Protein AF-A0A3P7MKH6-F1 (afdb_monomer)

Secondary structure (DSSP, 8-state):
-EEEE--TT-SS-SEEEE-SS-EEEEEE-TTSSEEEEEETTS-EEEEETTTTEEEEEE---SS-EEEEEE-TTSSEEEEEETTTEEEEEE-STT--S--EEEEEE-----S------EEE-TTSSEEEEE-TTSEEEEEETTT--EEEEEE---SS---SSTTTSSS-------EEEEEEE----HHHHHHHHHHHHHH--TTTT-EEEEEE--SSEEEE-TT--HHHHS-HHHHHHTT-EEEE-SS-S--EEE-TTPEEEEEE--TTT--HHHHHHHHHHHHHHHSS--EEE-TTS-EEESS-----------EEEE-SS---------SS-PPPPPS----HHHH-TT--HHHHHHHHHHHHHTTSSEEEEEEE-HHHHHHH-HHHHHHHHHHH-HHHHTTTSPPEEEEETTEEEEEETTEEEEEEETTEEEE----B---S-SS---

Organism: Cylicostephanus goldi (NCBI:txid71465)

Structure (mmCIF, N/CA/C/O backbone):
data_AF-A0A3P7MKH6-F1
#
_entry.id   AF-A0A3P7MKH6-F1
#
loop_
_atom_site.group_PDB
_atom_site.id
_atom_site.type_symbol
_atom_site.label_atom_id
_atom_site.label_alt_id
_atom_site.label_comp_id
_atom_site.label_asym_id
_atom_site.label_entity_id
_atom_site.label_seq_id
_atom_site.pdbx_PDB_ins_code
_atom_site.Cartn_x
_atom_site.Cartn_y
_atom_site.Cartn_z
_atom_site.occupancy
_atom_site.B_iso_or_equiv
_atom_site.auth_seq_id
_atom_site.auth_comp_id
_atom_site.auth_asym_id
_atom_site.auth_atom_id
_atom_site.pdbx_PDB_model_num
ATOM 1 N N . MET A 1 1 ? -9.099 -6.899 -41.344 1.00 75.19 1 MET A N 1
ATOM 2 C CA . MET A 1 1 ? -8.412 -7.557 -40.203 1.00 75.19 1 MET A CA 1
ATOM 3 C C . MET A 1 1 ? -9.083 -7.091 -38.921 1.00 75.19 1 MET A C 1
ATOM 5 O O . MET A 1 1 ? -9.544 -5.959 -38.906 1.00 75.19 1 MET A O 1
ATOM 9 N N . ARG A 1 2 ? -9.162 -7.914 -37.866 1.00 82.75 2 ARG A N 1
ATOM 10 C CA . ARG A 1 2 ? -9.854 -7.532 -36.621 1.00 82.75 2 ARG A CA 1
ATOM 11 C C . ARG A 1 2 ? -8.993 -7.721 -35.378 1.00 82.75 2 ARG A C 1
ATOM 13 O O . ARG A 1 2 ? -8.239 -8.690 -35.311 1.00 82.75 2 ARG A O 1
ATOM 20 N N . PHE A 1 3 ? -9.153 -6.839 -34.396 1.00 86.25 3 PHE A N 1
ATOM 21 C CA . PHE A 1 3 ? -8.677 -7.040 -33.026 1.00 86.25 3 PHE A CA 1
ATOM 22 C C . PHE A 1 3 ? -9.861 -6.990 -32.053 1.00 86.25 3 PHE A C 1
ATOM 24 O O . PHE A 1 3 ? -10.946 -6.524 -32.399 1.00 86.25 3 PHE A O 1
ATOM 31 N N . GLN A 1 4 ? -9.682 -7.544 -30.855 1.00 89.00 4 GLN A N 1
ATOM 32 C CA . GLN A 1 4 ? -10.769 -7.747 -29.898 1.00 89.00 4 GLN A CA 1
ATOM 33 C C . GLN A 1 4 ? -10.383 -7.271 -28.505 1.00 89.00 4 GLN A C 1
ATOM 35 O O . GLN A 1 4 ? -9.258 -7.491 -28.058 1.00 89.00 4 GLN A O 1
ATOM 40 N N . VAL A 1 5 ? -11.349 -6.676 -27.813 1.00 86.69 5 VAL A N 1
ATOM 41 C CA . VAL A 1 5 ? -11.261 -6.305 -26.402 1.00 86.69 5 VAL A CA 1
ATOM 42 C C . VAL A 1 5 ? -12.006 -7.352 -25.589 1.00 86.69 5 VAL A C 1
ATOM 44 O O . VAL A 1 5 ? -13.170 -7.639 -25.862 1.00 86.69 5 VAL A O 1
ATOM 47 N N . HIS A 1 6 ? -11.335 -7.912 -24.589 1.00 85.38 6 HIS A N 1
ATOM 48 C CA . HIS A 1 6 ? -11.863 -8.951 -23.706 1.00 85.38 6 HIS A CA 1
ATOM 49 C C . HIS A 1 6 ? -11.854 -8.441 -22.264 1.00 85.38 6 HIS A C 1
ATOM 51 O O . HIS A 1 6 ? -10.863 -7.862 -21.821 1.00 85.38 6 HIS A O 1
ATOM 57 N N . ASP A 1 7 ? -12.941 -8.669 -21.529 1.00 81.50 7 ASP A N 1
ATOM 58 C CA . ASP A 1 7 ? -12.977 -8.499 -20.073 1.00 81.50 7 ASP A CA 1
ATOM 59 C C . ASP A 1 7 ? -12.598 -9.838 -19.441 1.00 81.50 7 ASP A C 1
ATOM 61 O O . ASP A 1 7 ? -13.157 -10.865 -19.804 1.00 81.50 7 ASP A O 1
ATOM 65 N N . VAL A 1 8 ? -11.679 -9.848 -18.475 1.00 79.12 8 VAL A N 1
ATOM 66 C CA . VAL A 1 8 ? -11.183 -11.078 -17.824 1.00 79.12 8 VAL A CA 1
ATOM 67 C C . VAL A 1 8 ? -12.310 -11.902 -17.167 1.00 79.12 8 VAL A C 1
ATOM 69 O O . VAL A 1 8 ? -12.145 -13.094 -16.916 1.00 79.12 8 VAL A O 1
ATOM 72 N N . ARG A 1 9 ? -13.466 -11.284 -16.893 1.00 83.50 9 ARG A N 1
ATOM 73 C CA . ARG A 1 9 ? -14.658 -11.914 -16.303 1.00 83.50 9 ARG A CA 1
ATOM 74 C C . ARG A 1 9 ? -15.595 -12.554 -17.335 1.00 83.50 9 ARG A C 1
ATOM 76 O O . ARG A 1 9 ? -16.495 -13.291 -16.939 1.00 83.50 9 ARG A O 1
ATOM 83 N N . ILE A 1 10 ? -15.433 -12.251 -18.623 1.00 82.88 10 ILE A N 1
ATOM 84 C CA . ILE A 1 10 ? -16.351 -12.633 -19.705 1.00 82.88 10 ILE A CA 1
ATOM 85 C C . ILE A 1 10 ? -15.572 -13.453 -20.739 1.00 82.88 10 ILE A C 1
ATOM 87 O O . ILE A 1 10 ? -14.461 -13.107 -21.120 1.00 82.88 10 ILE A O 1
ATOM 91 N N . LYS A 1 11 ? -16.142 -14.577 -21.184 1.00 81.62 11 LYS A N 1
ATOM 92 C CA . LYS A 1 11 ? -15.459 -15.494 -22.111 1.00 81.62 11 LYS A CA 1
ATOM 93 C C . LYS A 1 11 ? -15.386 -14.959 -23.547 1.00 81.62 11 LYS A C 1
ATOM 95 O O . LYS A 1 11 ? -14.450 -15.286 -24.273 1.00 81.62 11 LYS A O 1
ATOM 100 N N . ASP A 1 12 ? -16.387 -14.181 -23.944 1.00 85.81 12 ASP A N 1
ATOM 101 C CA . ASP A 1 12 ? -16.519 -13.619 -25.284 1.00 85.81 12 ASP A CA 1
ATOM 102 C C . ASP A 1 12 ? -15.990 -12.178 -25.345 1.00 85.81 12 ASP A C 1
ATOM 104 O O . ASP A 1 12 ? -15.976 -11.451 -24.349 1.00 85.81 12 ASP A O 1
ATOM 108 N N . ALA A 1 13 ? -15.570 -11.755 -26.539 1.00 84.12 13 ALA A N 1
ATOM 109 C CA . ALA A 1 13 ? -15.066 -10.405 -26.765 1.00 84.12 13 ALA A CA 1
ATOM 110 C C . ALA A 1 13 ? -16.158 -9.357 -26.496 1.00 84.12 13 ALA A C 1
ATOM 112 O O . ALA A 1 13 ? -17.223 -9.389 -27.111 1.00 84.12 13 ALA A O 1
ATOM 113 N N . VAL A 1 14 ? -15.858 -8.386 -25.633 1.00 86.75 14 VAL A N 1
ATOM 114 C CA . VAL A 1 14 ? -16.749 -7.264 -25.297 1.00 86.75 14 VAL A CA 1
ATOM 115 C C . VAL A 1 14 ? -16.888 -6.309 -26.480 1.00 86.75 14 VAL A C 1
ATOM 117 O O . VAL A 1 14 ? -17.980 -5.813 -26.742 1.00 86.75 14 VAL A O 1
ATOM 120 N N . LYS A 1 15 ? -15.790 -6.067 -27.210 1.00 87.06 15 LYS A N 1
ATOM 121 C CA . LYS A 1 15 ? -15.777 -5.283 -28.455 1.00 87.06 15 LYS A CA 1
ATOM 122 C C . LYS A 1 15 ? -14.869 -5.929 -29.496 1.00 87.06 15 LYS A C 1
ATOM 124 O O . LYS A 1 15 ? -13.863 -6.552 -29.159 1.00 87.06 15 LYS A O 1
ATOM 129 N N . THR A 1 16 ? -15.221 -5.775 -30.769 1.00 88.69 16 THR A N 1
ATOM 130 C CA . THR A 1 16 ? -14.410 -6.203 -31.916 1.00 88.69 16 THR A CA 1
ATOM 131 C C . THR A 1 16 ? -14.271 -5.019 -32.860 1.00 88.69 16 THR A C 1
ATOM 133 O O . THR A 1 16 ? -15.279 -4.486 -33.309 1.00 88.69 16 THR A O 1
ATOM 136 N N . TYR A 1 17 ? -13.035 -4.637 -33.167 1.00 87.88 17 TYR A N 1
ATOM 137 C CA . TYR A 1 17 ? -12.721 -3.538 -34.075 1.00 87.88 17 TYR A CA 1
ATOM 138 C C . TYR A 1 17 ? -12.125 -4.083 -35.362 1.00 87.88 17 TYR A C 1
ATOM 140 O O . TYR A 1 17 ? -11.243 -4.950 -35.329 1.00 87.88 17 TYR A O 1
ATOM 148 N N . GLU A 1 18 ? -12.586 -3.563 -36.494 1.00 86.94 18 GLU A N 1
ATOM 149 C CA . GLU A 1 18 ? -12.095 -3.941 -37.813 1.00 86.94 18 GLU A CA 1
ATOM 150 C C . GLU A 1 18 ? -11.278 -2.808 -38.433 1.00 86.94 18 GLU A C 1
ATOM 152 O O . GLU A 1 18 ? -11.665 -1.644 -38.412 1.00 86.94 18 GLU A O 1
ATOM 157 N N . ASN A 1 19 ? -10.127 -3.159 -38.999 1.00 84.69 19 ASN A N 1
ATOM 158 C CA . ASN A 1 19 ? -9.261 -2.247 -39.731 1.00 84.69 19 ASN A CA 1
ATOM 159 C C . ASN A 1 19 ? -8.858 -2.894 -41.068 1.00 84.69 19 ASN A C 1
ATOM 161 O O . ASN A 1 19 ? -8.747 -4.123 -41.190 1.00 84.69 19 ASN A O 1
ATOM 165 N N . ARG A 1 20 ? -8.635 -2.058 -42.085 1.00 87.56 20 ARG A N 1
ATOM 166 C CA . ARG A 1 20 ? -8.106 -2.440 -43.398 1.00 87.56 20 ARG A CA 1
ATOM 167 C C . ARG A 1 20 ? -6.797 -3.224 -43.274 1.00 87.56 20 ARG A C 1
ATOM 169 O O . ARG A 1 20 ? -6.633 -4.242 -43.946 1.00 87.56 20 ARG A O 1
ATOM 176 N N . PHE A 1 21 ? -5.903 -2.783 -42.393 1.00 88.62 21 PHE A N 1
ATOM 177 C CA . PHE A 1 21 ? -4.570 -3.352 -42.212 1.00 88.62 21 PHE A CA 1
ATOM 178 C C . PHE A 1 21 ? -4.452 -4.173 -40.922 1.00 88.62 21 PHE A C 1
ATOM 180 O O . PHE A 1 21 ? -5.209 -4.000 -39.961 1.00 88.62 21 PHE A O 1
ATOM 187 N N . GLN A 1 22 ? -3.516 -5.125 -40.910 1.00 89.06 22 GLN A N 1
ATOM 188 C CA . GLN A 1 22 ? -3.263 -5.972 -39.747 1.00 89.06 22 GLN A CA 1
ATOM 189 C C . GLN A 1 22 ? -2.609 -5.168 -38.621 1.00 89.06 22 GLN A C 1
ATOM 191 O O . GLN A 1 22 ? -1.620 -4.479 -38.843 1.00 89.06 22 GLN A O 1
ATOM 196 N N . GLN A 1 23 ? -3.138 -5.317 -37.409 1.00 89.50 23 GLN A N 1
ATOM 197 C CA . GLN A 1 23 ? -2.574 -4.729 -36.197 1.00 89.50 23 GLN A CA 1
ATOM 198 C C . GLN A 1 23 ? -1.669 -5.771 -35.522 1.00 89.50 23 GLN A C 1
ATOM 200 O O . GLN A 1 23 ? -2.107 -6.901 -35.295 1.00 89.50 23 GLN A O 1
ATOM 205 N N . LEU A 1 24 ? -0.410 -5.422 -35.234 1.00 88.00 24 LEU A N 1
ATOM 206 C CA . LEU A 1 24 ? 0.586 -6.322 -34.614 1.00 88.00 24 LEU A CA 1
ATOM 207 C C . LEU A 1 24 ? 0.989 -5.900 -33.192 1.00 88.00 24 LEU A C 1
ATOM 209 O O . LEU A 1 24 ? 1.574 -6.683 -32.433 1.00 88.00 24 LEU A O 1
ATOM 213 N N . ALA A 1 25 ? 0.659 -4.669 -32.814 1.00 89.25 25 ALA A N 1
ATOM 214 C CA . ALA A 1 25 ? 0.822 -4.149 -31.469 1.00 89.25 25 ALA A CA 1
ATOM 215 C C . ALA A 1 25 ? -0.467 -3.455 -31.027 1.00 89.25 25 ALA A C 1
ATOM 217 O O . ALA A 1 25 ? -1.118 -2.789 -31.823 1.00 89.25 25 ALA A O 1
ATOM 218 N N . VAL A 1 26 ? -0.822 -3.602 -29.753 1.00 91.88 26 VAL A N 1
ATOM 219 C CA . VAL A 1 26 ? -1.940 -2.891 -29.125 1.00 91.88 26 VAL A CA 1
ATOM 220 C C . VAL A 1 26 ? -1.531 -2.452 -27.724 1.00 91.88 26 VAL A C 1
ATOM 222 O O . VAL A 1 26 ? -0.793 -3.169 -27.043 1.00 91.88 26 VAL A O 1
ATOM 225 N N . THR A 1 27 ? -1.994 -1.285 -27.292 1.00 92.56 27 THR A N 1
ATOM 226 C CA . THR A 1 27 ? -1.891 -0.823 -25.902 1.00 92.56 27 THR A CA 1
ATOM 227 C C . THR A 1 27 ? -3.056 0.118 -25.578 1.00 92.56 27 THR A C 1
ATOM 229 O O . THR A 1 27 ? -3.683 0.651 -26.491 1.00 92.56 27 THR A O 1
ATOM 232 N N . PHE A 1 28 ? -3.372 0.293 -24.298 1.00 89.88 28 PHE A N 1
ATOM 233 C CA . PHE A 1 28 ? -4.420 1.209 -23.830 1.00 89.88 28 PHE A CA 1
ATOM 234 C C . PHE A 1 28 ? -3.802 2.536 -23.373 1.00 89.88 28 PHE A C 1
ATOM 236 O O . PHE A 1 28 ? -2.612 2.581 -23.049 1.00 89.88 28 PHE A O 1
ATOM 243 N N . ASN A 1 29 ? -4.607 3.598 -23.300 1.00 85.62 29 ASN A N 1
ATOM 244 C CA . ASN A 1 29 ? -4.287 4.751 -22.455 1.00 85.62 29 ASN A CA 1
ATOM 245 C C . ASN A 1 29 ? -4.441 4.401 -20.955 1.00 85.62 29 ASN A C 1
ATOM 247 O O . ASN A 1 29 ? -4.860 3.302 -20.584 1.00 85.62 29 ASN A O 1
ATOM 251 N N . ASP A 1 30 ? -4.082 5.330 -20.072 1.00 83.12 30 ASP A N 1
ATOM 252 C CA . ASP A 1 30 ? -4.105 5.126 -18.620 1.00 83.12 30 ASP A CA 1
ATOM 253 C C . ASP A 1 30 ? -5.523 4.998 -18.036 1.00 83.12 30 ASP A C 1
ATOM 255 O O . ASP A 1 30 ? -5.720 4.243 -17.081 1.00 83.12 30 ASP A O 1
ATOM 259 N N . THR A 1 31 ? -6.520 5.663 -18.629 1.00 82.50 31 THR A N 1
ATOM 260 C CA . THR A 1 31 ? -7.938 5.524 -18.242 1.00 82.50 31 THR A CA 1
ATOM 261 C C . THR A 1 31 ? -8.637 4.303 -18.851 1.00 82.50 31 THR A C 1
ATOM 263 O O . THR A 1 31 ? -9.737 3.959 -18.425 1.00 82.50 31 THR A O 1
ATOM 266 N N . SER A 1 32 ? -7.998 3.612 -19.803 1.00 83.25 32 SER A N 1
ATOM 267 C CA . SER A 1 32 ? -8.576 2.543 -20.640 1.00 83.25 32 SER A CA 1
ATOM 268 C C . SER A 1 32 ? -9.760 2.967 -21.534 1.00 83.25 32 SER A C 1
ATOM 270 O O . SER A 1 32 ? -10.485 2.107 -22.038 1.00 83.25 32 SER A O 1
ATOM 272 N N . ASP A 1 33 ? -9.937 4.273 -21.770 1.00 87.81 33 ASP A N 1
ATOM 273 C CA . ASP A 1 33 ? -10.919 4.832 -22.715 1.00 87.81 33 ASP A CA 1
ATOM 274 C C . ASP A 1 33 ? -10.411 4.872 -24.173 1.00 87.81 33 ASP A C 1
ATOM 276 O O . ASP A 1 33 ? -11.224 4.923 -25.093 1.00 87.81 33 ASP A O 1
ATOM 280 N N . GLU A 1 34 ? -9.095 4.841 -24.414 1.00 91.00 34 GLU A N 1
ATOM 281 C CA . GLU A 1 34 ? -8.510 4.816 -25.766 1.00 91.00 34 GLU A CA 1
ATOM 282 C C . GLU A 1 34 ? -7.633 3.574 -25.991 1.00 91.00 34 GLU A C 1
ATOM 284 O O . GLU A 1 34 ? -6.905 3.132 -25.095 1.00 91.00 34 GLU A O 1
ATOM 289 N N . ILE A 1 35 ? -7.666 3.035 -27.216 1.00 93.44 35 ILE A N 1
ATOM 290 C CA . ILE A 1 35 ? -6.780 1.959 -27.683 1.00 93.44 35 ILE A CA 1
ATOM 291 C C . ILE A 1 35 ? -5.882 2.472 -28.801 1.00 93.44 35 ILE A C 1
ATOM 293 O O . ILE A 1 35 ? -6.358 2.931 -29.835 1.00 93.44 35 ILE A O 1
ATOM 297 N N . PHE A 1 36 ? -4.578 2.278 -28.641 1.00 94.56 36 PHE A N 1
ATOM 298 C CA . PHE A 1 36 ? -3.581 2.502 -29.679 1.00 94.56 36 PHE A CA 1
ATOM 299 C C . PHE A 1 36 ? -3.265 1.173 -30.364 1.00 94.56 36 PHE A C 1
ATOM 301 O O . PHE A 1 36 ? -2.731 0.259 -29.730 1.00 94.56 36 PHE A O 1
ATOM 308 N N . ALA A 1 37 ? -3.589 1.060 -31.652 1.00 93.81 37 ALA A N 1
ATOM 309 C CA . ALA A 1 37 ? -3.328 -0.119 -32.472 1.00 93.81 37 ALA A CA 1
ATOM 310 C C . ALA A 1 37 ? -2.255 0.192 -33.527 1.00 93.81 37 ALA A C 1
ATOM 312 O O . ALA A 1 37 ? -2.423 1.087 -34.351 1.00 93.81 37 ALA A O 1
ATOM 313 N N . GLY A 1 38 ? -1.127 -0.515 -33.458 1.00 93.31 38 GLY A N 1
ATOM 314 C CA . GLY A 1 38 ? 0.030 -0.349 -34.335 1.00 93.31 38 GLY A CA 1
ATOM 315 C C . GLY A 1 38 ? -0.028 -1.324 -35.505 1.00 93.31 38 GLY A C 1
ATOM 316 O O . GLY A 1 38 ? -0.133 -2.542 -35.307 1.00 93.31 38 GLY A O 1
ATOM 317 N N . SER A 1 39 ? 0.057 -0.774 -36.712 1.00 92.56 39 SER A N 1
ATOM 318 C CA . SER A 1 39 ? -0.347 -1.435 -37.947 1.00 92.56 39 SER A CA 1
ATOM 319 C C . SER A 1 39 ? 0.828 -1.791 -38.872 1.00 92.56 39 SER A C 1
ATOM 321 O O . SER A 1 39 ? 1.957 -1.316 -38.712 1.00 92.56 39 SER A O 1
ATOM 323 N N . ILE A 1 40 ? 0.571 -2.659 -39.857 1.00 92.06 40 ILE A N 1
ATOM 324 C CA . ILE A 1 40 ? 1.551 -3.067 -40.882 1.00 92.06 40 ILE A CA 1
ATOM 325 C C . ILE A 1 40 ? 1.837 -2.003 -41.955 1.00 92.06 40 ILE A C 1
ATOM 327 O O . ILE A 1 40 ? 2.807 -2.148 -42.691 1.00 92.06 40 ILE A O 1
ATOM 331 N N . ASP A 1 41 ? 1.003 -0.970 -42.066 1.00 93.19 41 ASP A N 1
ATOM 332 C CA . ASP A 1 41 ? 1.166 0.170 -42.986 1.00 93.19 41 ASP A CA 1
ATOM 333 C C . ASP A 1 41 ? 2.062 1.289 -42.420 1.00 93.19 41 ASP A C 1
ATOM 335 O O . ASP A 1 41 ? 2.398 2.216 -43.151 1.00 93.19 41 ASP A O 1
ATOM 339 N N . GLY A 1 42 ? 2.491 1.185 -41.156 1.00 91.50 42 GLY A N 1
ATOM 340 C CA . GLY A 1 42 ? 3.327 2.187 -40.482 1.00 91.50 42 GLY A CA 1
ATOM 341 C C . GLY A 1 42 ? 2.549 3.239 -39.683 1.00 91.50 42 GLY A C 1
ATOM 342 O O . GLY A 1 42 ? 3.168 4.095 -39.054 1.00 91.50 42 GLY A O 1
ATOM 343 N N . ASP A 1 43 ? 1.221 3.154 -39.634 1.00 95.00 43 ASP A N 1
ATOM 344 C CA . ASP A 1 43 ? 0.393 4.081 -38.859 1.00 95.00 43 ASP A CA 1
ATOM 345 C C . ASP A 1 43 ? -0.057 3.468 -37.516 1.00 95.00 43 ASP A C 1
ATOM 347 O O . ASP A 1 43 ? -0.169 2.245 -37.356 1.00 95.00 43 ASP A O 1
ATOM 351 N N . ILE A 1 44 ? -0.313 4.325 -36.521 1.00 95.88 44 ILE A N 1
ATOM 352 C CA . ILE A 1 44 ? -0.977 3.935 -35.266 1.00 95.88 44 ILE A CA 1
ATOM 353 C C . ILE A 1 44 ? -2.395 4.495 -35.283 1.00 95.88 44 ILE A C 1
ATOM 355 O O . ILE A 1 44 ? -2.593 5.708 -35.314 1.00 95.88 44 ILE A O 1
ATOM 359 N N . TYR A 1 45 ? -3.380 3.610 -35.223 1.00 94.44 45 TYR A N 1
ATOM 360 C CA . TYR A 1 45 ? -4.794 3.958 -35.180 1.00 94.44 45 TYR A CA 1
ATOM 361 C C . TYR A 1 45 ? -5.240 4.093 -33.720 1.00 94.44 45 TYR A C 1
ATOM 363 O O . TYR A 1 45 ? -5.145 3.127 -32.957 1.00 94.44 45 TYR A O 1
ATOM 371 N N . CYS A 1 46 ? -5.717 5.276 -33.334 1.00 93.62 46 CYS A N 1
ATOM 372 C CA . CYS A 1 46 ? -6.223 5.559 -31.992 1.00 93.62 46 CYS A CA 1
ATOM 373 C C . CYS A 1 46 ? -7.748 5.412 -31.996 1.00 93.62 46 CYS A C 1
ATOM 375 O O . CYS A 1 46 ? -8.431 6.142 -32.708 1.00 93.62 46 CYS A O 1
ATOM 377 N N . TRP A 1 47 ? -8.280 4.464 -31.231 1.00 93.06 47 TRP A N 1
ATOM 378 C CA . TRP A 1 47 ? -9.713 4.181 -31.128 1.00 93.06 47 TRP A CA 1
ATOM 379 C C . TRP A 1 47 ? -10.266 4.699 -29.805 1.00 93.06 47 TRP A C 1
ATOM 381 O O . TRP A 1 47 ? -9.727 4.363 -28.752 1.00 93.06 47 TRP A O 1
ATOM 391 N N . ASP A 1 48 ? -11.363 5.451 -29.854 1.00 90.69 48 ASP A N 1
ATOM 392 C CA . ASP A 1 48 ? -12.120 5.877 -28.674 1.00 90.69 48 ASP A CA 1
ATOM 393 C C . ASP A 1 48 ? -13.154 4.793 -28.323 1.00 90.69 48 ASP A C 1
ATOM 395 O O . ASP A 1 48 ? -14.136 4.588 -29.040 1.00 90.69 48 ASP A O 1
ATOM 399 N N . MET A 1 49 ? -12.952 4.106 -27.193 1.00 88.06 49 MET A N 1
ATOM 400 C CA . MET A 1 49 ? -13.814 3.019 -26.700 1.00 88.06 49 MET A CA 1
ATOM 401 C C . MET A 1 49 ? -15.241 3.461 -26.359 1.00 88.06 49 MET A C 1
ATOM 403 O O . MET A 1 49 ? -16.107 2.611 -26.131 1.00 88.06 49 MET A O 1
ATOM 407 N N . ARG A 1 50 ? -15.498 4.767 -26.256 1.00 87.88 50 ARG A N 1
ATOM 408 C CA . ARG A 1 50 ? -16.807 5.347 -25.930 1.00 87.88 50 ARG A CA 1
ATOM 409 C C . ARG A 1 50 ? -17.578 5.732 -27.188 1.00 87.88 50 ARG A C 1
ATOM 411 O O . ARG A 1 50 ? -18.805 5.771 -27.141 1.00 87.88 50 ARG A O 1
ATOM 418 N N . ARG A 1 51 ? -16.867 6.020 -28.284 1.00 87.88 51 ARG A N 1
ATOM 419 C CA . ARG A 1 51 ? -17.433 6.338 -29.606 1.00 87.88 51 ARG A CA 1
ATOM 420 C C . ARG A 1 51 ? -17.461 5.154 -30.571 1.00 87.88 51 ARG A C 1
ATOM 422 O O . ARG A 1 51 ? -18.232 5.199 -31.520 1.00 87.88 51 ARG A O 1
ATOM 429 N N . ASP A 1 52 ? -16.653 4.126 -30.315 1.00 87.12 52 ASP A N 1
ATOM 430 C CA . ASP A 1 52 ? -16.435 2.971 -31.198 1.00 87.12 52 ASP A CA 1
ATOM 431 C C . ASP A 1 52 ? -15.910 3.343 -32.596 1.00 87.12 52 ASP A C 1
ATOM 433 O O . ASP A 1 52 ? -16.170 2.656 -33.583 1.00 87.12 52 ASP A O 1
ATOM 437 N N . ASP A 1 53 ? -15.120 4.418 -32.661 1.00 90.50 53 ASP A N 1
ATOM 438 C CA . ASP A 1 53 ? -14.547 4.972 -33.890 1.00 90.50 53 ASP A CA 1
ATOM 439 C C . ASP A 1 53 ? -13.105 5.468 -33.659 1.00 90.50 53 ASP A C 1
ATOM 441 O O . ASP A 1 53 ? -12.641 5.605 -32.519 1.00 90.50 53 ASP A O 1
ATOM 445 N N . ILE A 1 54 ? -12.382 5.731 -34.746 1.00 91.19 54 ILE A N 1
ATOM 446 C CA . ILE A 1 54 ? -11.007 6.236 -34.731 1.00 91.19 54 ILE A CA 1
ATOM 447 C C . ILE A 1 54 ? -11.020 7.724 -34.347 1.00 91.19 54 ILE A C 1
ATOM 449 O O . ILE A 1 54 ? -11.544 8.562 -35.078 1.00 91.19 54 ILE A O 1
ATOM 453 N N . SER A 1 55 ? -10.410 8.074 -33.212 1.00 90.00 55 SER A N 1
ATOM 454 C CA . SER A 1 55 ? -10.309 9.460 -32.740 1.00 90.00 55 SER A C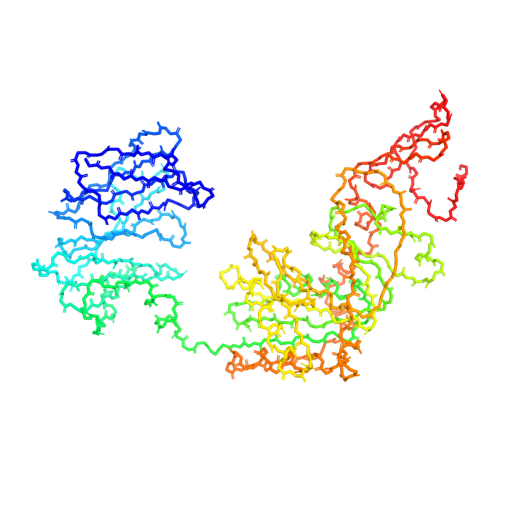A 1
ATOM 455 C C . SER A 1 55 ? -9.254 10.259 -33.513 1.00 90.00 55 SER A C 1
ATOM 457 O O . SER A 1 55 ? -9.473 11.428 -33.834 1.00 90.00 55 SER A O 1
ATOM 459 N N . TYR A 1 56 ? -8.108 9.640 -33.811 1.00 91.81 56 TYR A N 1
ATOM 460 C CA . TYR A 1 56 ? -7.022 10.186 -34.631 1.00 91.81 56 TYR A CA 1
ATOM 461 C C . TYR A 1 56 ? -6.067 9.070 -35.094 1.00 91.81 56 TYR A C 1
ATOM 463 O O . TYR A 1 56 ? -6.129 7.934 -34.624 1.00 91.81 56 TYR A O 1
ATOM 471 N N . VAL A 1 57 ? -5.169 9.392 -36.029 1.00 93.38 57 VAL A N 1
ATOM 472 C CA . VAL A 1 57 ? -4.115 8.485 -36.514 1.00 93.38 57 VAL A CA 1
ATOM 473 C C . VAL A 1 57 ? -2.756 9.147 -36.298 1.00 93.38 57 VAL A C 1
ATOM 475 O O . VAL A 1 57 ? -2.580 10.324 -36.614 1.00 93.38 57 VAL A O 1
ATOM 478 N N . LEU A 1 58 ? -1.794 8.406 -35.748 1.00 94.44 58 LEU A N 1
ATOM 479 C CA . LEU A 1 58 ? -0.406 8.845 -35.603 1.00 94.44 58 LEU A CA 1
ATOM 480 C C . LEU A 1 58 ? 0.389 8.331 -36.804 1.00 94.44 58 LEU A C 1
ATOM 482 O O . LEU A 1 58 ? 0.674 7.136 -36.895 1.00 94.44 58 LEU A O 1
ATOM 486 N N . GLN A 1 59 ? 0.727 9.240 -37.716 1.00 93.38 59 GLN A N 1
ATOM 487 C CA . GLN A 1 59 ? 1.445 8.922 -38.949 1.00 93.38 59 GLN A CA 1
ATOM 488 C C . GLN A 1 59 ? 2.924 9.289 -38.840 1.00 93.38 59 GLN A C 1
ATOM 490 O O . GLN A 1 59 ? 3.270 10.327 -38.270 1.00 93.38 59 GLN A O 1
ATOM 495 N N . GLY A 1 60 ? 3.806 8.466 -39.416 1.00 88.31 60 GLY A N 1
ATOM 496 C CA . GLY A 1 60 ? 5.216 8.838 -39.592 1.00 88.31 60 GLY A CA 1
ATOM 497 C C . GLY A 1 60 ? 6.262 7.734 -39.438 1.00 88.31 60 GLY A C 1
ATOM 498 O O . GLY A 1 60 ? 7.449 8.049 -39.577 1.00 88.31 60 GLY A O 1
ATOM 499 N N . HIS A 1 61 ? 5.882 6.482 -39.159 1.00 94.69 61 HIS A N 1
ATOM 500 C CA . HIS A 1 61 ? 6.761 5.347 -39.471 1.00 94.69 61 HIS A CA 1
ATOM 501 C C . HIS A 1 61 ? 6.670 4.992 -40.960 1.00 94.69 61 HIS A C 1
ATOM 503 O O . HIS A 1 61 ? 5.734 5.387 -41.651 1.00 94.69 61 HIS A O 1
ATOM 509 N N . LYS A 1 62 ? 7.678 4.278 -41.467 1.00 93.88 62 LYS A N 1
ATOM 510 C CA . LYS A 1 62 ? 7.779 3.877 -42.886 1.00 93.88 62 LYS A CA 1
ATOM 511 C C . LYS A 1 62 ? 7.602 2.377 -43.130 1.00 93.88 62 LYS A C 1
ATOM 513 O O . LYS A 1 62 ? 7.635 1.947 -44.278 1.00 93.88 62 LYS A O 1
ATOM 518 N N . ASP A 1 63 ? 7.465 1.592 -42.066 1.00 92.50 63 ASP A N 1
ATOM 519 C CA . ASP A 1 63 ? 7.283 0.139 -42.102 1.00 92.50 63 ASP A CA 1
ATOM 520 C C . ASP A 1 63 ? 6.514 -0.318 -40.846 1.00 92.50 63 ASP A C 1
ATOM 522 O O . ASP A 1 63 ? 6.261 0.457 -39.916 1.00 92.50 63 ASP A O 1
ATOM 526 N N . ILE A 1 64 ? 6.163 -1.599 -40.827 1.00 91.56 64 ILE A N 1
ATOM 527 C CA . ILE A 1 64 ? 5.393 -2.325 -39.819 1.00 91.56 64 ILE A CA 1
ATOM 528 C C . ILE A 1 64 ? 5.762 -1.945 -38.378 1.00 91.56 64 ILE A C 1
ATOM 530 O O . ILE A 1 64 ? 6.917 -2.072 -37.964 1.00 91.56 64 ILE A O 1
ATOM 534 N N . ILE A 1 65 ? 4.749 -1.603 -37.577 1.00 93.81 65 ILE A N 1
ATOM 535 C CA . ILE A 1 65 ? 4.888 -1.365 -36.136 1.00 93.81 65 ILE A CA 1
ATOM 536 C C . ILE A 1 65 ? 4.827 -2.699 -35.379 1.00 93.81 65 ILE A C 1
ATOM 538 O O . ILE A 1 65 ? 3.831 -3.419 -35.426 1.00 93.81 65 ILE A O 1
ATOM 542 N N . THR A 1 66 ? 5.892 -3.040 -34.650 1.00 89.94 66 THR A N 1
ATOM 543 C CA . THR A 1 66 ? 6.046 -4.331 -33.947 1.00 89.94 66 THR A CA 1
ATOM 544 C C . THR A 1 66 ? 5.690 -4.254 -32.458 1.00 89.94 66 THR A C 1
ATOM 546 O O . THR A 1 66 ? 5.304 -5.254 -31.831 1.00 89.94 66 THR A O 1
ATOM 549 N N . GLY A 1 67 ? 5.805 -3.059 -31.873 1.00 90.31 67 GLY A N 1
ATOM 550 C CA . GLY A 1 67 ? 5.619 -2.802 -30.449 1.00 90.31 67 GLY A CA 1
ATOM 551 C C . GLY A 1 67 ? 5.014 -1.430 -30.177 1.00 90.31 67 GLY A C 1
ATOM 552 O O . GLY A 1 67 ? 5.300 -0.470 -30.888 1.00 90.31 67 GLY A O 1
ATOM 553 N N . LEU A 1 68 ? 4.195 -1.367 -29.126 1.00 94.62 68 LEU A N 1
ATOM 554 C CA . LEU A 1 68 ? 3.651 -0.149 -28.533 1.00 94.62 68 LEU A CA 1
ATOM 555 C C . LEU A 1 68 ? 3.769 -0.251 -27.008 1.00 94.62 68 LEU A C 1
ATOM 557 O O . LEU A 1 68 ? 3.568 -1.336 -26.458 1.00 94.62 68 LEU A O 1
ATOM 561 N N . ALA A 1 69 ? 4.070 0.861 -26.340 1.00 94.00 69 ALA A N 1
ATOM 562 C CA . ALA A 1 69 ? 4.105 0.961 -24.884 1.00 94.00 69 ALA A CA 1
ATOM 563 C C . ALA A 1 69 ? 3.691 2.361 -24.404 1.00 94.00 69 ALA A C 1
ATOM 565 O O . ALA A 1 69 ? 4.300 3.363 -24.791 1.00 94.00 69 ALA A O 1
ATOM 566 N N . LEU A 1 70 ? 2.690 2.426 -23.524 1.00 92.31 70 LEU A N 1
ATOM 567 C CA . LEU A 1 70 ? 2.309 3.647 -22.813 1.00 92.31 70 LEU A CA 1
ATOM 568 C C . LEU A 1 70 ? 3.418 4.081 -21.836 1.00 92.31 70 LEU A C 1
ATOM 570 O O . LEU A 1 70 ? 4.067 3.240 -21.209 1.00 92.31 70 LEU A O 1
ATOM 574 N N . SER A 1 71 ? 3.637 5.387 -21.697 1.00 88.12 71 SER A N 1
ATOM 575 C CA . SER A 1 71 ? 4.576 5.952 -20.728 1.00 88.12 71 SER A CA 1
ATOM 576 C C . SER A 1 71 ? 4.069 5.827 -19.281 1.00 88.12 71 SER A C 1
ATOM 578 O O . SER A 1 71 ? 2.859 5.831 -19.045 1.00 88.12 71 SER A O 1
ATOM 580 N N . PRO A 1 72 ? 4.959 5.809 -18.265 1.00 83.88 72 PRO A N 1
ATOM 581 C CA . PRO A 1 72 ? 4.557 5.671 -16.857 1.00 83.88 72 PRO A CA 1
ATOM 582 C C . PRO A 1 72 ? 3.675 6.808 -16.320 1.00 83.88 72 PRO A C 1
ATOM 584 O O . PRO A 1 72 ? 3.121 6.694 -15.231 1.00 83.88 72 PRO A O 1
ATOM 587 N N . ASN A 1 73 ? 3.597 7.923 -17.051 1.00 81.81 73 ASN A N 1
ATOM 588 C CA . ASN A 1 73 ? 2.799 9.100 -16.723 1.00 81.81 73 ASN A CA 1
ATOM 589 C C . ASN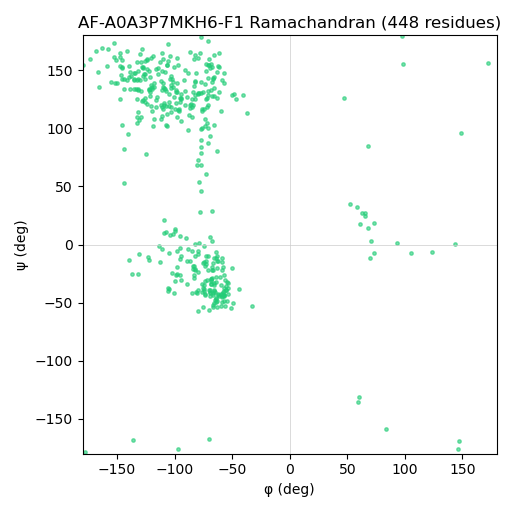 A 1 73 ? 1.554 9.261 -17.618 1.00 81.81 73 ASN A C 1
ATOM 591 O O . ASN A 1 73 ? 0.995 10.352 -17.633 1.00 81.81 73 ASN A O 1
ATOM 595 N N . GLY A 1 74 ? 1.189 8.254 -18.424 1.00 87.31 74 GLY A N 1
ATOM 596 C CA . GLY A 1 74 ? -0.007 8.253 -19.285 1.00 87.31 74 GLY A CA 1
ATOM 597 C C . GLY A 1 74 ? 0.015 9.203 -20.493 1.00 87.31 74 GLY A C 1
ATOM 598 O O . GLY A 1 74 ? -0.825 9.085 -21.373 1.00 87.31 74 GLY A O 1
ATOM 599 N N . ASN A 1 75 ? 0.975 10.129 -20.576 1.00 90.50 75 ASN A N 1
ATOM 600 C CA . ASN A 1 75 ? 0.962 11.220 -21.561 1.00 90.50 75 ASN A CA 1
ATOM 601 C C . ASN A 1 75 ? 1.526 10.860 -22.946 1.00 90.50 75 ASN A C 1
ATOM 603 O O . ASN A 1 75 ? 1.303 11.610 -23.899 1.00 90.50 75 ASN A O 1
ATOM 607 N N . TYR A 1 76 ? 2.297 9.774 -23.063 1.00 94.06 76 TYR A N 1
ATOM 608 C CA . TYR A 1 76 ? 3.033 9.446 -24.282 1.00 94.06 76 TYR A CA 1
ATOM 609 C C . TYR A 1 76 ? 2.902 7.973 -24.666 1.00 94.06 76 TYR A C 1
ATOM 611 O O . TYR A 1 76 ? 2.888 7.090 -23.810 1.00 94.06 76 TYR A O 1
ATOM 619 N N . VAL A 1 77 ? 2.912 7.696 -25.968 1.00 95.62 77 VAL A N 1
ATOM 620 C CA . VAL A 1 77 ? 3.069 6.337 -26.508 1.00 95.62 77 VAL A CA 1
ATOM 621 C C . VAL A 1 77 ? 4.450 6.216 -27.135 1.00 95.62 77 VAL A C 1
ATOM 623 O O . VAL A 1 77 ? 4.880 7.092 -27.880 1.00 95.62 77 VAL A O 1
ATOM 626 N N . LEU A 1 78 ? 5.152 5.129 -26.833 1.00 96.81 78 LEU A N 1
ATOM 627 C CA . LEU A 1 78 ? 6.358 4.705 -27.535 1.00 96.81 78 LEU A CA 1
ATOM 628 C C . LEU A 1 78 ? 5.977 3.624 -28.544 1.00 96.81 78 LEU A C 1
ATOM 630 O O . LEU A 1 78 ? 5.312 2.658 -28.173 1.00 96.81 78 LEU A O 1
ATOM 634 N N . SER A 1 79 ? 6.432 3.758 -29.783 1.00 95.50 79 SER A N 1
ATOM 635 C CA . SER A 1 79 ? 6.324 2.740 -30.827 1.00 95.50 79 SER A CA 1
ATOM 636 C C . SER A 1 79 ? 7.693 2.242 -31.271 1.00 95.50 79 SER A C 1
ATOM 638 O O . SER A 1 79 ? 8.670 2.990 -31.238 1.00 95.50 79 SER A O 1
ATOM 640 N N . ASN A 1 80 ? 7.747 0.990 -31.727 1.00 93.88 80 ASN A N 1
ATOM 641 C CA . ASN A 1 80 ? 8.884 0.423 -32.450 1.00 93.88 80 ASN A CA 1
ATOM 642 C C . ASN A 1 80 ? 8.443 -0.061 -33.830 1.00 93.88 80 ASN A C 1
ATOM 644 O O . ASN A 1 80 ? 7.434 -0.766 -33.922 1.00 93.88 80 ASN A O 1
ATOM 648 N N . SER A 1 81 ? 9.209 0.262 -34.870 1.00 93.12 81 SER A N 1
ATOM 649 C CA . SER A 1 81 ? 8.927 -0.133 -36.251 1.00 93.12 81 SER A CA 1
ATOM 650 C C . SER A 1 81 ? 10.127 -0.813 -36.902 1.00 93.12 81 SER A C 1
ATOM 652 O O . SER A 1 81 ? 11.278 -0.507 -36.600 1.00 93.12 81 SER A O 1
ATOM 654 N N . MET A 1 82 ? 9.846 -1.691 -37.866 1.00 91.44 82 MET A N 1
ATOM 655 C CA . MET A 1 82 ? 10.847 -2.279 -38.760 1.00 91.44 82 MET A CA 1
ATOM 656 C C . MET A 1 82 ? 11.622 -1.230 -39.587 1.00 91.44 82 MET A C 1
ATOM 658 O O . MET A 1 82 ? 12.685 -1.551 -40.115 1.00 91.44 82 MET A O 1
ATOM 662 N N . ASP A 1 83 ? 11.184 0.037 -39.614 1.00 92.19 83 ASP A N 1
ATOM 663 C CA . ASP A 1 83 ? 11.900 1.162 -40.239 1.00 92.19 83 ASP A CA 1
ATOM 664 C C . ASP A 1 83 ? 13.197 1.593 -39.518 1.00 92.19 83 ASP A C 1
ATOM 666 O O . ASP A 1 83 ? 13.827 2.582 -39.901 1.00 92.19 83 ASP A O 1
ATOM 670 N N . CYS A 1 84 ? 13.615 0.832 -38.500 1.00 91.94 84 CYS A N 1
ATOM 671 C CA . CYS A 1 84 ? 14.788 1.075 -37.654 1.00 91.94 84 CYS A CA 1
ATOM 672 C C . CYS A 1 84 ? 14.700 2.378 -36.844 1.00 91.94 84 CYS A C 1
ATOM 674 O O . CYS A 1 84 ? 15.720 2.980 -36.480 1.00 91.94 84 CYS A O 1
ATOM 676 N N . SER A 1 85 ? 13.471 2.814 -36.551 1.00 94.25 85 SER A N 1
ATOM 677 C CA . SER A 1 85 ? 13.189 3.888 -35.614 1.00 94.25 85 SER A CA 1
ATOM 678 C C . SER A 1 85 ? 12.187 3.474 -34.539 1.00 94.25 85 SER A C 1
ATOM 680 O O . SER A 1 85 ? 11.246 2.707 -34.752 1.00 94.25 85 SER A O 1
ATOM 682 N N . ALA A 1 86 ? 12.381 4.048 -33.355 1.00 95.19 86 ALA A N 1
ATOM 683 C CA . ALA A 1 86 ? 11.381 4.078 -32.304 1.00 95.19 86 ALA A CA 1
ATOM 684 C C . ALA A 1 86 ? 10.896 5.522 -32.156 1.00 95.19 86 ALA A C 1
ATOM 686 O O . ALA A 1 86 ? 11.703 6.455 -32.238 1.00 95.19 86 ALA A O 1
ATOM 687 N N . LYS A 1 87 ? 9.592 5.738 -31.971 1.00 96.62 87 LYS A N 1
ATOM 688 C CA . LYS A 1 87 ? 8.996 7.083 -31.921 1.00 96.62 87 LYS A CA 1
ATOM 689 C C . LYS A 1 87 ? 8.183 7.289 -30.656 1.00 96.62 87 LYS A C 1
ATOM 691 O O . LYS A 1 87 ? 7.516 6.380 -30.179 1.00 96.62 87 LYS A O 1
ATOM 696 N N . MET A 1 88 ? 8.268 8.498 -30.115 1.00 96.44 88 MET A N 1
ATOM 697 C CA . MET A 1 88 ? 7.539 8.943 -28.932 1.00 96.44 88 MET A CA 1
ATOM 698 C C . MET A 1 88 ? 6.477 9.952 -29.356 1.00 96.44 88 MET A C 1
ATOM 700 O O . MET A 1 88 ? 6.809 11.007 -29.905 1.00 96.44 88 MET A O 1
ATOM 704 N N . TRP A 1 89 ? 5.223 9.622 -29.078 1.00 96.00 89 TRP A N 1
ATOM 705 C CA . TRP A 1 89 ? 4.040 10.344 -29.527 1.00 96.00 89 TRP A CA 1
ATOM 706 C C . TRP A 1 89 ? 3.323 11.016 -28.362 1.00 96.00 89 TRP A C 1
ATOM 708 O O . TRP A 1 89 ? 3.198 10.420 -27.295 1.00 96.00 89 TRP A O 1
ATOM 718 N N . ASP A 1 90 ? 2.830 12.231 -28.577 1.00 93.44 90 ASP A N 1
ATOM 719 C CA . ASP A 1 90 ? 1.988 12.969 -27.638 1.00 93.44 90 ASP A CA 1
ATOM 720 C C . ASP A 1 90 ? 0.516 12.579 -27.801 1.00 93.44 90 ASP A C 1
ATOM 722 O O . ASP A 1 90 ? -0.131 12.914 -28.797 1.00 93.44 90 ASP A O 1
ATOM 726 N N . ILE A 1 91 ? -0.021 11.868 -26.813 1.00 92.44 91 ILE A N 1
ATOM 727 C CA . ILE A 1 91 ? -1.420 11.417 -26.802 1.00 92.44 91 ILE A CA 1
ATOM 728 C C . ILE A 1 91 ? -2.308 12.289 -25.910 1.00 92.44 91 ILE A C 1
ATOM 730 O O . ILE A 1 91 ? -3.472 11.975 -25.687 1.00 92.44 91 ILE A O 1
ATOM 734 N N . ARG A 1 92 ? -1.799 13.424 -25.411 1.00 89.75 92 ARG A N 1
ATOM 735 C CA . ARG A 1 92 ? -2.608 14.331 -24.589 1.00 89.75 92 ARG A CA 1
ATOM 736 C C . ARG A 1 92 ? -3.792 14.896 -25.398 1.00 89.75 92 ARG A C 1
ATOM 738 O O . ARG A 1 92 ? -3.639 15.144 -26.603 1.00 89.75 92 ARG A O 1
ATOM 745 N N . PRO A 1 93 ? -4.948 15.179 -24.760 1.00 80.31 93 PRO A N 1
ATOM 746 C CA . PRO A 1 93 ? -6.140 15.684 -25.454 1.00 80.31 93 PRO A CA 1
ATOM 747 C C . PRO A 1 93 ? -5.913 16.973 -26.259 1.00 80.31 93 PRO A C 1
ATOM 749 O O . PRO A 1 93 ? -6.543 17.171 -27.292 1.00 80.31 93 PRO A O 1
ATOM 752 N N . PHE A 1 94 ? -4.980 17.821 -25.813 1.00 79.25 94 PHE A N 1
ATOM 753 C CA . PHE A 1 94 ? -4.658 19.121 -26.418 1.00 79.25 94 PHE A CA 1
ATOM 754 C C . PHE A 1 94 ? -3.288 19.156 -27.123 1.00 79.25 94 PHE A C 1
ATOM 756 O O . PHE A 1 94 ? -2.702 20.226 -27.277 1.00 79.25 94 PHE A O 1
ATOM 763 N N . ALA A 1 95 ? -2.736 18.002 -27.512 1.00 84.06 95 ALA A N 1
ATOM 764 C CA . ALA A 1 95 ? -1.495 17.966 -28.287 1.00 84.06 95 ALA A CA 1
ATOM 765 C C . ALA A 1 95 ? -1.696 18.537 -29.715 1.00 84.06 95 ALA A C 1
ATOM 767 O O . ALA A 1 95 ? -2.805 18.455 -30.254 1.00 84.06 95 ALA A O 1
ATOM 768 N N . PRO A 1 96 ? -0.644 19.091 -30.352 1.00 85.56 96 PRO A N 1
ATOM 769 C CA . PRO A 1 96 ? -0.702 19.543 -31.747 1.00 85.56 96 PRO A CA 1
ATOM 770 C C . PRO A 1 96 ? -1.003 18.390 -32.722 1.00 85.56 96 PRO A C 1
ATOM 772 O O . PRO A 1 96 ? -0.850 17.221 -32.378 1.00 85.56 96 PRO A O 1
ATOM 775 N N . GLN A 1 97 ? -1.393 18.714 -33.965 1.00 79.81 97 GLN A N 1
ATOM 776 C CA . GLN A 1 97 ? -1.624 17.705 -35.017 1.00 79.81 97 GLN A CA 1
ATOM 777 C C . GLN A 1 97 ? -0.388 16.828 -35.268 1.00 79.81 97 GLN A C 1
ATOM 779 O O . GLN A 1 97 ? -0.510 15.608 -35.370 1.00 79.81 97 GLN A O 1
ATOM 784 N N . GLU A 1 98 ? 0.807 17.425 -35.322 1.00 86.75 98 GLU A N 1
ATOM 785 C CA . GLU A 1 98 ? 2.058 16.669 -35.370 1.00 86.75 98 GLU A CA 1
ATOM 786 C C . GLU A 1 98 ? 2.396 16.134 -33.971 1.00 86.75 98 GLU A C 1
ATOM 788 O O . GLU A 1 98 ? 3.067 16.775 -33.165 1.00 86.75 98 GLU A O 1
ATOM 793 N N . ARG A 1 99 ? 1.900 14.930 -33.674 1.00 92.06 99 ARG A N 1
ATOM 794 C CA . ARG A 1 99 ? 2.068 14.284 -32.364 1.00 92.06 99 ARG A CA 1
ATOM 795 C C . ARG A 1 99 ? 3.437 13.614 -32.171 1.00 92.06 99 ARG A C 1
ATOM 797 O O . ARG A 1 99 ? 3.729 13.177 -31.064 1.00 92.06 99 ARG A O 1
ATOM 804 N N . CYS A 1 100 ? 4.291 13.510 -33.195 1.00 94.62 100 CYS A N 1
ATOM 805 C CA . CYS A 1 100 ? 5.623 12.893 -33.081 1.00 94.62 100 CYS A CA 1
ATOM 806 C C . CYS A 1 100 ? 6.623 13.832 -32.381 1.00 94.62 100 CYS A C 1
ATOM 808 O O . CYS A 1 100 ? 7.224 14.694 -33.015 1.00 94.62 100 CYS A O 1
ATOM 810 N N . LEU A 1 101 ? 6.882 13.626 -31.088 1.00 92.88 101 LEU A N 1
ATOM 811 C CA . LEU A 1 101 ? 7.801 14.473 -30.317 1.00 92.88 101 LEU A CA 1
ATOM 812 C C . LEU A 1 101 ? 9.277 14.103 -30.502 1.00 92.88 101 LEU A C 1
ATOM 814 O O . LEU A 1 101 ? 10.145 14.977 -30.537 1.00 92.88 101 LEU A O 1
ATOM 818 N N . LYS A 1 102 ? 9.599 12.803 -30.543 1.00 94.19 102 LYS A N 1
ATOM 819 C CA . LYS A 1 102 ? 10.984 12.310 -30.650 1.00 94.19 102 LYS A CA 1
ATOM 820 C C . LYS A 1 102 ? 11.048 11.052 -31.504 1.00 94.19 102 LYS A C 1
ATOM 822 O O . LYS A 1 102 ? 10.178 10.195 -31.418 1.00 94.19 102 LYS A O 1
ATOM 827 N N . SER A 1 103 ? 12.114 10.936 -32.291 1.00 95.19 103 SER A N 1
ATOM 828 C CA . SER A 1 103 ? 12.511 9.705 -32.981 1.00 95.19 103 SER A CA 1
ATOM 829 C C . SER A 1 103 ? 13.884 9.269 -32.467 1.00 95.19 103 SER A C 1
ATOM 831 O O . SER A 1 103 ? 14.762 10.112 -32.264 1.00 95.19 103 SER A O 1
ATOM 833 N N . PHE A 1 104 ? 14.051 7.968 -32.258 1.00 95.06 104 PHE A N 1
ATOM 834 C CA . PHE A 1 104 ? 15.244 7.319 -31.727 1.00 95.06 104 PHE A CA 1
ATOM 835 C C . PHE A 1 104 ? 15.743 6.296 -32.745 1.00 95.06 104 PHE A C 1
ATOM 837 O O . PHE A 1 104 ? 14.960 5.494 -33.251 1.00 95.06 104 PHE A O 1
ATOM 844 N N . TYR A 1 105 ? 17.040 6.333 -33.040 1.00 93.50 105 TYR A N 1
ATOM 845 C CA . TYR A 1 105 ? 17.663 5.573 -34.125 1.00 93.50 105 TYR A CA 1
ATOM 846 C C . TYR A 1 105 ? 18.879 4.784 -33.621 1.00 93.50 105 TYR A C 1
ATOM 848 O O . TYR A 1 105 ? 19.371 5.017 -32.513 1.00 93.50 105 TYR A O 1
ATOM 856 N N . GLY A 1 106 ? 19.386 3.873 -34.456 1.00 84.94 106 GLY A N 1
ATOM 857 C CA . GLY A 1 106 ? 20.652 3.156 -34.246 1.00 84.94 106 GLY A CA 1
ATOM 858 C C . GLY A 1 106 ? 20.509 1.696 -33.805 1.00 84.94 106 GLY A C 1
ATOM 859 O O . GLY A 1 106 ? 21.503 0.966 -33.806 1.00 84.94 106 GLY A O 1
ATOM 860 N N . HIS A 1 107 ? 19.287 1.247 -33.506 1.00 82.88 107 HIS A N 1
ATOM 861 C CA . HIS A 1 107 ? 18.952 -0.171 -33.619 1.00 82.88 107 HIS A CA 1
ATOM 862 C C . HIS A 1 107 ? 18.833 -0.559 -35.098 1.00 82.88 107 HIS A C 1
ATOM 864 O O . HIS A 1 107 ? 18.606 0.303 -35.947 1.00 82.88 107 HIS A O 1
ATOM 870 N N . GLN A 1 108 ? 19.041 -1.836 -35.416 1.00 85.94 108 GLN A N 1
ATOM 871 C CA . GLN A 1 108 ? 19.075 -2.314 -36.798 1.00 85.94 108 GLN A CA 1
ATOM 872 C C . GLN A 1 108 ? 18.218 -3.562 -36.948 1.00 85.94 108 GLN A C 1
ATOM 874 O O . GLN A 1 108 ? 18.565 -4.647 -36.475 1.00 85.94 108 GLN A O 1
ATOM 879 N N . HIS A 1 109 ? 17.101 -3.398 -37.647 1.00 84.25 109 HIS A N 1
ATOM 880 C CA . HIS A 1 109 ? 16.268 -4.510 -38.050 1.00 84.25 109 HIS A CA 1
ATOM 881 C C . HIS A 1 109 ? 16.798 -5.133 -39.344 1.00 84.25 109 HIS A C 1
ATOM 883 O O . HIS A 1 109 ? 17.094 -4.447 -40.321 1.00 84.25 109 HIS A O 1
ATOM 889 N N . ASN A 1 110 ? 16.921 -6.456 -39.339 1.00 80.50 110 ASN A N 1
ATOM 890 C CA . ASN A 1 110 ? 17.144 -7.266 -40.531 1.00 80.50 110 ASN A CA 1
ATOM 891 C C . ASN A 1 110 ? 15.801 -7.833 -41.041 1.00 80.50 110 ASN A C 1
ATOM 893 O O . ASN A 1 110 ? 14.736 -7.540 -40.495 1.00 80.50 110 ASN A O 1
ATOM 897 N N . PHE A 1 111 ? 15.850 -8.674 -42.078 1.00 69.88 111 PHE A N 1
ATOM 898 C CA . PHE A 1 111 ? 14.664 -9.276 -42.700 1.00 69.88 111 PHE A CA 1
ATOM 899 C C . PHE A 1 111 ? 13.845 -10.208 -41.783 1.00 69.88 111 PHE A C 1
ATOM 901 O O . PHE A 1 111 ? 12.731 -10.584 -42.154 1.00 69.88 111 PHE A O 1
ATOM 908 N N . GLU A 1 112 ? 14.338 -10.577 -40.594 1.00 66.69 112 GLU A N 1
ATOM 909 C CA . GLU A 1 112 ? 13.539 -11.311 -39.614 1.00 66.69 112 GLU A CA 1
ATOM 910 C C . GLU A 1 112 ? 12.465 -10.391 -39.011 1.00 66.69 112 GLU A C 1
ATOM 912 O O . GLU A 1 112 ? 12.724 -9.608 -38.091 1.00 66.69 112 GLU A O 1
ATOM 917 N N . LYS A 1 113 ? 11.228 -10.521 -39.509 1.00 63.09 113 LYS A N 1
ATOM 918 C CA . LYS A 1 113 ? 10.025 -9.844 -38.990 1.00 63.09 113 LYS A CA 1
ATOM 919 C C . LYS A 1 113 ? 9.562 -10.451 -37.656 1.00 63.09 113 LYS A C 1
ATOM 921 O O . LYS A 1 113 ? 8.460 -10.981 -37.534 1.00 63.09 113 LYS A O 1
ATOM 926 N N . ASN A 1 114 ? 10.437 -10.392 -36.657 1.00 66.88 114 ASN A N 1
ATOM 927 C CA . ASN A 1 114 ? 10.162 -10.792 -35.281 1.00 66.88 114 ASN A CA 1
ATOM 928 C C . ASN A 1 114 ? 9.234 -9.764 -34.597 1.00 66.88 114 ASN A C 1
ATOM 930 O O . ASN A 1 114 ? 9.296 -8.568 -34.880 1.00 66.88 114 ASN A O 1
ATOM 934 N N . LEU A 1 115 ? 8.392 -10.203 -33.655 1.00 64.44 115 LEU A N 1
ATOM 935 C CA . LEU A 1 115 ? 7.494 -9.321 -32.891 1.00 64.44 115 LEU A CA 1
ATOM 936 C C . LEU A 1 115 ? 8.257 -8.613 -31.763 1.00 64.44 115 LEU A C 1
ATOM 938 O O . LEU A 1 115 ? 8.127 -8.929 -30.578 1.00 64.44 115 LEU A O 1
ATOM 942 N N . LEU A 1 116 ? 9.079 -7.648 -32.160 1.00 81.31 116 LEU A N 1
ATOM 943 C CA . LEU A 1 116 ? 9.959 -6.891 -31.282 1.00 81.31 116 LEU A CA 1
ATOM 944 C C . LEU A 1 116 ? 9.168 -5.863 -30.466 1.00 81.31 116 LEU A C 1
ATOM 946 O O . LEU A 1 116 ? 8.339 -5.123 -30.998 1.00 81.31 116 LEU A O 1
ATOM 950 N N . LYS A 1 117 ? 9.409 -5.832 -29.153 1.00 84.88 117 LYS A N 1
ATOM 951 C CA . LYS A 1 117 ? 8.713 -4.949 -28.209 1.00 84.88 117 LYS A CA 1
ATOM 952 C C . LYS A 1 117 ? 9.612 -3.812 -27.741 1.00 84.88 117 LYS A C 1
ATOM 954 O O . LYS A 1 117 ? 10.837 -3.936 -27.723 1.00 84.88 117 LYS A O 1
ATOM 959 N N . CYS A 1 118 ? 8.965 -2.724 -27.352 1.00 89.50 118 CYS A N 1
ATOM 960 C CA . CYS A 1 118 ? 9.566 -1.553 -26.737 1.00 89.50 118 CYS A CA 1
ATOM 961 C C . CYS A 1 118 ? 8.994 -1.335 -25.335 1.00 89.50 118 CYS A C 1
ATOM 963 O O . CYS A 1 118 ? 7.935 -1.869 -25.006 1.00 89.50 118 CYS A O 1
ATOM 965 N N . GLY A 1 119 ? 9.684 -0.541 -24.523 1.00 90.44 119 GLY A N 1
ATOM 966 C CA . GLY A 1 119 ? 9.263 -0.235 -23.161 1.00 90.44 119 GLY A CA 1
ATOM 967 C C . GLY A 1 119 ? 9.868 1.061 -22.637 1.00 90.44 119 GLY A C 1
ATOM 968 O O . GLY A 1 119 ? 10.796 1.617 -23.224 1.00 90.44 119 GLY A O 1
ATOM 969 N N . TRP A 1 120 ? 9.346 1.516 -21.504 1.00 87.44 120 TRP A N 1
ATOM 970 C CA . TRP A 1 120 ? 9.806 2.694 -20.770 1.00 87.44 120 TRP A CA 1
ATOM 971 C C . TRP A 1 120 ? 10.451 2.284 -19.448 1.00 87.44 120 TRP A C 1
ATOM 973 O O . TRP A 1 120 ? 10.016 1.311 -18.830 1.00 87.44 120 TRP A O 1
ATOM 983 N N . SER A 1 121 ? 11.434 3.048 -18.973 1.00 83.88 121 SER A N 1
ATOM 984 C CA . SER A 1 121 ? 11.839 2.986 -17.566 1.00 83.88 121 SER A CA 1
ATOM 985 C C . SER A 1 121 ? 10.748 3.578 -16.670 1.00 83.88 121 SER A C 1
ATOM 987 O O . SER A 1 121 ? 10.017 4.477 -17.084 1.00 83.88 121 SER A O 1
ATOM 989 N N . GLY A 1 122 ? 10.644 3.119 -15.418 1.00 76.81 122 GLY A N 1
ATOM 990 C CA . GLY A 1 122 ? 9.606 3.571 -14.475 1.00 76.81 122 GLY A CA 1
ATOM 991 C C . GLY A 1 122 ? 9.674 5.054 -14.068 1.00 76.81 122 GLY A C 1
ATOM 992 O O . GLY A 1 122 ? 8.724 5.570 -13.471 1.00 76.81 122 GLY A O 1
ATOM 993 N N . ASP A 1 123 ? 10.772 5.744 -14.389 1.00 76.81 123 ASP A N 1
ATOM 994 C CA . ASP A 1 123 ? 10.968 7.193 -14.240 1.00 76.81 123 ASP A CA 1
ATOM 995 C C . ASP A 1 123 ? 10.726 7.985 -15.545 1.00 76.81 123 ASP A C 1
ATOM 997 O O . ASP A 1 123 ? 10.763 9.213 -15.536 1.00 76.81 123 ASP A O 1
ATOM 1001 N N . GLY A 1 124 ? 10.484 7.301 -16.670 1.00 83.38 124 GLY A N 1
ATOM 1002 C CA . GLY A 1 124 ? 10.278 7.897 -17.993 1.00 83.38 124 GLY A CA 1
ATOM 1003 C C . GLY A 1 124 ? 11.526 8.506 -18.647 1.00 83.38 124 GLY A C 1
ATOM 1004 O O . GLY A 1 124 ? 11.408 9.078 -19.731 1.00 83.38 124 GLY A O 1
ATOM 1005 N N . LYS A 1 125 ? 12.715 8.405 -18.031 1.00 88.50 125 LYS A N 1
ATOM 1006 C CA . LYS A 1 125 ? 13.957 9.000 -18.566 1.00 88.50 125 LYS A CA 1
ATOM 1007 C C . LYS A 1 125 ? 14.648 8.128 -19.609 1.00 88.50 125 LYS A C 1
ATOM 1009 O O . LYS A 1 125 ? 15.465 8.640 -20.369 1.00 88.50 125 LYS A O 1
ATOM 1014 N N . ARG A 1 126 ? 14.339 6.832 -19.672 1.00 91.81 126 ARG A N 1
ATOM 1015 C CA . ARG A 1 126 ? 14.920 5.879 -20.626 1.00 91.81 126 ARG A CA 1
ATOM 1016 C C . ARG A 1 126 ? 13.829 5.115 -21.365 1.00 91.81 126 ARG A C 1
ATOM 1018 O O . ARG A 1 126 ? 12.740 4.880 -20.842 1.00 91.81 126 ARG A O 1
ATOM 1025 N N . ILE A 1 127 ? 14.157 4.679 -22.574 1.00 92.88 127 ILE A N 1
ATOM 1026 C CA . ILE A 1 127 ? 13.329 3.767 -23.370 1.00 92.88 127 ILE A CA 1
ATOM 1027 C C . ILE A 1 127 ? 14.157 2.588 -23.875 1.00 92.88 127 ILE A C 1
ATOM 1029 O O . ILE A 1 127 ? 15.379 2.686 -23.990 1.00 92.88 127 ILE A O 1
ATOM 1033 N N . THR A 1 128 ? 13.488 1.482 -24.189 1.00 92.19 128 THR A N 1
ATOM 1034 C CA . THR A 1 128 ? 14.082 0.297 -24.813 1.00 92.19 128 THR A CA 1
ATOM 1035 C C . THR A 1 128 ? 13.323 -0.114 -26.053 1.00 92.19 128 THR A C 1
ATOM 1037 O O . THR A 1 128 ? 12.113 0.086 -26.153 1.00 92.19 128 THR A O 1
ATOM 1040 N N . ALA A 1 129 ? 14.044 -0.765 -26.959 1.00 89.44 129 ALA A N 1
ATOM 1041 C CA . ALA A 1 129 ? 13.488 -1.518 -28.067 1.00 89.44 129 ALA A CA 1
ATOM 1042 C C . ALA A 1 129 ? 14.343 -2.760 -28.327 1.00 89.44 129 ALA A C 1
ATOM 1044 O O . ALA A 1 129 ? 15.576 -2.687 -28.366 1.00 89.44 129 ALA A O 1
ATOM 1045 N N . GLY A 1 130 ? 13.678 -3.901 -28.497 1.00 86.06 130 GLY A N 1
ATOM 1046 C CA . GLY A 1 130 ? 14.303 -5.091 -29.061 1.00 86.06 130 GLY A CA 1
ATOM 1047 C C . GLY A 1 130 ? 14.581 -4.903 -30.549 1.00 86.06 130 GLY A C 1
ATOM 1048 O O . GLY A 1 130 ? 13.788 -4.299 -31.264 1.00 86.06 130 GLY A O 1
ATOM 1049 N N . SER A 1 131 ? 15.697 -5.449 -31.013 1.00 84.75 131 SER A N 1
ATOM 1050 C CA . SER A 1 131 ? 16.194 -5.321 -32.381 1.00 84.75 131 SER A CA 1
ATOM 1051 C C . SER A 1 131 ? 16.438 -6.713 -32.980 1.00 84.75 131 SER A C 1
ATOM 1053 O O . SER A 1 131 ? 16.778 -7.650 -32.252 1.00 84.75 131 SER A O 1
ATOM 1055 N N . SER A 1 132 ? 16.237 -6.900 -34.292 1.00 84.50 132 SER A N 1
ATOM 1056 C CA . SER A 1 132 ? 16.410 -8.228 -34.918 1.00 84.50 132 SER A CA 1
ATOM 1057 C C . SER A 1 132 ? 17.874 -8.580 -35.202 1.00 84.50 132 SER A C 1
ATOM 1059 O O . SER A 1 132 ? 18.178 -9.738 -35.476 1.00 84.50 132 SER A O 1
ATOM 1061 N N . ASP A 1 133 ? 18.810 -7.652 -34.971 1.00 84.00 133 ASP A N 1
ATOM 1062 C CA . ASP A 1 133 ? 20.232 -7.969 -34.759 1.00 84.00 133 ASP A CA 1
ATOM 1063 C C . ASP A 1 133 ? 20.519 -8.736 -33.441 1.00 84.00 133 ASP A C 1
ATOM 1065 O O . ASP A 1 133 ? 21.674 -9.065 -33.170 1.00 84.00 133 ASP A O 1
ATOM 1069 N N . ARG A 1 134 ? 19.476 -9.083 -32.662 1.00 81.50 134 ARG A N 1
ATOM 1070 C CA . ARG A 1 134 ? 19.494 -9.832 -31.382 1.00 81.50 134 ARG A CA 1
ATOM 1071 C C . ARG A 1 134 ? 20.020 -9.052 -30.175 1.00 81.50 134 ARG A C 1
ATOM 1073 O O . ARG A 1 134 ? 20.353 -9.644 -29.143 1.00 81.50 134 ARG A O 1
ATOM 1080 N N . PHE A 1 135 ? 20.039 -7.726 -30.276 1.00 85.62 135 PHE A N 1
ATOM 1081 C CA . PHE A 1 135 ? 20.312 -6.836 -29.153 1.00 85.62 135 PHE A CA 1
ATOM 1082 C C . PHE A 1 135 ? 19.036 -6.151 -28.655 1.00 85.62 135 PHE A C 1
ATOM 1084 O O . PHE A 1 135 ? 18.057 -5.988 -29.386 1.00 85.62 135 PHE A O 1
ATOM 1091 N N . VAL A 1 136 ? 19.063 -5.698 -27.403 1.00 88.50 136 VAL A N 1
ATOM 1092 C CA . VAL A 1 136 ? 18.145 -4.663 -26.919 1.00 88.50 136 VAL A CA 1
ATOM 1093 C C . VAL A 1 136 ? 18.928 -3.377 -26.741 1.00 88.50 136 VAL A C 1
ATOM 1095 O O . VAL A 1 136 ? 20.008 -3.354 -26.150 1.00 88.50 136 VAL A O 1
ATOM 1098 N N . TYR A 1 137 ? 18.375 -2.300 -27.271 1.00 90.19 137 TYR A N 1
ATOM 1099 C CA . TYR A 1 137 ? 18.953 -0.973 -27.188 1.00 90.19 137 TYR A CA 1
ATOM 1100 C C . TYR A 1 137 ? 18.239 -0.172 -26.105 1.00 90.19 137 TYR A C 1
ATOM 1102 O O . TYR A 1 137 ? 17.018 -0.260 -25.980 1.00 90.19 137 TYR A O 1
ATOM 1110 N N . VAL A 1 138 ? 19.002 0.608 -25.339 1.00 91.94 138 VAL A N 1
ATOM 1111 C CA . VAL A 1 138 ? 18.500 1.551 -24.334 1.00 91.94 138 VAL A CA 1
ATOM 1112 C C . VAL A 1 138 ? 18.885 2.960 -24.771 1.00 91.94 138 VAL A C 1
ATOM 1114 O O . VAL A 1 138 ? 20.076 3.226 -24.937 1.00 91.94 138 VAL A O 1
ATOM 1117 N N . TRP A 1 139 ? 17.921 3.871 -24.901 1.00 94.50 139 TRP A N 1
ATOM 1118 C CA . TRP A 1 139 ? 18.189 5.297 -25.129 1.00 94.50 139 TRP A CA 1
ATOM 1119 C C . TRP A 1 139 ? 17.864 6.122 -23.890 1.00 94.50 139 TRP A C 1
ATOM 1121 O O . TRP A 1 139 ? 16.916 5.820 -23.164 1.00 94.50 139 TRP A O 1
ATOM 1131 N N . ASP A 1 140 ? 18.608 7.207 -23.705 1.00 92.94 140 ASP A N 1
ATOM 1132 C CA . ASP A 1 140 ? 18.180 8.326 -22.873 1.00 92.94 140 ASP A CA 1
ATOM 1133 C C . ASP A 1 140 ? 17.148 9.178 -23.632 1.00 92.94 140 ASP A C 1
ATOM 1135 O O . ASP A 1 140 ? 17.355 9.567 -24.784 1.00 92.94 140 ASP A O 1
ATOM 1139 N N . VAL A 1 141 ? 16.024 9.488 -22.988 1.00 92.06 141 VAL A N 1
ATOM 1140 C CA . VAL A 1 141 ? 14.902 10.212 -23.604 1.00 92.06 141 VAL A CA 1
ATOM 1141 C C . VAL A 1 141 ? 15.238 11.682 -23.838 1.00 92.06 141 VAL A C 1
ATOM 1143 O O . VAL A 1 141 ? 14.713 12.280 -24.780 1.00 92.06 141 VAL A O 1
ATOM 1146 N N . SER A 1 142 ? 16.083 12.298 -23.007 1.00 91.88 142 SER A N 1
ATOM 1147 C CA . SER A 1 142 ? 16.383 13.732 -23.101 1.00 91.88 142 SER A CA 1
ATOM 1148 C C . SER A 1 142 ? 17.311 14.045 -24.281 1.00 91.88 142 SER A C 1
ATOM 1150 O O . SER A 1 142 ? 16.944 14.820 -25.164 1.00 91.88 142 SER A O 1
ATOM 1152 N N . SER A 1 143 ? 18.448 13.356 -24.344 1.00 91.50 143 SER A N 1
ATOM 1153 C CA . SER A 1 143 ? 19.502 13.493 -25.350 1.00 91.50 143 SER A CA 1
ATOM 1154 C C . SER A 1 143 ? 19.226 12.716 -26.640 1.00 91.50 143 SER A C 1
ATOM 1156 O O . SER A 1 143 ? 19.679 13.131 -27.705 1.00 91.50 143 SER A O 1
ATOM 1158 N N . ARG A 1 144 ? 18.435 11.631 -26.571 1.00 93.19 144 ARG A N 1
ATOM 1159 C CA . ARG A 1 144 ? 18.203 10.640 -27.646 1.00 93.19 144 ARG A CA 1
ATOM 1160 C C . ARG A 1 144 ? 19.430 9.782 -27.992 1.00 93.19 144 ARG A C 1
ATOM 1162 O O . ARG A 1 144 ? 19.416 9.090 -29.009 1.00 93.19 144 ARG A O 1
ATOM 1169 N N . HIS A 1 145 ? 20.471 9.779 -27.159 1.00 91.69 145 HIS A N 1
ATOM 1170 C CA . HIS A 1 145 ? 21.633 8.906 -27.342 1.00 91.69 145 HIS A CA 1
ATOM 1171 C C . HIS A 1 145 ? 21.381 7.487 -26.817 1.00 91.69 145 HIS A C 1
ATOM 1173 O O . HIS A 1 145 ? 20.662 7.290 -25.836 1.00 91.69 145 HIS A O 1
ATOM 1179 N N . ILE A 1 146 ? 22.002 6.498 -27.468 1.00 91.38 146 ILE A N 1
ATOM 1180 C CA . ILE A 1 146 ? 22.054 5.115 -26.980 1.00 91.38 146 ILE A CA 1
ATOM 1181 C C . ILE A 1 146 ? 22.980 5.082 -25.762 1.00 91.38 146 ILE A C 1
ATOM 1183 O O . ILE A 1 146 ? 24.158 5.413 -25.876 1.00 91.38 146 ILE A O 1
ATOM 1187 N N . LEU A 1 147 ? 22.449 4.665 -24.614 1.00 90.31 147 LEU A N 1
ATOM 1188 C CA . LEU A 1 147 ? 23.216 4.412 -23.394 1.00 90.31 147 LEU A CA 1
ATOM 1189 C C . LEU A 1 147 ? 23.813 3.002 -23.392 1.00 90.31 147 LEU A C 1
ATOM 1191 O O . LEU A 1 147 ? 24.960 2.814 -23.001 1.00 90.31 147 LEU A O 1
ATOM 1195 N N . TYR A 1 148 ? 23.032 2.009 -23.831 1.00 88.31 148 TYR A N 1
ATOM 1196 C CA . TYR A 1 148 ? 23.422 0.600 -23.785 1.00 88.31 148 TYR A CA 1
ATOM 1197 C C . TYR A 1 148 ? 22.962 -0.154 -25.036 1.00 88.31 148 TYR A C 1
ATOM 1199 O O . TYR A 1 148 ? 21.844 0.039 -25.517 1.00 88.31 148 TYR A O 1
ATOM 1207 N N . LYS A 1 149 ? 23.814 -1.068 -25.512 1.00 88.44 149 LYS A N 1
ATOM 1208 C CA . LYS A 1 149 ? 23.503 -2.097 -26.513 1.00 88.44 149 LYS A CA 1
ATOM 1209 C C . LYS A 1 149 ? 23.720 -3.463 -25.855 1.00 88.44 149 LYS A C 1
ATOM 1211 O O . LYS A 1 149 ? 24.856 -3.885 -25.661 1.00 88.44 149 LYS A O 1
ATOM 1216 N N . LEU A 1 150 ? 22.631 -4.118 -25.457 1.00 83.25 150 LEU A N 1
ATOM 1217 C CA . LEU A 1 150 ? 22.633 -5.307 -24.601 1.00 83.25 150 LEU A CA 1
ATOM 1218 C C . LEU A 1 150 ? 22.479 -6.592 -25.441 1.00 83.25 150 LEU A C 1
ATOM 1220 O O . LEU A 1 150 ? 21.448 -6.743 -26.102 1.00 83.25 150 LEU A O 1
ATOM 1224 N N . PRO A 1 151 ? 23.469 -7.505 -25.461 1.00 81.12 151 PRO A N 1
ATOM 1225 C CA . PRO A 1 151 ? 23.362 -8.797 -26.144 1.00 81.12 151 PRO A CA 1
ATOM 1226 C C . PRO A 1 151 ? 22.539 -9.814 -25.337 1.00 81.12 151 PRO A C 1
ATOM 1228 O O . PRO A 1 151 ? 22.361 -9.664 -24.132 1.00 81.12 151 PRO A O 1
ATOM 1231 N N . GLY A 1 152 ? 22.115 -10.902 -25.990 1.00 60.72 152 GLY A N 1
ATOM 1232 C CA . GLY A 1 152 ? 21.650 -12.127 -25.314 1.00 60.72 152 GLY A CA 1
ATOM 1233 C C . GLY A 1 152 ? 20.241 -12.609 -25.675 1.00 60.72 152 GLY A C 1
ATOM 1234 O O . GLY A 1 152 ? 19.855 -13.707 -25.280 1.00 60.72 152 GLY A O 1
ATOM 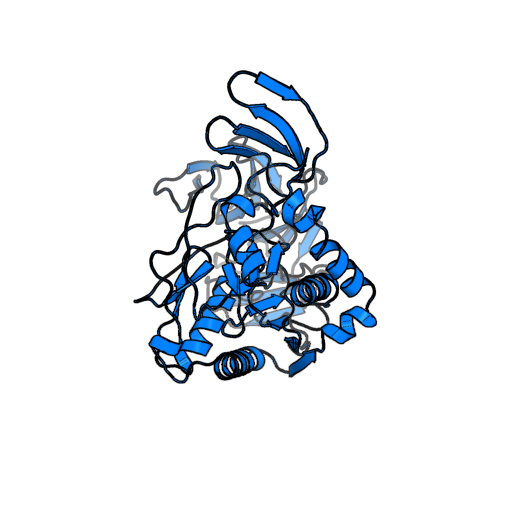1235 N N . HIS A 1 153 ? 19.472 -11.848 -26.458 1.00 66.38 153 HIS A N 1
ATOM 1236 C CA . HIS A 1 153 ? 18.106 -12.228 -26.829 1.00 66.38 153 HIS A CA 1
ATOM 1237 C C . HIS A 1 153 ? 18.085 -13.093 -28.101 1.00 66.38 153 HIS A C 1
ATOM 1239 O O . HIS A 1 153 ? 18.123 -12.592 -29.221 1.00 66.38 153 HIS A O 1
ATOM 1245 N N . LEU A 1 154 ? 17.988 -14.415 -27.932 1.00 52.19 154 LEU A N 1
ATOM 1246 C CA . LEU A 1 154 ? 18.044 -15.417 -29.012 1.00 52.19 154 LEU A CA 1
ATOM 1247 C C . LEU A 1 154 ? 16.739 -15.577 -29.834 1.00 52.19 154 LEU A C 1
ATOM 1249 O O . LEU A 1 154 ? 16.477 -16.649 -30.371 1.00 52.19 154 LEU A O 1
ATOM 1253 N N . GLY A 1 155 ? 15.906 -14.535 -29.945 1.00 53.06 155 GLY A N 1
ATOM 1254 C CA . GLY A 1 155 ? 14.710 -14.542 -30.801 1.00 53.06 155 GLY A CA 1
ATOM 1255 C C . GLY A 1 155 ? 13.533 -13.717 -30.273 1.00 53.06 155 GLY A C 1
ATOM 1256 O O . GLY A 1 155 ? 13.655 -12.969 -29.305 1.00 53.06 155 GLY A O 1
ATOM 1257 N N . SER A 1 156 ? 12.363 -13.884 -30.903 1.00 47.16 156 SER A N 1
ATOM 1258 C CA . SER A 1 156 ? 11.136 -13.077 -30.731 1.00 47.16 156 SER A CA 1
ATOM 1259 C C . SER A 1 156 ? 10.417 -13.179 -29.361 1.00 47.16 156 SER A C 1
ATOM 1261 O O . SER A 1 156 ? 9.197 -13.003 -29.290 1.00 47.16 156 SER A O 1
ATOM 1263 N N . ARG A 1 157 ? 11.116 -13.453 -28.250 1.00 41.03 157 ARG A N 1
ATOM 1264 C CA . ARG A 1 157 ? 10.524 -13.470 -26.899 1.00 41.03 157 ARG A CA 1
ATOM 1265 C C . ARG A 1 157 ? 10.956 -12.268 -26.056 1.00 41.03 157 ARG A C 1
ATOM 1267 O O . ARG A 1 157 ? 11.989 -12.289 -25.401 1.00 41.03 157 ARG A O 1
ATOM 1274 N N . ILE A 1 158 ? 10.017 -11.321 -25.961 1.00 45.09 158 ILE A N 1
ATOM 1275 C CA . ILE A 1 158 ? 9.614 -10.687 -24.691 1.00 45.09 158 ILE A CA 1
ATOM 1276 C C . ILE A 1 158 ? 10.697 -9.787 -24.057 1.00 45.09 158 ILE A C 1
ATOM 1278 O O . ILE A 1 158 ? 11.383 -10.148 -23.105 1.00 45.09 158 ILE A O 1
ATOM 1282 N N . VAL A 1 159 ? 10.738 -8.525 -24.504 1.00 43.91 159 VAL A N 1
ATOM 1283 C CA . VAL A 1 159 ? 11.252 -7.400 -23.698 1.00 43.91 159 VAL A CA 1
ATOM 1284 C C . VAL A 1 159 ? 10.149 -6.957 -22.724 1.00 43.91 159 VAL A C 1
ATOM 1286 O O . VAL A 1 159 ? 9.554 -5.900 -22.886 1.00 43.91 159 VAL A O 1
ATOM 1289 N N . TRP A 1 160 ? 9.826 -7.802 -21.740 1.00 40.81 160 TRP A N 1
ATOM 1290 C CA . TRP A 1 160 ? 8.925 -7.439 -20.627 1.00 40.81 160 TRP A CA 1
ATOM 1291 C C . TRP A 1 160 ? 9.669 -7.189 -19.303 1.00 40.81 160 TRP A C 1
ATOM 1293 O O . TRP A 1 160 ? 9.054 -6.733 -18.347 1.00 40.81 160 TRP A O 1
ATOM 1303 N N . TYR A 1 161 ? 10.982 -7.453 -19.243 1.00 43.28 161 TYR A N 1
ATOM 1304 C CA . TYR A 1 161 ? 11.737 -7.490 -17.979 1.00 43.28 161 TYR A CA 1
ATOM 1305 C C . TYR A 1 161 ? 12.937 -6.534 -17.877 1.00 43.28 161 TYR A C 1
ATOM 1307 O O . TYR A 1 161 ? 13.406 -6.284 -16.771 1.00 43.28 161 TYR A O 1
ATOM 1315 N N . LEU A 1 162 ? 13.419 -5.932 -18.974 1.00 44.66 162 LEU A N 1
ATOM 1316 C CA . LEU A 1 162 ? 14.650 -5.117 -18.931 1.00 44.66 162 LEU A CA 1
ATOM 1317 C C . LEU A 1 162 ? 14.540 -3.807 -18.128 1.00 44.66 162 LEU A C 1
ATOM 1319 O O . LEU A 1 162 ? 15.559 -3.277 -17.695 1.00 44.66 162 LEU A O 1
ATOM 1323 N N . PHE A 1 163 ? 13.323 -3.314 -17.888 1.00 42.78 163 PHE A N 1
ATOM 1324 C CA . PHE A 1 163 ? 13.063 -2.167 -17.010 1.00 42.78 163 PHE A CA 1
ATOM 1325 C C . PHE A 1 163 ? 12.272 -2.507 -15.744 1.00 42.78 163 PHE A C 1
ATOM 1327 O O . PHE A 1 163 ? 12.031 -1.608 -14.943 1.00 42.78 163 PHE A O 1
ATOM 1334 N N . ALA A 1 164 ? 11.874 -3.768 -15.559 1.00 38.12 164 ALA A N 1
ATOM 1335 C CA . ALA A 1 164 ? 11.187 -4.182 -14.341 1.00 38.12 164 ALA A CA 1
ATOM 1336 C C . ALA A 1 164 ? 12.163 -4.260 -13.156 1.00 38.12 164 ALA A C 1
ATOM 1338 O O . ALA A 1 164 ? 11.822 -3.770 -12.086 1.00 38.12 164 ALA A O 1
ATOM 1339 N N . ASP A 1 165 ? 13.375 -4.804 -13.366 1.00 34.84 165 ASP A N 1
ATOM 1340 C CA . ASP A 1 165 ? 14.247 -5.180 -12.239 1.00 34.84 165 ASP A CA 1
ATOM 1341 C C . ASP A 1 165 ? 15.765 -4.894 -12.369 1.00 34.84 165 ASP A C 1
ATOM 1343 O O . ASP A 1 165 ? 16.434 -5.000 -11.348 1.00 34.84 165 ASP A O 1
ATOM 1347 N N . TYR A 1 166 ? 16.361 -4.565 -13.540 1.00 37.12 166 TYR A N 1
ATOM 1348 C CA . TYR A 1 166 ? 17.826 -4.804 -13.702 1.00 37.12 166 TYR A CA 1
ATOM 1349 C C . TYR A 1 166 ? 18.797 -3.724 -14.230 1.00 37.12 166 TYR A C 1
ATOM 1351 O O . TYR A 1 166 ? 19.997 -3.966 -14.165 1.00 37.12 166 TYR A O 1
ATOM 1359 N N . MET A 1 167 ? 18.381 -2.550 -14.729 1.00 33.53 167 MET A N 1
ATOM 1360 C CA . MET A 1 167 ? 19.334 -1.480 -15.136 1.00 33.53 167 MET A CA 1
ATOM 1361 C C . MET A 1 167 ? 18.802 -0.064 -14.837 1.00 33.53 167 MET A C 1
ATOM 1363 O O . MET A 1 167 ? 18.718 0.810 -15.709 1.00 33.53 167 MET A O 1
ATOM 1367 N N . GLY A 1 168 ? 18.405 0.146 -13.580 1.00 32.03 168 GLY A N 1
ATOM 1368 C CA . GLY A 1 168 ? 17.828 1.401 -13.075 1.00 32.03 168 GLY A CA 1
ATOM 1369 C C . GLY A 1 168 ? 18.355 1.837 -11.706 1.00 32.03 168 GLY A C 1
ATOM 1370 O O . GLY A 1 168 ? 18.409 3.036 -11.444 1.00 32.03 168 GLY A O 1
ATOM 1371 N N . GLU A 1 169 ? 18.834 0.904 -10.883 1.00 33.91 169 GLU A N 1
ATOM 1372 C CA . GLU A 1 169 ? 19.685 1.249 -9.750 1.00 33.91 169 GLU A CA 1
ATOM 1373 C C . GLU A 1 169 ? 21.078 1.639 -10.271 1.00 33.91 169 GLU A C 1
ATOM 1375 O O . GLU A 1 169 ? 21.938 0.810 -10.556 1.00 33.91 169 GLU A O 1
ATOM 1380 N N . VAL A 1 170 ? 21.326 2.955 -10.315 1.00 34.44 170 VAL A N 1
ATOM 1381 C CA . VAL A 1 170 ? 22.477 3.432 -9.534 1.00 34.44 170 VAL A CA 1
ATOM 1382 C C . VAL A 1 170 ? 22.285 2.830 -8.151 1.00 34.44 170 VAL A C 1
ATOM 1384 O O . VAL A 1 170 ? 21.179 2.966 -7.629 1.00 34.44 170 VAL A O 1
ATOM 1387 N N . VAL A 1 171 ? 23.300 2.160 -7.600 1.00 38.06 171 VAL A N 1
ATOM 1388 C CA . VAL A 1 171 ? 23.246 1.563 -6.257 1.00 38.06 171 VAL A CA 1
ATOM 1389 C C . VAL A 1 171 ? 23.063 2.685 -5.230 1.00 38.06 171 VAL A C 1
ATOM 1391 O O . VAL A 1 171 ? 24.011 3.185 -4.633 1.00 38.06 171 VAL A O 1
ATOM 1394 N N . ARG A 1 172 ? 21.817 3.135 -5.079 1.00 45.50 172 ARG A N 1
ATOM 1395 C CA . ARG A 1 172 ? 21.287 3.659 -3.835 1.00 45.50 172 ARG A CA 1
ATOM 1396 C C . ARG A 1 172 ? 21.153 2.421 -2.975 1.00 45.50 172 ARG A C 1
ATOM 1398 O O . ARG A 1 172 ? 20.422 1.514 -3.374 1.00 45.50 172 ARG A O 1
ATOM 1405 N N . HIS A 1 173 ? 21.870 2.376 -1.854 1.00 53.22 173 HIS A N 1
ATOM 1406 C CA . HIS A 1 173 ? 21.643 1.327 -0.872 1.00 53.22 173 HIS A CA 1
ATOM 1407 C C . HIS A 1 173 ? 20.143 1.215 -0.646 1.00 53.22 173 HIS A C 1
ATOM 1409 O O . HIS A 1 173 ? 19.474 2.216 -0.373 1.00 53.22 173 HIS A O 1
ATOM 1415 N N . ARG A 1 174 ? 19.600 0.008 -0.817 1.00 67.88 174 ARG A N 1
ATOM 1416 C CA . ARG A 1 174 ? 18.231 -0.255 -0.396 1.00 67.88 174 ARG A CA 1
ATOM 1417 C C . ARG A 1 174 ? 18.253 -0.212 1.117 1.00 67.88 174 ARG A C 1
ATOM 1419 O O . ARG A 1 174 ? 18.588 -1.213 1.741 1.00 67.88 174 ARG A O 1
ATOM 1426 N N . ILE A 1 175 ? 17.962 0.963 1.661 1.00 80.88 175 ILE A N 1
ATOM 1427 C CA . ILE A 1 175 ? 17.811 1.199 3.087 1.00 80.88 175 ILE A CA 1
ATOM 1428 C C . ILE A 1 175 ? 16.392 0.774 3.463 1.00 80.88 175 ILE A C 1
ATOM 1430 O O . ILE A 1 175 ? 15.417 1.150 2.810 1.00 80.88 175 ILE A O 1
ATOM 1434 N N . GLY A 1 176 ? 16.285 -0.058 4.490 1.00 87.56 176 GLY A N 1
ATOM 1435 C CA . GLY A 1 176 ? 15.039 -0.304 5.202 1.00 87.56 176 GLY A CA 1
ATOM 1436 C C . GLY A 1 176 ? 15.065 0.423 6.542 1.00 87.56 176 GLY A C 1
ATOM 1437 O O . GLY A 1 176 ? 16.100 0.448 7.212 1.00 87.56 176 GLY A O 1
ATOM 1438 N N . LYS A 1 177 ? 13.934 0.972 6.984 1.00 92.81 177 LYS A N 1
ATOM 1439 C CA . LYS A 1 177 ? 13.787 1.457 8.365 1.00 92.81 177 LYS A CA 1
ATOM 1440 C C . LYS A 1 177 ? 12.702 0.692 9.108 1.00 92.81 177 LYS A C 1
ATOM 1442 O O . LYS A 1 177 ? 11.611 0.472 8.595 1.00 92.81 177 LYS A O 1
ATOM 1447 N N . ILE A 1 178 ? 12.986 0.296 10.341 1.00 94.25 178 ILE A N 1
ATOM 1448 C CA . ILE A 1 178 ? 12.020 -0.330 11.240 1.00 94.25 178 ILE A CA 1
ATOM 1449 C C . ILE A 1 178 ? 11.888 0.556 12.472 1.00 94.25 178 ILE A C 1
ATOM 1451 O O . ILE A 1 178 ? 12.828 0.695 13.248 1.00 94.25 178 ILE A O 1
ATOM 1455 N N . TYR A 1 179 ? 10.705 1.122 12.661 1.00 95.50 179 TYR A N 1
ATOM 1456 C CA . TYR A 1 179 ? 10.326 1.889 13.835 1.00 95.50 179 TYR A CA 1
ATOM 1457 C C . TYR A 1 179 ? 9.539 0.990 14.790 1.00 95.50 179 TYR A C 1
ATOM 1459 O O . TYR A 1 179 ? 8.600 0.303 14.387 1.00 95.50 179 TYR A O 1
ATOM 1467 N N . ILE A 1 180 ? 9.902 0.994 16.066 1.00 94.88 180 ILE A N 1
ATOM 1468 C CA . ILE A 1 180 ? 9.219 0.237 17.117 1.00 94.88 180 ILE A CA 1
ATOM 1469 C C . ILE A 1 180 ? 8.676 1.244 18.124 1.00 94.88 180 ILE A C 1
ATOM 1471 O O . ILE A 1 180 ? 9.450 1.831 18.874 1.00 94.88 180 ILE A O 1
ATOM 1475 N N . SER A 1 181 ? 7.358 1.450 18.164 1.00 95.50 181 SER A N 1
ATOM 1476 C CA . SER A 1 181 ? 6.763 2.313 19.187 1.00 95.50 181 SER A CA 1
ATOM 1477 C C . SER A 1 181 ? 6.830 1.652 20.561 1.00 95.50 181 SER A C 1
ATOM 1479 O O . SER A 1 181 ? 6.373 0.520 20.748 1.00 95.50 181 SER A O 1
ATOM 1481 N N . LEU A 1 182 ? 7.354 2.396 21.533 1.00 93.94 182 LEU A N 1
ATOM 1482 C CA . LEU A 1 182 ? 7.322 2.037 22.948 1.00 93.94 182 LEU A CA 1
ATOM 1483 C C . LEU A 1 182 ? 5.984 2.410 23.615 1.00 93.94 182 LEU A C 1
ATOM 1485 O O . LEU A 1 182 ? 5.624 1.822 24.636 1.00 93.94 182 LEU A O 1
ATOM 1489 N N . SER A 1 183 ? 5.217 3.342 23.032 1.00 93.56 183 SER A N 1
ATOM 1490 C CA . SER A 1 183 ? 3.935 3.783 23.595 1.00 93.56 183 SER A CA 1
ATOM 1491 C C . SER A 1 183 ? 2.847 2.724 23.411 1.00 93.56 183 SER A C 1
ATOM 1493 O O . SER A 1 183 ? 2.682 2.138 22.339 1.00 93.56 183 SER A O 1
ATOM 1495 N N . LYS A 1 184 ? 2.038 2.526 24.457 1.00 91.94 184 LYS A N 1
ATOM 1496 C CA . LYS A 1 184 ? 0.836 1.671 24.434 1.00 91.94 184 LYS A CA 1
ATOM 1497 C C . LYS A 1 184 ? -0.464 2.470 24.272 1.00 91.94 184 LYS A C 1
ATOM 1499 O O . LYS A 1 184 ? -1.553 1.951 24.519 1.00 91.94 184 LYS A O 1
ATOM 1504 N N . CYS A 1 185 ? -0.374 3.751 23.911 1.00 93.38 185 CYS A N 1
ATOM 1505 C CA . CYS A 1 185 ? -1.527 4.627 23.726 1.00 93.38 185 CYS A CA 1
ATOM 1506 C C . CYS A 1 185 ? -1.938 4.689 22.248 1.00 93.38 185 CYS A C 1
ATOM 1508 O O . CYS A 1 185 ? -1.214 5.251 21.426 1.00 93.38 185 CYS A O 1
ATOM 1510 N N . ILE A 1 186 ? -3.139 4.193 21.929 1.00 92.81 186 ILE A N 1
ATOM 1511 C CA . ILE A 1 186 ? -3.694 4.176 20.566 1.00 92.81 186 ILE A CA 1
ATOM 1512 C C . ILE A 1 186 ? -3.595 5.532 19.858 1.00 92.81 186 ILE A C 1
ATOM 1514 O O . ILE A 1 186 ? -3.098 5.606 18.737 1.00 92.81 186 ILE A O 1
ATOM 1518 N N . TYR A 1 187 ? -4.029 6.617 20.505 1.00 93.00 187 TYR A N 1
ATOM 1519 C CA . TYR A 1 187 ? -4.069 7.936 19.867 1.00 93.00 187 TYR A CA 1
ATOM 1520 C C . TYR A 1 187 ? -2.664 8.459 19.549 1.00 93.00 187 TYR A C 1
ATOM 1522 O O . TYR A 1 187 ? -2.482 9.132 18.541 1.00 93.00 187 TYR A O 1
ATOM 1530 N N . ARG A 1 188 ? -1.666 8.134 20.384 1.00 94.19 188 ARG A N 1
ATOM 1531 C CA . ARG A 1 188 ? -0.267 8.532 20.167 1.00 94.19 188 ARG A CA 1
ATOM 1532 C C . ARG A 1 188 ? 0.366 7.709 19.044 1.00 94.19 188 ARG A C 1
ATOM 1534 O O . ARG A 1 188 ? 0.975 8.282 18.147 1.00 94.19 188 ARG A O 1
ATOM 1541 N N . ASN A 1 189 ? 0.127 6.397 19.028 1.00 93.81 189 ASN A N 1
ATOM 1542 C CA . ASN A 1 189 ? 0.580 5.514 17.952 1.00 93.81 189 ASN A CA 1
ATOM 1543 C C . ASN A 1 189 ? -0.025 5.903 16.589 1.00 93.81 189 ASN A C 1
ATOM 1545 O O . ASN A 1 189 ? 0.714 6.030 15.617 1.00 93.81 189 ASN A O 1
ATOM 1549 N N . LEU A 1 190 ? -1.331 6.194 16.523 1.00 89.50 190 LEU A N 1
ATOM 1550 C CA . LEU A 1 190 ? -1.985 6.706 15.308 1.00 89.50 190 LEU A CA 1
ATOM 1551 C C . LEU A 1 190 ? -1.491 8.109 14.905 1.00 89.50 190 LEU A C 1
ATOM 1553 O O . LEU A 1 190 ? -1.395 8.404 13.715 1.00 89.50 190 LEU A O 1
ATOM 1557 N N . ALA A 1 191 ? -1.173 8.980 15.870 1.00 91.00 191 ALA A N 1
ATOM 1558 C CA . ALA A 1 191 ? -0.631 10.311 15.590 1.00 91.00 191 ALA A CA 1
ATOM 1559 C C . ALA A 1 191 ? 0.760 10.238 14.947 1.00 91.00 191 ALA A C 1
ATOM 1561 O O . ALA A 1 191 ? 1.053 11.002 14.022 1.00 91.00 191 ALA A O 1
ATOM 1562 N N . TYR A 1 192 ? 1.586 9.301 15.420 1.00 92.88 192 TYR A N 1
ATOM 1563 C CA . TYR A 1 192 ? 2.920 9.032 14.895 1.00 92.88 192 TYR A CA 1
ATOM 1564 C C . TYR A 1 192 ? 2.892 8.265 13.565 1.00 92.88 192 TYR A C 1
ATOM 1566 O O . TYR A 1 192 ? 3.657 8.597 12.665 1.00 92.88 192 TYR A O 1
ATOM 1574 N N . GLU A 1 193 ? 1.960 7.322 13.381 1.00 89.75 193 GLU A N 1
ATOM 1575 C CA . GLU A 1 193 ? 1.702 6.674 12.084 1.00 89.75 193 GLU A CA 1
ATOM 1576 C C . GLU A 1 193 ? 1.358 7.714 11.003 1.00 89.75 193 GLU A C 1
ATOM 1578 O O . GLU A 1 193 ? 1.965 7.720 9.933 1.00 89.75 193 GLU A O 1
ATOM 1583 N N . GLU A 1 194 ? 0.438 8.641 11.295 1.00 85.25 194 GLU A N 1
ATOM 1584 C CA . GLU A 1 194 ? 0.056 9.719 10.371 1.00 85.25 194 GLU A CA 1
ATOM 1585 C C . GLU A 1 194 ? 1.192 10.738 10.154 1.00 85.25 194 GLU A C 1
ATOM 1587 O O . GLU A 1 194 ? 1.303 11.328 9.078 1.00 85.25 194 GLU A O 1
ATOM 1592 N N . TYR A 1 195 ? 2.058 10.945 11.152 1.00 89.50 195 TYR A N 1
ATOM 1593 C CA . TYR A 1 195 ? 3.265 11.758 10.998 1.00 89.50 195 TYR A CA 1
ATOM 1594 C C . TYR A 1 195 ? 4.262 11.092 10.042 1.00 89.50 195 TYR A C 1
ATOM 1596 O O . TYR A 1 195 ? 4.636 11.716 9.048 1.00 89.50 195 TYR A O 1
ATOM 1604 N N . LEU A 1 196 ? 4.630 9.827 10.281 1.00 86.25 196 LEU A N 1
ATOM 1605 C CA . LEU A 1 196 ? 5.526 9.066 9.407 1.00 86.25 196 LEU A CA 1
ATOM 1606 C C . LEU A 1 196 ? 4.983 8.994 7.975 1.00 86.25 196 LEU A C 1
ATOM 1608 O O . LEU A 1 196 ? 5.723 9.263 7.035 1.00 86.25 196 LEU A O 1
ATOM 1612 N N . LEU A 1 197 ? 3.683 8.733 7.797 1.00 81.38 197 LEU A N 1
ATOM 1613 C CA . LEU A 1 197 ? 3.043 8.671 6.477 1.00 81.38 197 LEU A CA 1
ATOM 1614 C C . LEU A 1 197 ? 3.200 9.964 5.652 1.00 81.38 197 LEU A C 1
ATOM 1616 O O . LEU A 1 197 ? 3.142 9.912 4.423 1.00 81.38 197 LEU A O 1
ATOM 1620 N N . ARG A 1 198 ? 3.377 11.117 6.311 1.00 78.25 198 ARG A N 1
ATOM 1621 C CA . ARG A 1 198 ? 3.501 12.435 5.667 1.00 78.25 198 ARG A CA 1
ATOM 1622 C C . ARG A 1 198 ? 4.934 12.969 5.571 1.00 78.25 198 ARG A C 1
ATOM 1624 O O . ARG A 1 198 ? 5.168 13.813 4.713 1.00 78.25 198 ARG A O 1
ATOM 1631 N N . HIS A 1 199 ? 5.848 12.530 6.440 1.00 82.94 199 HIS A N 1
ATOM 1632 C CA . HIS A 1 199 ? 7.185 13.135 6.592 1.00 82.94 199 HIS A CA 1
ATOM 1633 C C . HIS A 1 199 ? 8.351 12.160 6.389 1.00 82.94 199 HIS A C 1
ATOM 1635 O O . HIS A 1 199 ? 9.489 12.608 6.299 1.00 82.94 199 HIS A O 1
ATOM 1641 N N . HIS A 1 200 ? 8.105 10.850 6.321 1.00 83.25 200 HIS A N 1
ATOM 1642 C CA . HIS A 1 200 ? 9.150 9.886 5.990 1.00 83.25 200 HIS A CA 1
ATOM 1643 C C . HIS A 1 200 ? 9.440 9.923 4.481 1.00 83.25 200 HIS A C 1
ATOM 1645 O O . HIS A 1 200 ? 8.562 9.617 3.667 1.00 83.25 200 HIS A O 1
ATOM 1651 N N . ASP A 1 201 ? 10.662 10.307 4.108 1.00 80.00 201 ASP A N 1
ATOM 1652 C CA . ASP A 1 201 ? 11.074 10.389 2.708 1.00 80.00 201 ASP A CA 1
ATOM 1653 C C . ASP A 1 201 ? 11.376 8.991 2.150 1.00 80.00 201 ASP A C 1
ATOM 1655 O O . ASP A 1 201 ? 12.448 8.429 2.344 1.00 80.00 201 ASP A O 1
ATOM 1659 N N . LEU A 1 202 ? 10.414 8.432 1.421 1.00 76.31 202 LEU A N 1
ATOM 1660 C CA . LEU A 1 202 ? 10.522 7.111 0.799 1.00 76.31 202 LEU A CA 1
ATOM 1661 C C . LEU A 1 202 ? 11.500 7.056 -0.399 1.00 76.31 202 LEU A C 1
ATOM 1663 O O . LEU A 1 202 ? 11.748 5.964 -0.916 1.00 76.31 202 LEU A O 1
ATOM 1667 N N . GLU A 1 203 ? 12.007 8.191 -0.897 1.00 70.44 203 GLU A N 1
ATOM 1668 C CA . GLU A 1 203 ? 12.993 8.248 -1.988 1.00 70.44 203 GLU A CA 1
ATOM 1669 C C . GLU A 1 203 ? 14.441 8.337 -1.478 1.00 70.44 203 GLU A C 1
ATOM 1671 O O . GLU A 1 203 ? 15.344 7.823 -2.153 1.00 70.44 203 GLU A O 1
ATOM 1676 N N . GLU A 1 204 ? 14.663 8.956 -0.313 1.00 74.38 204 GLU A N 1
ATOM 1677 C CA . GLU A 1 204 ? 15.975 9.062 0.348 1.00 74.38 204 GLU A CA 1
ATOM 1678 C C . GLU A 1 204 ? 16.172 8.051 1.492 1.00 74.38 204 GLU A C 1
ATOM 1680 O O . GLU A 1 204 ? 17.240 7.450 1.594 1.00 74.38 204 GLU A O 1
ATOM 1685 N N . GLU A 1 205 ? 15.156 7.818 2.329 1.00 76.50 205 GLU A N 1
ATOM 1686 C CA . GLU A 1 205 ? 15.236 6.945 3.512 1.00 76.50 205 GLU A CA 1
ATOM 1687 C C . GLU A 1 205 ? 14.776 5.496 3.271 1.00 76.50 205 GLU A C 1
ATOM 1689 O O . GLU A 1 205 ? 14.996 4.638 4.130 1.00 76.50 205 GLU A O 1
ATOM 1694 N N . GLY A 1 206 ? 14.172 5.217 2.111 1.00 81.25 206 GLY A N 1
ATOM 1695 C CA . GLY A 1 206 ? 13.775 3.874 1.676 1.00 81.25 206 GLY A CA 1
ATOM 1696 C C . GLY A 1 206 ? 12.421 3.387 2.207 1.00 81.25 206 GLY A C 1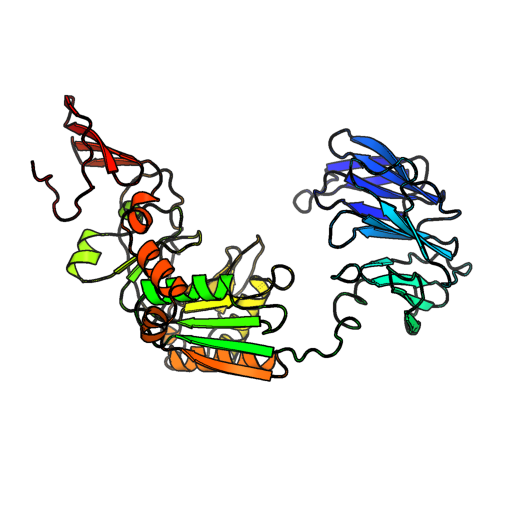
ATOM 1697 O O . GLY A 1 206 ? 11.541 4.180 2.516 1.00 81.25 206 GLY A O 1
ATOM 1698 N N . GLU A 1 207 ? 12.191 2.068 2.232 1.00 87.25 207 GLU A N 1
ATOM 1699 C CA . GLU A 1 207 ? 10.916 1.504 2.719 1.00 87.25 207 GLU A CA 1
ATOM 1700 C C . GLU A 1 207 ? 10.914 1.401 4.252 1.00 87.25 207 GLU A C 1
ATOM 1702 O O . GLU A 1 207 ? 11.903 0.974 4.855 1.00 87.25 207 GLU A O 1
ATOM 1707 N N . ALA A 1 208 ? 9.780 1.718 4.888 1.00 89.19 208 ALA A N 1
ATOM 1708 C CA . ALA A 1 208 ? 9.663 1.705 6.344 1.00 89.19 208 ALA A CA 1
ATOM 1709 C C . ALA A 1 208 ? 8.567 0.778 6.886 1.00 89.19 208 ALA A C 1
ATOM 1711 O O . ALA A 1 208 ? 7.512 0.565 6.283 1.00 89.19 208 ALA A O 1
ATOM 1712 N N . LEU A 1 209 ? 8.819 0.254 8.083 1.00 91.56 209 LEU A N 1
ATOM 1713 C CA . LEU A 1 209 ? 7.932 -0.612 8.848 1.00 91.56 209 LEU A CA 1
ATOM 1714 C C . LEU A 1 209 ? 7.728 -0.016 10.244 1.00 91.56 209 LEU A C 1
ATOM 1716 O O . LEU A 1 209 ? 8.706 0.238 10.939 1.00 91.56 209 LEU A O 1
ATOM 1720 N N . LEU A 1 210 ? 6.485 0.184 10.678 1.00 92.75 210 LEU A N 1
ATOM 1721 C CA . LEU A 1 210 ? 6.161 0.599 12.046 1.00 92.75 210 LEU A CA 1
ATOM 1722 C C . LEU A 1 210 ? 5.504 -0.562 12.802 1.00 92.75 210 LEU A C 1
ATOM 1724 O O . LEU A 1 210 ? 4.446 -1.049 12.398 1.00 92.75 210 LEU A O 1
ATOM 1728 N N . PHE A 1 211 ? 6.106 -0.966 13.920 1.00 93.06 211 PHE A N 1
ATOM 1729 C CA . PHE A 1 211 ? 5.543 -1.908 14.886 1.00 93.06 211 PHE A CA 1
ATOM 1730 C C . PHE A 1 211 ? 4.973 -1.181 16.099 1.00 93.06 211 PHE A C 1
ATOM 1732 O O . PHE A 1 211 ? 5.627 -0.303 16.666 1.00 93.06 211 PHE A O 1
ATOM 1739 N N . TRP A 1 212 ? 3.779 -1.582 16.534 1.00 93.56 212 TRP A N 1
ATOM 1740 C CA . TRP A 1 212 ? 3.110 -0.978 17.684 1.00 93.56 212 TRP A CA 1
ATOM 1741 C C . TRP A 1 212 ? 2.053 -1.905 18.305 1.00 93.56 212 TRP A C 1
ATOM 1743 O O . TRP A 1 212 ? 1.461 -2.750 17.636 1.00 93.56 212 TRP A O 1
ATOM 1753 N N . SER A 1 213 ? 1.782 -1.731 19.596 1.00 88.25 213 SER A N 1
ATOM 1754 C CA . SER A 1 213 ? 0.739 -2.444 20.357 1.00 88.25 213 SER A CA 1
ATOM 1755 C C . SER A 1 213 ? 0.059 -1.451 21.291 1.00 88.25 213 SER A C 1
ATOM 1757 O O . SER A 1 213 ? 0.681 -0.464 21.677 1.00 88.25 213 SER A O 1
ATOM 1759 N N . ASN A 1 214 ? -1.194 -1.694 21.670 1.00 88.81 214 ASN A N 1
ATOM 1760 C CA . ASN A 1 214 ? -1.976 -0.747 22.469 1.00 88.81 214 ASN A CA 1
ATOM 1761 C C . ASN A 1 214 ? -2.493 -1.414 23.743 1.00 88.81 214 ASN A C 1
ATOM 1763 O O . ASN A 1 214 ? -2.629 -2.628 23.796 1.00 88.81 214 ASN A O 1
ATOM 1767 N N . ARG A 1 215 ? -2.841 -0.619 24.753 1.00 87.94 215 ARG A N 1
ATOM 1768 C CA . ARG A 1 215 ? -3.742 -1.064 25.827 1.00 87.94 215 ARG A CA 1
ATOM 1769 C C . ARG A 1 215 ? -5.152 -1.330 25.265 1.00 87.94 215 ARG A C 1
ATOM 1771 O O . ARG A 1 215 ? -5.439 -0.818 24.178 1.00 87.94 215 ARG A O 1
ATOM 1778 N N . PRO A 1 216 ? -6.025 -2.064 25.987 1.00 85.19 216 PRO A N 1
ATOM 1779 C CA . PRO A 1 216 ? -7.409 -2.334 25.593 1.00 85.19 216 PRO A CA 1
ATOM 1780 C C . PRO A 1 216 ? -8.098 -1.151 24.905 1.00 85.19 216 PRO A C 1
ATOM 1782 O O . PRO A 1 216 ? -8.324 -0.101 25.505 1.00 85.19 216 PRO A O 1
ATOM 1785 N N . THR A 1 217 ? -8.403 -1.326 23.622 1.00 87.00 217 THR A N 1
ATOM 1786 C CA . THR A 1 217 ? -8.940 -0.294 22.732 1.00 87.00 217 THR A CA 1
ATOM 1787 C C . THR A 1 217 ? -9.819 -0.922 21.652 1.00 87.00 217 THR A C 1
ATOM 1789 O O . THR A 1 217 ? -9.418 -1.898 21.024 1.00 87.00 217 THR A O 1
ATOM 1792 N N . VAL A 1 218 ? -10.955 -0.307 21.322 1.00 86.62 218 VAL A N 1
ATOM 1793 C CA . VAL A 1 218 ? -11.656 -0.555 20.051 1.00 86.62 218 VAL A CA 1
ATOM 1794 C C . VAL A 1 218 ? -11.256 0.502 19.021 1.00 86.62 218 VAL A C 1
ATOM 1796 O O . VAL A 1 218 ? -11.367 1.704 19.262 1.00 86.62 218 VAL A O 1
ATOM 1799 N N . VAL A 1 219 ? -10.797 0.063 17.848 1.00 86.25 219 VAL A N 1
ATOM 1800 C CA . VAL A 1 219 ? -10.391 0.937 16.741 1.00 86.25 219 VAL A CA 1
ATOM 1801 C C . VAL A 1 219 ? -11.376 0.791 15.584 1.00 86.25 219 VAL A C 1
ATOM 1803 O O . VAL A 1 219 ? -11.376 -0.212 14.868 1.00 86.25 219 VAL A O 1
ATOM 1806 N N . ILE A 1 220 ? -12.196 1.818 15.364 1.00 83.00 220 ILE A N 1
ATOM 1807 C CA . ILE A 1 220 ? -13.174 1.869 14.270 1.00 83.00 220 ILE A CA 1
ATOM 1808 C C . ILE A 1 220 ? -12.591 2.518 13.007 1.00 83.00 220 ILE A C 1
ATOM 1810 O O . ILE A 1 220 ? -11.733 3.405 13.067 1.00 83.00 220 ILE A O 1
ATOM 1814 N N . GLY A 1 221 ? -13.078 2.094 11.842 1.00 76.31 221 GLY A N 1
ATOM 1815 C CA . GLY A 1 221 ? -12.720 2.677 10.552 1.00 76.31 221 GLY A CA 1
ATOM 1816 C C . GLY A 1 221 ? -13.281 4.090 10.341 1.00 76.31 221 GLY A C 1
ATOM 1817 O O . GLY A 1 221 ? -14.330 4.466 10.868 1.00 76.31 221 GLY A O 1
ATOM 1818 N N . ARG A 1 222 ? -12.607 4.870 9.489 1.00 78.88 222 ARG A N 1
ATOM 1819 C CA . ARG A 1 222 ? -12.873 6.282 9.151 1.00 78.88 222 ARG A CA 1
ATOM 1820 C C . ARG A 1 222 ? -14.346 6.615 8.915 1.00 78.88 222 ARG A C 1
ATOM 1822 O O . ARG A 1 222 ? -14.784 7.682 9.332 1.00 78.88 222 ARG A O 1
ATOM 1829 N N . HIS A 1 223 ? -15.106 5.723 8.280 1.00 77.62 223 HIS A N 1
ATOM 1830 C CA . HIS A 1 223 ? -16.511 5.938 7.900 1.00 77.62 223 HIS A CA 1
ATOM 1831 C C . HIS A 1 223 ? -17.523 5.119 8.717 1.00 77.62 223 HIS A C 1
ATOM 1833 O O . HIS A 1 223 ? -18.702 5.086 8.374 1.00 77.62 223 HIS A O 1
ATOM 1839 N N . GLN A 1 224 ? -17.086 4.470 9.797 1.00 74.12 224 GLN A N 1
ATOM 1840 C CA . GLN A 1 224 ? -17.965 3.668 10.643 1.00 74.12 224 GLN A CA 1
ATOM 1841 C C . GLN A 1 224 ? -18.745 4.508 11.660 1.00 74.12 224 GLN A C 1
ATOM 1843 O O . GLN A 1 224 ? -18.402 5.657 11.958 1.00 74.12 224 GLN A O 1
ATOM 1848 N N . ASN A 1 225 ? -19.800 3.911 12.208 1.00 78.44 225 ASN A N 1
ATOM 1849 C CA . ASN A 1 225 ? -20.593 4.473 13.291 1.00 78.44 225 ASN A CA 1
ATOM 1850 C C . ASN A 1 225 ? -20.206 3.757 14.609 1.00 78.44 225 ASN A C 1
ATOM 1852 O O . ASN A 1 225 ? -20.460 2.560 14.726 1.00 78.44 225 ASN A O 1
ATOM 1856 N N . PRO A 1 226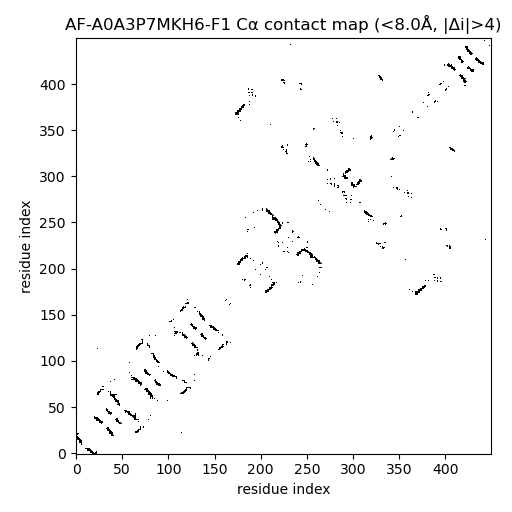 ? -19.601 4.447 15.596 1.00 80.25 226 PRO A N 1
ATOM 1857 C CA . PRO A 1 226 ? -19.086 3.816 16.811 1.00 80.25 226 PRO A CA 1
ATOM 1858 C C . PRO A 1 226 ? -20.185 3.192 17.670 1.00 80.25 226 PRO A C 1
ATOM 1860 O O . PRO A 1 226 ? -19.943 2.178 18.309 1.00 80.25 226 PRO A O 1
ATOM 1863 N N . TRP A 1 227 ? -21.390 3.770 17.665 1.00 76.50 227 TRP A N 1
ATOM 1864 C CA . TRP A 1 227 ? -22.526 3.251 18.425 1.00 76.50 227 TRP A CA 1
ATOM 1865 C C . TRP A 1 227 ? -23.014 1.900 17.878 1.00 76.50 227 TRP A C 1
ATOM 1867 O O . TRP A 1 227 ? -23.547 1.097 18.635 1.00 76.50 227 TRP A O 1
ATOM 1877 N N . VAL A 1 228 ? -22.844 1.648 16.573 1.00 74.75 228 VAL A N 1
ATOM 1878 C CA . VAL A 1 228 ? -23.212 0.377 15.917 1.00 74.75 228 VAL A CA 1
ATOM 1879 C C . VAL A 1 228 ? -22.147 -0.693 16.140 1.00 74.75 228 VAL A C 1
ATOM 1881 O O . VAL A 1 228 ? -22.473 -1.854 16.362 1.00 74.75 228 VAL A O 1
ATOM 1884 N N . GLU A 1 229 ? -20.880 -0.298 16.039 1.00 72.75 229 GLU A N 1
ATOM 1885 C CA . GLU A 1 229 ? -19.739 -1.215 15.985 1.00 72.75 229 GLU A CA 1
ATOM 1886 C C . GLU A 1 229 ? -19.170 -1.572 17.368 1.00 72.75 229 GLU A C 1
ATOM 1888 O O . GLU A 1 229 ? -18.375 -2.504 17.476 1.00 72.75 229 GLU A O 1
ATOM 1893 N N . ALA A 1 230 ? -19.535 -0.833 18.422 1.00 73.50 230 ALA A N 1
ATOM 1894 C CA . ALA A 1 230 ? -18.997 -1.025 19.763 1.00 73.50 230 ALA A CA 1
ATOM 1895 C C . ALA A 1 230 ? -20.028 -0.756 20.871 1.00 73.50 230 ALA A C 1
ATOM 1897 O O . ALA A 1 230 ? -20.791 0.210 20.831 1.00 73.50 230 ALA A O 1
ATOM 1898 N N . ASN A 1 231 ? -19.981 -1.563 21.933 1.00 77.00 231 ASN A N 1
ATOM 1899 C CA . ASN A 1 231 ? -20.748 -1.333 23.156 1.00 77.00 231 ASN A CA 1
ATOM 1900 C C . ASN A 1 231 ? -20.080 -0.227 24.000 1.00 77.00 231 ASN A C 1
ATOM 1902 O O . ASN A 1 231 ? -19.354 -0.508 24.949 1.00 77.00 231 ASN A O 1
ATOM 1906 N N . ILE A 1 232 ? -20.290 1.042 23.632 1.00 78.12 232 ILE A N 1
ATOM 1907 C CA . ILE A 1 232 ? -19.627 2.196 24.273 1.00 78.12 232 ILE A CA 1
ATOM 1908 C C . ILE A 1 232 ? -19.840 2.257 25.805 1.00 78.12 232 ILE A C 1
ATOM 1910 O O . ILE A 1 232 ? -18.871 2.575 26.496 1.00 78.12 232 ILE A O 1
ATOM 1914 N N . PRO A 1 233 ? -21.027 1.945 26.376 1.00 74.00 233 PRO A N 1
ATOM 1915 C CA . PRO A 1 233 ? -21.187 1.827 27.828 1.00 74.00 233 PRO A CA 1
ATOM 1916 C C . PRO A 1 233 ? -20.203 0.839 28.468 1.00 74.00 233 PRO A C 1
ATOM 1918 O O . PRO A 1 233 ? -19.505 1.213 29.406 1.00 74.00 233 PRO A O 1
ATOM 1921 N N . PHE A 1 234 ? -20.072 -0.367 27.904 1.00 74.75 234 PHE A N 1
ATOM 1922 C CA . PHE A 1 234 ? -19.097 -1.366 28.355 1.00 74.75 234 PHE A CA 1
ATOM 1923 C C . PHE A 1 234 ? -17.654 -0.861 28.199 1.00 74.75 234 PHE A C 1
ATOM 1925 O O . PHE A 1 234 ? -16.855 -0.993 29.122 1.00 74.75 234 PHE A O 1
ATOM 1932 N N . LEU A 1 235 ? -17.316 -0.210 27.077 1.00 78.19 235 LEU A N 1
ATOM 1933 C CA . LEU A 1 235 ? -15.975 0.365 26.902 1.00 78.19 235 LEU A CA 1
ATOM 1934 C C . LEU A 1 235 ? -15.634 1.367 28.016 1.00 78.19 235 LEU A C 1
ATOM 1936 O O . LEU A 1 235 ? -14.542 1.317 28.574 1.00 78.19 235 LEU A O 1
ATOM 1940 N N . ARG A 1 236 ? -16.581 2.240 28.384 1.00 77.94 236 ARG A N 1
ATOM 1941 C CA . ARG A 1 236 ? -16.399 3.215 29.471 1.00 77.94 236 ARG A CA 1
ATOM 1942 C C . ARG A 1 236 ? -16.270 2.556 30.842 1.00 77.94 236 ARG A C 1
ATOM 1944 O O . ARG A 1 236 ? -15.405 2.963 31.609 1.00 77.94 236 ARG A O 1
ATOM 1951 N N . GLU A 1 237 ? -17.108 1.565 31.140 1.00 77.06 237 GLU A N 1
ATOM 1952 C CA . GLU A 1 237 ? -17.102 0.835 32.416 1.00 77.06 237 GLU A CA 1
ATOM 1953 C C . GLU A 1 237 ? -15.759 0.136 32.673 1.00 77.06 237 GLU A C 1
ATOM 1955 O O . GLU A 1 237 ? -15.213 0.227 33.771 1.00 77.06 237 GLU A O 1
ATOM 1960 N N . TYR A 1 238 ? -15.186 -0.486 31.639 1.00 78.25 238 TYR A N 1
ATOM 1961 C CA . TYR A 1 238 ? -13.927 -1.230 31.725 1.00 78.25 238 TYR A CA 1
ATOM 1962 C C . TYR A 1 238 ? -12.679 -0.412 31.335 1.00 78.25 238 TYR A C 1
ATOM 1964 O O . TYR A 1 238 ? -11.584 -0.967 31.254 1.00 78.25 238 TYR A O 1
ATOM 1972 N N . GLY A 1 239 ? -12.812 0.900 31.103 1.00 82.31 239 GLY A N 1
ATOM 1973 C CA . GLY A 1 239 ? -11.685 1.782 30.765 1.00 82.31 239 GLY A CA 1
ATOM 1974 C C . GLY A 1 239 ? -11.011 1.474 29.420 1.00 82.31 239 GLY A C 1
ATOM 1975 O O . GLY A 1 239 ? -9.823 1.745 29.253 1.00 82.31 239 GLY A O 1
ATOM 1976 N N . ILE A 1 240 ? -11.757 0.894 28.478 1.00 82.62 240 ILE A N 1
ATOM 1977 C CA . ILE A 1 240 ? -11.304 0.529 27.133 1.00 82.62 240 ILE A CA 1
ATOM 1978 C C . ILE A 1 240 ? -11.429 1.759 26.225 1.00 82.62 240 ILE A C 1
ATOM 1980 O O . ILE A 1 240 ? -12.502 2.356 26.107 1.00 82.62 240 ILE A O 1
ATOM 1984 N N . ASP A 1 241 ? -10.337 2.143 25.567 1.00 88.69 241 ASP A N 1
ATOM 1985 C CA . ASP A 1 241 ? -10.312 3.308 24.678 1.00 88.69 241 ASP A CA 1
ATOM 1986 C C . ASP A 1 241 ? -11.159 3.085 23.404 1.00 88.69 241 ASP A C 1
ATOM 1988 O O . ASP A 1 241 ? -11.354 1.956 22.949 1.00 88.69 241 ASP A O 1
ATOM 1992 N N . LEU A 1 242 ? -11.635 4.168 22.779 1.00 88.62 242 LEU A N 1
ATOM 1993 C CA . LEU A 1 242 ? -12.329 4.124 21.485 1.00 88.62 242 LEU A CA 1
ATOM 1994 C C . LEU A 1 242 ? -11.705 5.129 20.516 1.00 88.62 242 LEU A C 1
ATOM 1996 O O . LEU A 1 242 ? -11.902 6.337 20.644 1.00 88.62 242 LEU A O 1
ATOM 2000 N N . ALA A 1 243 ? -11.009 4.625 19.499 1.00 90.50 243 ALA A N 1
ATOM 2001 C CA . ALA A 1 243 ? -10.329 5.450 18.508 1.00 90.50 243 ALA A CA 1
ATOM 2002 C C . ALA A 1 243 ? -10.931 5.293 17.108 1.00 90.50 243 ALA A C 1
ATOM 2004 O O . ALA A 1 243 ? -11.327 4.202 16.695 1.00 90.50 243 ALA A O 1
ATOM 2005 N N . ARG A 1 244 ? -10.920 6.380 16.329 1.00 87.00 244 ARG A N 1
ATOM 2006 C CA . ARG A 1 244 ? -11.179 6.347 14.883 1.00 87.00 244 ARG A CA 1
ATOM 2007 C C . ARG A 1 244 ? -9.866 6.527 14.132 1.00 87.00 244 ARG A C 1
ATOM 2009 O O . ARG A 1 244 ? -9.229 7.571 14.251 1.00 87.00 244 ARG A O 1
ATOM 2016 N N . ARG A 1 245 ? -9.475 5.538 13.329 1.00 84.25 245 ARG A N 1
ATOM 2017 C CA . ARG A 1 245 ? -8.267 5.621 12.488 1.00 84.25 245 ARG A CA 1
ATOM 2018 C C . ARG A 1 245 ? -8.534 6.365 11.174 1.00 84.25 245 ARG A C 1
ATOM 2020 O O . ARG A 1 245 ? -9.672 6.457 10.711 1.00 84.25 245 ARG A O 1
ATOM 2027 N N . HIS A 1 246 ? -7.473 6.861 10.536 1.00 78.00 246 HIS A N 1
ATOM 2028 C CA . HIS A 1 246 ? -7.547 7.614 9.274 1.00 78.00 246 HIS A CA 1
ATOM 2029 C C . HIS A 1 246 ? -8.039 6.799 8.064 1.00 78.00 246 HIS A C 1
ATOM 2031 O O . HIS A 1 246 ? -8.372 7.382 7.027 1.00 78.00 246 HIS A O 1
ATOM 2037 N N . SER A 1 247 ? -8.122 5.473 8.184 1.00 74.25 247 SER A N 1
ATOM 2038 C CA . SER A 1 247 ? -8.426 4.533 7.105 1.00 74.25 247 SER A CA 1
ATOM 2039 C C . SER A 1 247 ? -9.794 3.863 7.208 1.00 74.25 247 SER A C 1
ATOM 2041 O O . SER A 1 247 ? -10.393 3.781 8.277 1.00 74.25 247 SER A O 1
ATOM 2043 N N . GLY A 1 248 ? -10.290 3.343 6.083 1.00 65.31 248 GLY A N 1
ATOM 2044 C CA . GLY A 1 248 ? -11.476 2.483 6.058 1.00 65.31 248 GLY A CA 1
ATOM 2045 C C . GLY A 1 248 ? -11.256 1.085 6.666 1.00 65.31 248 GLY A C 1
ATOM 2046 O O . GLY A 1 248 ? -10.248 0.798 7.315 1.00 65.31 248 GLY A O 1
ATOM 2047 N N . GLY A 1 249 ? -12.223 0.199 6.429 1.00 69.06 249 GLY A N 1
ATOM 2048 C CA . GLY A 1 249 ? -12.280 -1.149 7.006 1.00 69.06 249 GLY A CA 1
ATOM 2049 C C . GLY A 1 249 ? -13.176 -1.227 8.247 1.00 69.06 249 GLY A C 1
ATOM 2050 O O . GLY A 1 249 ? -13.752 -0.220 8.658 1.00 69.06 249 GLY A O 1
ATOM 2051 N N . GLY A 1 250 ? -13.285 -2.431 8.813 1.00 68.06 250 GLY A N 1
ATOM 2052 C CA . GLY A 1 250 ? -14.130 -2.728 9.973 1.00 68.06 250 GLY A CA 1
ATOM 2053 C C . GLY A 1 250 ? -13.559 -2.262 11.316 1.00 68.06 250 GLY A C 1
ATOM 2054 O O . GLY A 1 250 ? -12.446 -1.725 11.390 1.00 68.06 250 GLY A O 1
ATOM 2055 N N . ALA A 1 251 ? -14.324 -2.499 12.375 1.00 73.94 251 ALA A N 1
ATOM 2056 C CA . ALA A 1 251 ? -13.915 -2.281 13.749 1.00 73.94 251 ALA A CA 1
ATOM 2057 C C . ALA A 1 251 ? -13.101 -3.481 14.239 1.00 73.94 251 ALA A C 1
ATOM 2059 O O . ALA A 1 251 ? -13.409 -4.626 13.912 1.00 73.94 251 ALA A O 1
ATOM 2060 N N . VAL A 1 252 ? -12.050 -3.209 15.007 1.00 78.00 252 VAL A N 1
ATOM 2061 C CA . VAL A 1 252 ? -11.146 -4.224 15.559 1.00 78.00 252 VAL A CA 1
ATOM 2062 C C . VAL A 1 252 ? -10.820 -3.888 17.010 1.00 78.00 252 VAL A C 1
ATOM 2064 O O . VAL A 1 252 ? -10.710 -2.715 17.369 1.00 78.00 252 VAL A O 1
ATOM 2067 N N . TYR A 1 253 ? -10.674 -4.913 17.845 1.00 80.25 253 TYR A N 1
ATOM 2068 C CA . TYR A 1 253 ? -10.197 -4.773 19.219 1.00 80.25 253 TYR A CA 1
ATOM 2069 C C . TYR A 1 253 ? -8.672 -4.937 19.265 1.00 80.25 253 TYR A C 1
ATOM 2071 O O . TYR A 1 253 ? -8.110 -5.735 18.514 1.00 80.25 253 TYR A O 1
ATOM 2079 N N . HIS A 1 254 ? -8.019 -4.136 20.105 1.00 81.69 254 HIS A N 1
ATOM 2080 C CA . HIS A 1 254 ? -6.579 -4.115 20.325 1.00 81.69 254 HIS A CA 1
ATOM 2081 C C . HIS A 1 254 ? -6.281 -4.203 21.829 1.00 81.69 254 HIS A C 1
ATOM 2083 O O . HIS A 1 254 ? -6.803 -3.406 22.604 1.00 81.69 254 HIS A O 1
ATOM 2089 N N . ASP A 1 255 ? -5.367 -5.083 22.216 1.00 80.75 255 ASP A N 1
ATOM 2090 C CA . ASP A 1 255 ? -4.680 -5.128 23.501 1.00 80.75 255 ASP A CA 1
ATOM 2091 C C . ASP A 1 255 ? -3.172 -5.401 23.307 1.00 80.75 255 ASP A C 1
ATOM 2093 O O . ASP A 1 255 ? -2.631 -5.298 22.198 1.00 80.75 255 ASP A O 1
ATOM 2097 N N . GLU A 1 256 ? -2.463 -5.703 24.397 1.00 77.62 256 GLU A N 1
ATOM 2098 C CA . GLU A 1 256 ? -1.015 -5.919 24.371 1.00 77.62 256 GLU A CA 1
ATOM 2099 C C . GLU A 1 256 ? -0.602 -7.245 23.715 1.00 77.62 256 GLU A C 1
ATOM 2101 O O . GLU A 1 256 ? 0.554 -7.380 23.316 1.00 77.62 256 GLU A O 1
ATOM 2106 N N . GLY A 1 257 ? -1.535 -8.190 23.550 1.00 71.06 257 GLY A N 1
ATOM 2107 C CA . GLY A 1 257 ? -1.365 -9.395 22.744 1.00 71.06 257 GLY A CA 1
ATOM 2108 C C . GLY A 1 257 ? -1.436 -9.123 21.239 1.00 71.06 257 GLY A C 1
ATOM 2109 O O . GLY A 1 257 ? -0.972 -9.945 20.449 1.00 71.06 257 GLY A O 1
ATOM 2110 N N . ASN A 1 258 ? -1.953 -7.966 20.810 1.00 77.88 258 ASN A N 1
ATOM 2111 C CA . ASN A 1 258 ? -1.996 -7.601 19.398 1.00 77.88 258 ASN A CA 1
ATOM 2112 C C . ASN A 1 258 ? -0.699 -6.928 18.928 1.00 77.88 258 ASN A C 1
ATOM 2114 O O . ASN A 1 258 ? -0.335 -5.831 19.369 1.00 77.88 258 ASN A O 1
ATOM 2118 N N . LEU A 1 259 ? -0.046 -7.537 17.936 1.00 84.38 259 LEU A N 1
ATOM 2119 C CA . LEU A 1 259 ? 0.983 -6.869 17.140 1.00 84.38 259 LEU A CA 1
ATOM 2120 C C . LEU A 1 259 ? 0.319 -6.132 15.974 1.00 84.38 259 LEU A C 1
ATOM 2122 O O . LEU A 1 259 ? -0.325 -6.758 15.130 1.00 84.38 259 LEU A O 1
ATOM 2126 N N . ASN A 1 260 ? 0.502 -4.814 15.921 1.00 86.75 260 ASN A N 1
ATOM 2127 C CA . ASN A 1 260 ? 0.075 -3.979 14.804 1.00 86.75 260 ASN A CA 1
ATOM 2128 C C . ASN A 1 260 ? 1.286 -3.629 13.950 1.00 86.75 260 ASN A C 1
ATOM 2130 O O . ASN A 1 260 ? 2.366 -3.327 14.469 1.00 86.75 260 ASN A O 1
ATOM 2134 N N . ILE A 1 261 ? 1.094 -3.706 12.638 1.00 87.00 261 ILE A N 1
ATOM 2135 C CA . ILE A 1 261 ? 2.155 -3.537 11.650 1.00 87.00 261 ILE A CA 1
ATOM 2136 C C . ILE A 1 261 ? 1.655 -2.586 10.572 1.00 87.00 261 ILE A C 1
ATOM 2138 O O . ILE A 1 261 ? 0.627 -2.858 9.948 1.00 87.00 261 ILE A O 1
ATOM 2142 N N . SER A 1 262 ? 2.404 -1.513 10.332 1.00 85.75 262 SER A N 1
ATOM 2143 C CA . SER A 1 262 ? 2.120 -0.540 9.276 1.00 85.75 262 SER A CA 1
ATOM 2144 C C . SER A 1 262 ? 3.300 -0.481 8.304 1.00 85.75 262 SER A C 1
ATOM 2146 O O . SER A 1 262 ? 4.420 -0.158 8.696 1.00 85.75 262 SER A O 1
ATOM 2148 N N . PHE A 1 263 ? 3.058 -0.806 7.032 1.00 83.06 263 PHE A N 1
ATOM 2149 C CA . PHE A 1 263 ? 4.064 -0.728 5.963 1.00 83.06 263 PHE A CA 1
ATOM 2150 C C . PHE A 1 263 ? 3.962 0.605 5.213 1.00 83.06 263 PHE A C 1
ATOM 2152 O O . PHE A 1 263 ? 2.929 0.892 4.601 1.00 83.06 263 PHE A O 1
ATOM 2159 N N . LEU A 1 264 ? 5.054 1.366 5.185 1.00 80.88 264 LEU A N 1
ATOM 2160 C CA . LEU A 1 264 ? 5.215 2.593 4.413 1.00 80.88 264 LEU A CA 1
ATOM 2161 C C . LEU A 1 264 ? 6.079 2.290 3.181 1.00 80.88 264 LEU A C 1
ATOM 2163 O O . LEU A 1 264 ? 7.221 1.853 3.284 1.00 80.88 264 LEU A O 1
ATOM 2167 N N . THR A 1 265 ? 5.501 2.486 1.997 1.00 74.31 265 THR A N 1
ATOM 2168 C CA . THR A 1 265 ? 6.115 2.170 0.694 1.00 74.31 265 THR A CA 1
ATOM 2169 C C . THR A 1 265 ? 5.655 3.200 -0.333 1.00 74.31 265 THR A C 1
ATOM 2171 O O . THR A 1 265 ? 4.554 3.746 -0.208 1.00 74.31 265 THR A O 1
ATOM 2174 N N . THR A 1 266 ? 6.452 3.465 -1.374 1.00 67.69 266 THR A N 1
ATOM 2175 C CA . THR A 1 266 ? 6.014 4.360 -2.462 1.00 67.69 266 THR A CA 1
ATOM 2176 C C . THR A 1 266 ? 4.779 3.788 -3.165 1.00 67.69 266 THR A C 1
ATOM 2178 O O . THR A 1 266 ? 4.611 2.572 -3.259 1.00 67.69 266 THR A O 1
ATOM 2181 N N . GLN A 1 267 ? 3.924 4.634 -3.753 1.00 60.31 267 GLN A N 1
ATOM 2182 C CA . GLN A 1 267 ? 2.731 4.150 -4.473 1.00 60.31 267 GLN A CA 1
ATOM 2183 C C . GLN A 1 267 ? 3.050 3.200 -5.645 1.00 60.31 267 GLN A C 1
ATOM 2185 O O . GLN A 1 267 ? 2.174 2.441 -6.060 1.00 60.31 267 GLN A O 1
ATOM 2190 N N . LYS A 1 268 ? 4.279 3.246 -6.186 1.00 54.94 268 LYS A N 1
ATOM 2191 C CA . LYS A 1 268 ? 4.763 2.329 -7.231 1.00 54.94 268 LYS A CA 1
ATOM 2192 C C . LYS A 1 268 ? 5.194 0.974 -6.653 1.00 54.94 268 LYS A C 1
ATOM 2194 O O . LYS A 1 268 ? 4.914 -0.048 -7.270 1.00 54.94 268 LYS A O 1
ATOM 2199 N N . ALA A 1 269 ? 5.839 0.965 -5.483 1.00 59.88 269 ALA A N 1
ATOM 2200 C CA . ALA A 1 269 ? 6.266 -0.251 -4.787 1.00 59.88 269 ALA A CA 1
ATOM 2201 C C . ALA A 1 269 ? 5.126 -0.939 -4.008 1.00 59.88 269 ALA A C 1
ATOM 2203 O O . ALA A 1 269 ? 5.179 -2.146 -3.760 1.00 59.88 269 ALA A O 1
ATOM 2204 N N . HIS A 1 270 ? 4.083 -0.190 -3.634 1.00 63.50 270 HIS A N 1
ATOM 2205 C CA . HIS A 1 270 ? 3.028 -0.674 -2.754 1.00 63.50 270 HIS A CA 1
ATOM 2206 C C . HIS A 1 270 ? 2.281 -1.893 -3.316 1.00 63.50 270 HIS A C 1
ATOM 2208 O O . HIS A 1 270 ? 1.527 -1.813 -4.291 1.00 63.50 270 HIS A O 1
ATOM 2214 N N . HIS A 1 271 ? 2.412 -3.028 -2.628 1.00 67.06 271 HIS A N 1
ATOM 2215 C CA . HIS A 1 271 ? 1.778 -4.273 -3.035 1.00 67.06 271 HIS A CA 1
ATOM 2216 C C . HIS A 1 271 ? 1.312 -5.089 -1.819 1.00 67.06 271 HIS A C 1
ATOM 2218 O O . HIS A 1 271 ? 1.983 -6.046 -1.444 1.00 67.06 271 HIS A O 1
ATOM 2224 N N . ARG A 1 272 ? 0.134 -4.769 -1.240 1.00 66.25 272 ARG A N 1
ATOM 2225 C CA . ARG A 1 272 ? -0.491 -5.498 -0.099 1.00 66.25 272 ARG A CA 1
ATOM 2226 C C . ARG A 1 272 ? -0.209 -7.002 -0.090 1.00 66.25 272 ARG A C 1
ATOM 2228 O O . ARG A 1 272 ? 0.306 -7.534 0.881 1.00 66.25 272 ARG A O 1
ATOM 2235 N N . LYS A 1 273 ? -0.483 -7.670 -1.211 1.00 69.31 273 LYS A N 1
ATOM 2236 C CA . LYS A 1 273 ? -0.301 -9.115 -1.396 1.00 69.31 273 LYS A CA 1
ATOM 2237 C C . LYS A 1 273 ? 1.150 -9.594 -1.212 1.00 69.31 273 LYS A C 1
ATOM 2239 O O . LYS A 1 273 ? 1.344 -10.673 -0.676 1.00 69.31 273 LYS A O 1
ATOM 2244 N N . LYS A 1 274 ? 2.157 -8.799 -1.603 1.00 76.19 274 LYS A N 1
ATOM 2245 C CA . LYS A 1 274 ? 3.590 -9.080 -1.355 1.00 76.19 274 LYS A CA 1
ATOM 2246 C C . LYS A 1 274 ? 3.891 -8.953 0.139 1.00 76.19 274 LYS A C 1
ATOM 2248 O O . LYS A 1 274 ? 4.544 -9.829 0.687 1.00 76.19 274 LYS A O 1
ATOM 2253 N N . ASN A 1 275 ? 3.379 -7.909 0.790 1.00 79.00 275 ASN A N 1
ATOM 2254 C CA . ASN A 1 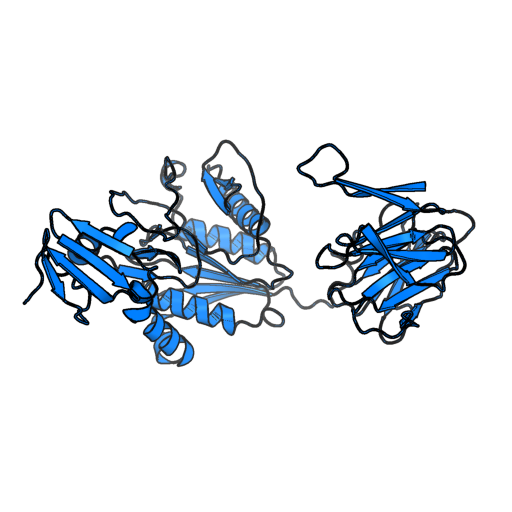275 ? 3.603 -7.653 2.216 1.00 79.00 275 ASN A CA 1
ATOM 2255 C C . ASN A 1 275 ? 2.934 -8.736 3.081 1.00 79.00 275 ASN A C 1
ATOM 2257 O O . ASN A 1 275 ? 3.554 -9.268 3.993 1.00 79.00 275 ASN A O 1
ATOM 2261 N N . LEU A 1 276 ? 1.711 -9.144 2.736 1.00 79.12 276 LEU A N 1
ATOM 2262 C CA . LEU A 1 276 ? 1.022 -10.271 3.364 1.00 79.12 276 LEU A CA 1
ATOM 2263 C C . LEU A 1 276 ? 1.738 -11.611 3.113 1.00 79.12 276 LEU A C 1
ATOM 2265 O O . LEU A 1 276 ? 1.876 -12.412 4.029 1.00 79.12 276 LEU A O 1
ATOM 2269 N N . GLU A 1 277 ? 2.243 -11.858 1.899 1.00 81.81 277 GLU A N 1
ATOM 2270 C CA . GLU A 1 277 ? 3.036 -13.061 1.592 1.00 81.81 277 GLU A CA 1
ATOM 2271 C C . GLU A 1 277 ? 4.406 -13.066 2.299 1.00 81.81 277 GLU A C 1
ATOM 2273 O O . GLU A 1 277 ? 4.908 -14.136 2.634 1.00 81.81 277 GLU A O 1
ATOM 2278 N N . LEU A 1 278 ? 4.998 -11.896 2.560 1.00 83.31 278 LEU A N 1
ATOM 2279 C CA . LEU A 1 278 ? 6.196 -11.706 3.387 1.00 83.31 278 LEU A CA 1
ATOM 2280 C C . LEU A 1 278 ? 5.891 -12.052 4.851 1.00 83.31 278 LEU A C 1
ATOM 2282 O O . LEU A 1 278 ? 6.594 -12.884 5.419 1.00 83.31 278 LEU A O 1
ATOM 2286 N N . LEU A 1 279 ? 4.830 -11.480 5.434 1.00 83.44 279 LEU A N 1
ATOM 2287 C CA . LEU A 1 279 ? 4.399 -11.772 6.808 1.00 83.44 279 LEU A CA 1
ATOM 2288 C C . LEU A 1 279 ? 4.086 -13.261 6.998 1.00 83.44 279 LEU A C 1
ATOM 2290 O O . LEU A 1 279 ? 4.619 -13.883 7.912 1.00 83.44 279 LEU A O 1
ATOM 2294 N N . ALA A 1 280 ? 3.289 -13.847 6.102 1.00 82.69 280 ALA A N 1
ATOM 2295 C CA . ALA A 1 280 ? 2.955 -15.269 6.127 1.00 82.69 280 ALA A CA 1
ATOM 2296 C C . ALA A 1 280 ? 4.209 -16.156 6.040 1.00 82.69 280 ALA A C 1
ATOM 2298 O O . ALA A 1 280 ? 4.362 -17.081 6.831 1.00 82.69 280 ALA A O 1
ATOM 2299 N N . LYS A 1 281 ? 5.155 -15.851 5.137 1.00 82.25 281 LYS A N 1
ATOM 2300 C CA . LYS A 1 281 ? 6.436 -16.578 5.060 1.00 82.25 281 LYS A CA 1
ATOM 2301 C C . LYS A 1 281 ? 7.265 -16.436 6.333 1.00 82.25 281 LYS A C 1
ATOM 2303 O O . LYS A 1 281 ? 7.820 -17.431 6.783 1.00 82.25 281 LYS A O 1
ATOM 2308 N N . ALA A 1 282 ? 7.352 -15.234 6.900 1.00 82.19 282 ALA A N 1
ATOM 2309 C CA . ALA A 1 282 ? 8.093 -14.992 8.131 1.00 82.19 282 ALA A CA 1
ATOM 2310 C C . ALA A 1 282 ? 7.520 -15.842 9.276 1.00 82.19 282 ALA A C 1
ATOM 2312 O O . ALA A 1 282 ? 8.240 -16.639 9.876 1.00 82.19 282 ALA A O 1
ATOM 2313 N N . LEU A 1 283 ? 6.208 -15.752 9.504 1.00 78.38 283 LEU A N 1
ATOM 2314 C CA . LEU A 1 283 ? 5.501 -16.473 10.561 1.00 78.38 283 LEU A CA 1
ATOM 2315 C C . LEU A 1 283 ? 5.565 -17.998 10.373 1.00 78.38 283 LEU A C 1
ATOM 2317 O O . LEU A 1 283 ? 6.063 -18.691 11.259 1.00 78.38 283 LEU A O 1
ATOM 2321 N N . ASN A 1 284 ? 5.174 -18.515 9.202 1.00 79.75 284 ASN A N 1
ATOM 2322 C CA . ASN A 1 284 ? 5.157 -19.958 8.914 1.00 79.75 284 ASN A CA 1
ATOM 2323 C C . ASN A 1 284 ? 6.572 -20.582 8.868 1.00 79.75 284 ASN A C 1
ATOM 2325 O O . ASN A 1 284 ? 6.708 -21.801 8.896 1.00 79.75 284 ASN A O 1
ATOM 2329 N N . SER A 1 285 ? 7.641 -19.777 8.763 1.00 80.75 285 SER A N 1
ATOM 2330 C CA . SER A 1 285 ? 9.027 -20.275 8.845 1.00 80.75 285 SER A CA 1
ATOM 2331 C C . SER A 1 285 ? 9.537 -20.465 10.276 1.00 80.75 285 SER A C 1
ATOM 2333 O O . SER A 1 285 ? 10.505 -21.197 10.487 1.00 80.75 285 SER A O 1
ATOM 2335 N N . ARG A 1 286 ? 8.927 -19.774 11.249 1.00 79.25 286 ARG A N 1
ATOM 2336 C CA . ARG A 1 286 ? 9.365 -19.750 12.651 1.00 79.25 286 ARG A CA 1
ATOM 2337 C C . ARG A 1 286 ? 8.479 -20.582 13.563 1.00 79.25 286 ARG A C 1
ATOM 2339 O O . ARG A 1 286 ? 9.008 -21.174 14.508 1.00 79.25 286 ARG A O 1
ATOM 2346 N N . PHE A 1 287 ? 7.178 -20.548 13.299 1.00 73.75 287 PHE A N 1
ATOM 2347 C CA . PHE A 1 287 ? 6.118 -21.150 14.095 1.00 73.75 287 PHE A CA 1
ATOM 2348 C C . PHE A 1 287 ? 5.452 -22.279 13.307 1.00 73.75 287 PHE A C 1
ATOM 2350 O O . PHE A 1 287 ? 5.407 -22.236 12.076 1.00 73.75 287 PHE A O 1
ATOM 2357 N N . ALA A 1 288 ? 4.904 -23.273 14.002 1.00 71.88 288 ALA A N 1
ATOM 2358 C CA . ALA A 1 288 ? 4.280 -24.460 13.407 1.00 71.88 288 ALA A CA 1
ATOM 2359 C C . ALA A 1 288 ? 2.858 -24.201 12.846 1.00 71.88 288 ALA A C 1
ATOM 2361 O O . ALA A 1 288 ? 1.929 -24.967 13.087 1.00 71.88 288 ALA A O 1
ATOM 2362 N N . ILE A 1 289 ? 2.689 -23.109 12.095 1.00 69.12 289 ILE A N 1
ATOM 2363 C CA . ILE A 1 289 ? 1.399 -22.543 11.665 1.00 69.12 289 ILE A CA 1
ATOM 2364 C C . ILE A 1 289 ? 1.314 -22.395 10.140 1.00 69.12 289 ILE A C 1
ATOM 2366 O O . ILE A 1 289 ? 2.330 -22.317 9.449 1.00 69.12 289 ILE A O 1
ATOM 2370 N N . ASN A 1 290 ? 0.090 -22.307 9.608 1.00 70.19 290 ASN A N 1
ATOM 2371 C CA . ASN A 1 290 ? -0.156 -22.030 8.189 1.00 70.19 290 ASN A CA 1
ATOM 2372 C C . ASN A 1 290 ? -1.078 -20.817 7.999 1.00 70.19 290 ASN A C 1
ATOM 2374 O O . ASN A 1 290 ? -2.273 -20.940 7.721 1.00 70.19 290 ASN A O 1
ATOM 2378 N N . VAL A 1 291 ? -0.500 -19.628 8.150 1.00 73.38 291 VAL A N 1
ATOM 2379 C CA . VAL A 1 291 ? -1.163 -18.357 7.847 1.00 73.38 291 VAL A CA 1
ATOM 2380 C C . VAL A 1 291 ? -1.116 -18.120 6.339 1.00 73.38 291 VAL A C 1
ATOM 2382 O O . VAL A 1 291 ? -0.044 -18.214 5.734 1.00 73.38 291 VAL A O 1
ATOM 2385 N N . VAL A 1 292 ? -2.258 -17.804 5.718 1.00 74.81 292 VAL A N 1
ATOM 2386 C CA . VAL A 1 292 ? -2.356 -17.559 4.271 1.00 74.81 292 VAL A CA 1
ATOM 2387 C C . VAL A 1 292 ? -3.165 -16.282 3.966 1.00 74.81 292 VAL A C 1
ATOM 2389 O O . VAL A 1 292 ? -4.251 -16.086 4.513 1.00 74.81 292 VAL A O 1
ATOM 2392 N N . PRO A 1 293 ? -2.672 -15.401 3.071 1.00 73.50 293 PRO A N 1
ATOM 2393 C CA . PRO A 1 293 ? -3.384 -14.182 2.665 1.00 73.50 293 PRO A CA 1
ATOM 2394 C C . PRO A 1 293 ? -4.667 -14.428 1.842 1.00 73.50 293 PRO A C 1
ATOM 2396 O O . PRO A 1 293 ? -4.637 -15.152 0.838 1.00 73.50 293 PRO A O 1
ATOM 2399 N N . THR A 1 294 ? -5.772 -13.758 2.195 1.00 68.06 294 THR A N 1
ATOM 2400 C CA . THR A 1 294 ? -7.129 -13.973 1.636 1.00 68.06 294 THR A CA 1
ATOM 2401 C C . THR A 1 294 ? -7.568 -12.884 0.643 1.00 68.06 294 THR A C 1
ATOM 2403 O O . THR A 1 294 ? -7.015 -11.784 0.656 1.00 68.06 294 THR A O 1
ATOM 2406 N N . PRO A 1 295 ? -8.593 -13.119 -0.211 1.00 62.59 295 PRO A N 1
ATOM 2407 C CA . PRO A 1 295 ? -9.140 -12.124 -1.143 1.00 62.59 295 PRO A CA 1
ATOM 2408 C C . PRO A 1 295 ? -9.518 -10.749 -0.633 1.00 62.59 295 PRO A C 1
ATOM 2410 O O . PRO A 1 295 ? -9.613 -9.835 -1.452 1.00 62.59 295 PRO A O 1
ATOM 2413 N N . ARG A 1 296 ? -9.741 -10.601 0.667 1.00 61.75 296 ARG A N 1
ATOM 2414 C CA . ARG A 1 296 ? -10.199 -9.350 1.270 1.00 61.75 296 ARG A CA 1
ATOM 2415 C C . ARG A 1 296 ? -9.063 -8.554 1.915 1.00 61.75 296 ARG A C 1
ATOM 2417 O O . ARG A 1 296 ? -9.320 -7.543 2.553 1.00 61.75 296 ARG A O 1
ATOM 2424 N N . ASP A 1 297 ? -7.823 -8.971 1.640 1.00 61.03 297 ASP A N 1
ATOM 2425 C CA . ASP A 1 297 ? -6.592 -8.523 2.290 1.00 61.03 297 ASP A CA 1
ATOM 2426 C C . ASP A 1 297 ? -6.520 -8.907 3.784 1.00 61.03 297 ASP A C 1
ATOM 2428 O O . ASP A 1 297 ? -5.770 -8.292 4.532 1.00 61.03 297 ASP A O 1
ATOM 2432 N N . ASP A 1 298 ? -7.234 -9.951 4.216 1.00 61.50 298 ASP A N 1
ATOM 2433 C CA . ASP A 1 298 ? -7.069 -10.530 5.555 1.00 61.50 298 ASP A CA 1
ATOM 2434 C C . ASP A 1 298 ? -5.940 -11.582 5.565 1.00 61.50 298 ASP A C 1
ATOM 2436 O O . ASP A 1 298 ? -5.496 -12.068 4.516 1.00 61.50 298 ASP A O 1
ATOM 2440 N N . MET A 1 299 ? -5.492 -11.974 6.760 1.00 61.97 299 MET A N 1
ATOM 2441 C CA . MET A 1 299 ? -4.715 -13.197 6.970 1.00 61.97 299 MET A CA 1
ATOM 2442 C C . MET A 1 299 ? -5.579 -14.202 7.724 1.00 61.97 299 MET A C 1
ATOM 2444 O O . MET A 1 299 ? -5.943 -13.957 8.871 1.00 61.97 299 MET A O 1
ATOM 2448 N N . GLU A 1 300 ? -5.889 -15.333 7.097 1.00 63.47 300 GLU A N 1
ATOM 2449 C CA . GLU A 1 300 ? -6.579 -16.439 7.761 1.00 63.47 300 GLU A CA 1
ATOM 2450 C C . GLU A 1 300 ? -5.574 -17.550 8.095 1.00 63.47 300 GLU A C 1
ATOM 2452 O O . GLU A 1 300 ? -4.648 -17.839 7.330 1.00 63.47 300 GLU A O 1
ATOM 2457 N N . LEU A 1 301 ? -5.788 -18.210 9.232 1.00 54.03 301 LEU A N 1
ATOM 2458 C CA . LEU A 1 301 ? -5.252 -19.542 9.495 1.00 54.03 301 LEU A CA 1
ATOM 2459 C C . LEU A 1 301 ? -6.064 -20.524 8.644 1.00 54.03 301 LEU A C 1
ATOM 2461 O O . LEU A 1 301 ? -7.250 -20.731 8.894 1.00 54.03 301 LEU A O 1
ATOM 2465 N N . GLN A 1 302 ? -5.454 -21.065 7.586 1.00 45.03 302 GLN A N 1
ATOM 2466 C CA . GLN A 1 302 ? -6.170 -21.829 6.560 1.00 45.03 302 GLN A CA 1
ATOM 2467 C C . GLN A 1 302 ? -5.477 -23.145 6.204 1.00 45.03 302 GLN A C 1
ATOM 2469 O O . GLN A 1 302 ? -4.250 -23.214 6.150 1.00 45.03 302 GLN A O 1
ATOM 2474 N N . PRO A 1 303 ? -6.235 -24.109 5.666 1.00 38.47 303 PRO A N 1
ATOM 2475 C CA . PRO A 1 303 ? -5.818 -24.888 4.505 1.00 38.47 303 PRO A CA 1
ATOM 2476 C C . PRO A 1 303 ? -5.969 -24.081 3.176 1.00 38.47 303 PRO A C 1
ATOM 2478 O O . PRO A 1 303 ? -6.809 -24.388 2.342 1.00 38.47 303 PRO A O 1
ATOM 2481 N N . ALA A 1 304 ? -5.128 -23.047 3.015 1.00 24.81 304 ALA A N 1
ATOM 2482 C CA . ALA A 1 304 ? -4.699 -22.265 1.825 1.00 24.81 304 ALA A CA 1
ATOM 2483 C C . ALA A 1 304 ? -5.642 -21.673 0.710 1.00 24.81 304 ALA A C 1
ATOM 2485 O O . ALA A 1 304 ? -6.199 -22.404 -0.105 1.00 24.81 304 ALA A O 1
ATOM 2486 N N . ALA A 1 305 ? -5.479 -20.339 0.499 1.00 24.12 305 ALA A N 1
ATOM 2487 C CA . ALA A 1 305 ? -5.485 -19.484 -0.732 1.00 24.12 305 ALA A CA 1
ATOM 2488 C C . ALA A 1 305 ? -6.774 -18.687 -1.133 1.00 24.12 305 ALA A C 1
ATOM 2490 O O . ALA A 1 305 ? -7.874 -19.146 -0.862 1.00 24.12 305 ALA A O 1
ATOM 2491 N N . ARG A 1 306 ? -6.785 -17.548 -1.893 1.00 24.86 306 ARG A N 1
ATOM 2492 C CA . ARG A 1 306 ? -5.879 -16.379 -2.227 1.00 24.86 306 ARG A CA 1
ATOM 2493 C C . ARG A 1 306 ? -6.643 -15.376 -3.177 1.00 24.86 306 ARG A C 1
ATOM 2495 O O . ARG A 1 306 ? -7.707 -15.728 -3.660 1.00 24.86 306 ARG A O 1
ATOM 2502 N N . ILE A 1 307 ? -6.084 -14.240 -3.668 1.00 29.95 307 ILE A N 1
ATOM 2503 C CA . ILE A 1 307 ? -6.609 -12.834 -3.541 1.00 29.95 307 ILE A CA 1
ATOM 2504 C C . ILE A 1 307 ? -6.679 -12.054 -4.884 1.00 29.95 307 ILE A C 1
ATOM 2506 O O . ILE A 1 307 ? -5.882 -12.430 -5.742 1.00 29.95 307 ILE A O 1
ATOM 2510 N N . THR A 1 308 ? -7.410 -10.912 -5.002 1.00 31.23 308 THR A N 1
ATOM 2511 C CA . THR A 1 308 ? -6.960 -9.547 -5.499 1.00 31.23 308 THR A CA 1
ATOM 2512 C C . THR A 1 308 ? -8.144 -8.546 -5.674 1.00 31.23 308 THR A C 1
ATOM 2514 O O . THR A 1 308 ? -9.231 -9.038 -5.944 1.00 31.23 308 THR A O 1
ATOM 2517 N N . LYS A 1 309 ? -8.073 -7.184 -5.655 1.00 33.25 309 LYS A N 1
ATOM 2518 C CA . LYS A 1 309 ? -7.058 -6.120 -5.334 1.00 33.25 309 LYS A CA 1
ATOM 2519 C C . LYS A 1 309 ? -7.727 -4.704 -5.240 1.00 33.25 309 LYS A C 1
ATOM 2521 O O . LYS A 1 309 ? -8.792 -4.514 -5.812 1.00 33.25 309 LYS A O 1
ATOM 2526 N N . GLY A 1 310 ? -7.033 -3.685 -4.694 1.00 32.53 310 GLY A N 1
ATOM 2527 C CA . GLY A 1 310 ? -7.294 -2.224 -4.848 1.00 32.53 310 GLY A CA 1
ATOM 2528 C C . GLY A 1 310 ? -6.267 -1.358 -4.070 1.00 32.53 310 GLY A C 1
ATOM 2529 O O . GLY A 1 310 ? -5.669 -1.884 -3.137 1.00 32.53 310 GLY A O 1
ATOM 2530 N N . ARG A 1 311 ? -5.983 -0.087 -4.442 1.00 28.66 311 ARG A N 1
ATOM 2531 C CA . ARG A 1 311 ? -4.927 0.747 -3.783 1.00 28.66 311 ARG A CA 1
ATOM 2532 C C . ARG A 1 311 ? -5.197 1.017 -2.291 1.00 28.66 311 ARG A C 1
ATOM 2534 O O . ARG A 1 311 ? -6.339 0.996 -1.841 1.00 28.66 311 ARG A O 1
ATOM 2541 N N . ALA A 1 312 ? -4.121 1.244 -1.532 1.00 30.83 312 ALA A N 1
ATOM 2542 C CA . ALA A 1 312 ? -4.067 0.778 -0.154 1.00 30.83 312 ALA A CA 1
ATOM 2543 C C . ALA A 1 312 ? -2.932 1.377 0.699 1.00 30.83 312 ALA A C 1
ATOM 2545 O O . ALA A 1 312 ? -1.822 1.556 0.211 1.00 30.83 312 ALA A O 1
ATOM 2546 N N . TYR A 1 313 ? -3.188 1.529 2.002 1.00 30.27 313 TYR A N 1
ATOM 2547 C CA . TYR A 1 313 ? -2.204 1.199 3.044 1.00 30.27 313 TYR A CA 1
ATOM 2548 C C . TYR A 1 313 ? -2.640 -0.113 3.724 1.00 30.27 313 TYR A C 1
ATOM 2550 O O . TYR A 1 313 ? -3.728 -0.627 3.423 1.00 30.27 313 TYR A O 1
ATOM 2558 N N . HIS A 1 314 ? -1.822 -0.681 4.603 1.00 34.59 314 HIS A N 1
ATOM 2559 C CA . HIS A 1 314 ? -2.167 -1.915 5.302 1.00 34.59 314 HIS A CA 1
ATOM 2560 C C . HIS A 1 314 ? -1.703 -1.838 6.755 1.00 34.59 314 HIS A C 1
ATOM 2562 O O . HIS A 1 314 ? -0.544 -2.127 7.044 1.00 34.59 314 HIS A O 1
ATOM 2568 N N . HIS A 1 315 ? -2.620 -1.441 7.639 1.00 36.09 315 HIS A N 1
ATOM 2569 C CA . HIS A 1 315 ? -2.572 -1.831 9.042 1.00 36.09 315 HIS A CA 1
ATOM 2570 C C . HIS A 1 315 ? -3.134 -3.255 9.136 1.00 36.09 315 HIS A C 1
ATOM 2572 O O . HIS A 1 315 ? -4.204 -3.530 8.590 1.00 36.09 315 HIS A O 1
ATOM 2578 N N . LEU A 1 316 ? -2.428 -4.155 9.815 1.00 43.19 316 LEU A N 1
ATOM 2579 C CA . LEU A 1 316 ? -2.986 -5.443 10.228 1.00 43.19 316 LEU A CA 1
ATOM 2580 C C . LEU A 1 316 ? -2.937 -5.539 11.745 1.00 43.19 316 LEU A C 1
ATOM 2582 O O . LEU A 1 316 ? -1.890 -5.277 12.337 1.00 43.19 316 LEU A O 1
ATOM 2586 N N . THR A 1 317 ? -4.044 -5.965 12.343 1.00 45.66 317 THR A N 1
ATOM 2587 C CA . THR A 1 317 ? -4.114 -6.360 13.750 1.00 45.66 317 THR A CA 1
ATOM 2588 C C . THR A 1 317 ? -4.010 -7.881 13.799 1.00 45.66 317 THR A C 1
ATOM 2590 O O . THR A 1 317 ? -4.932 -8.575 13.373 1.00 45.66 317 THR A O 1
ATOM 2593 N N . LEU A 1 318 ? -2.891 -8.422 14.288 1.00 41.53 318 LEU A N 1
ATOM 2594 C CA . LEU A 1 318 ? -2.780 -9.861 14.552 1.00 41.53 318 LEU A CA 1
ATOM 2595 C C . LEU A 1 318 ? -3.539 -10.185 15.843 1.00 41.53 318 LEU A C 1
ATOM 2597 O O . LEU A 1 318 ? -3.180 -9.683 16.906 1.00 41.53 318 LEU A O 1
ATOM 2601 N N . LEU A 1 319 ? -4.618 -10.965 15.741 1.00 42.81 319 LEU A N 1
ATOM 2602 C CA . LEU A 1 319 ? -5.558 -11.212 16.839 1.00 42.81 319 LEU A CA 1
ATOM 2603 C C . LEU A 1 319 ? -5.075 -12.331 17.778 1.00 42.81 319 LEU A C 1
ATOM 2605 O O . LEU A 1 319 ? -4.591 -13.365 17.318 1.00 42.81 319 LEU A O 1
ATOM 2609 N N . VAL A 1 320 ? -5.204 -12.107 19.095 1.00 43.12 320 VAL A N 1
ATOM 2610 C CA . VAL A 1 320 ? -4.776 -13.051 20.150 1.00 43.12 320 VAL A CA 1
ATOM 2611 C C . VAL A 1 320 ? -5.851 -13.299 21.233 1.00 43.12 320 VAL A C 1
ATOM 2613 O O . VAL A 1 320 ? -5.856 -14.389 21.795 1.00 43.12 320 VAL A O 1
ATOM 2616 N N . GLN A 1 321 ? -6.800 -12.377 21.483 1.00 27.73 321 GLN A N 1
ATOM 2617 C CA . GLN A 1 321 ? -8.065 -12.656 22.205 1.00 27.73 321 GLN A CA 1
ATOM 2618 C C . GLN A 1 321 ? -9.112 -11.520 22.045 1.00 27.73 321 GLN A C 1
ATOM 2620 O O . GLN A 1 321 ? -8.734 -10.361 22.165 1.00 27.73 321 GLN A O 1
ATOM 2625 N N . ALA A 1 322 ? -10.405 -11.816 21.781 1.00 27.09 322 ALA A N 1
ATOM 2626 C CA . ALA A 1 322 ? -11.556 -10.872 21.862 1.00 27.09 322 ALA A CA 1
ATOM 2627 C C . ALA A 1 322 ? -12.936 -11.561 21.642 1.00 27.09 322 ALA A C 1
ATOM 2629 O O . ALA A 1 322 ? -12.978 -12.619 21.016 1.00 27.09 322 ALA A O 1
ATOM 2630 N N . ASP A 1 323 ? -14.049 -10.941 22.084 1.00 30.78 323 ASP A N 1
ATOM 2631 C CA . ASP A 1 323 ? -15.448 -11.435 21.955 1.00 30.78 323 ASP A CA 1
ATOM 2632 C C . ASP A 1 323 ? -16.482 -10.276 21.750 1.00 30.78 323 ASP A C 1
ATOM 2634 O O . ASP A 1 323 ? -16.150 -9.124 22.045 1.00 30.78 323 ASP A O 1
ATOM 2638 N N . LEU A 1 324 ? -17.697 -10.517 21.204 1.00 30.19 324 LEU A N 1
ATOM 2639 C CA . LEU A 1 324 ? -18.602 -9.469 20.630 1.00 30.19 324 LEU A CA 1
ATOM 2640 C C . LEU A 1 324 ? -20.142 -9.693 20.767 1.00 30.19 324 LEU A C 1
ATOM 2642 O O . LEU A 1 324 ? -20.618 -10.822 20.762 1.00 30.19 324 LEU A O 1
ATOM 2646 N N . MET A 1 325 ? -20.942 -8.600 20.772 1.00 32.78 325 MET A N 1
ATOM 2647 C CA . MET A 1 325 ? -22.437 -8.560 20.811 1.00 32.78 325 MET A CA 1
ATOM 2648 C C . MET A 1 325 ? -23.044 -7.347 20.031 1.00 32.78 325 MET A C 1
ATOM 2650 O O . MET A 1 325 ? -22.314 -6.417 19.696 1.00 32.78 325 MET A O 1
ATOM 2654 N N . ASP A 1 326 ? -24.359 -7.351 19.720 1.00 36.75 326 ASP A N 1
ATOM 2655 C CA . ASP A 1 326 ? -25.043 -6.500 18.696 1.00 36.75 326 ASP A CA 1
ATOM 2656 C C . ASP A 1 326 ? -26.051 -5.419 19.173 1.00 36.75 326 ASP A C 1
ATOM 2658 O O . ASP A 1 326 ? -26.693 -5.580 20.208 1.00 36.75 326 ASP A O 1
ATOM 2662 N N . PHE A 1 327 ? -26.278 -4.382 18.329 1.00 39.69 327 PHE A N 1
ATOM 2663 C CA . PHE A 1 327 ? -27.551 -4.072 17.602 1.00 39.69 327 PHE A CA 1
ATOM 2664 C C . PHE A 1 327 ? -27.812 -2.556 17.355 1.00 39.69 327 PHE A C 1
ATOM 2666 O O . PHE A 1 327 ? -28.453 -1.905 18.177 1.00 39.69 327 PHE A O 1
ATOM 2673 N N . ILE A 1 328 ? -27.469 -2.006 16.172 1.00 44.41 328 ILE A N 1
ATOM 2674 C CA . ILE A 1 328 ? -28.003 -0.717 15.638 1.00 44.41 328 ILE A CA 1
ATOM 2675 C C . ILE A 1 328 ? -28.140 -0.783 14.096 1.00 44.41 328 ILE A C 1
ATOM 2677 O O . ILE A 1 328 ? -27.390 -1.495 13.434 1.00 44.41 328 ILE A O 1
ATOM 2681 N N . ARG A 1 329 ? -29.082 -0.029 13.498 1.00 40.75 329 ARG A N 1
ATOM 2682 C CA . ARG A 1 329 ? -29.217 0.154 12.033 1.00 40.75 329 ARG A CA 1
ATOM 2683 C C . ARG A 1 329 ? -28.592 1.474 11.558 1.00 40.75 329 ARG A C 1
ATOM 2685 O O . ARG A 1 329 ? -28.860 2.529 12.121 1.00 40.75 329 ARG A O 1
ATOM 2692 N N . THR A 1 330 ? -27.788 1.434 10.495 1.00 44.06 330 THR A N 1
ATOM 2693 C CA . THR A 1 330 ? -27.096 2.611 9.938 1.00 44.06 330 THR A CA 1
ATOM 2694 C C . THR A 1 330 ? -26.826 2.455 8.438 1.00 44.06 330 THR A C 1
ATOM 2696 O O . THR A 1 330 ? -26.798 1.337 7.932 1.00 44.06 330 THR A O 1
ATOM 2699 N N . ASN A 1 331 ? -26.565 3.570 7.748 1.00 41.22 331 ASN A N 1
ATOM 2700 C CA . ASN A 1 331 ? -26.058 3.596 6.369 1.00 41.22 331 ASN A CA 1
ATOM 2701 C C . ASN A 1 331 ? -24.512 3.598 6.307 1.00 41.22 331 ASN A C 1
ATOM 2703 O O . ASN A 1 331 ? -23.935 3.790 5.238 1.00 41.22 331 ASN A O 1
ATOM 2707 N N . ALA A 1 332 ? -23.828 3.458 7.449 1.00 47.25 332 ALA A N 1
ATOM 2708 C CA . ALA A 1 332 ? -22.375 3.337 7.510 1.00 47.25 332 ALA A CA 1
ATOM 2709 C C . ALA A 1 332 ? -21.881 1.992 6.947 1.00 47.25 332 ALA A C 1
ATOM 2711 O O . ALA A 1 332 ? -22.618 1.009 6.900 1.00 47.25 332 ALA A O 1
ATOM 2712 N N . SER A 1 333 ? -20.603 1.933 6.569 1.00 43.25 333 SER A N 1
ATOM 2713 C CA . SER A 1 333 ? -19.940 0.680 6.199 1.00 43.25 333 SER A CA 1
ATOM 2714 C C . SER A 1 333 ? -19.837 -0.245 7.419 1.00 43.25 333 SER A C 1
ATOM 2716 O O . SER A 1 333 ? -18.979 -0.024 8.276 1.00 43.25 333 SER A O 1
ATOM 2718 N N . SER A 1 334 ? -20.702 -1.256 7.494 1.00 50.69 334 SER A N 1
ATOM 2719 C CA . SER A 1 334 ? -20.714 -2.249 8.573 1.00 50.69 334 SER A CA 1
ATOM 2720 C C . SER A 1 334 ? -19.460 -3.123 8.561 1.00 50.69 334 SER A C 1
ATOM 2722 O O . SER A 1 334 ? -19.012 -3.537 7.486 1.00 50.69 334 SER A O 1
ATOM 2724 N N . SER A 1 335 ? -18.939 -3.486 9.734 1.00 55.03 335 SER A N 1
ATOM 2725 C CA . SER A 1 335 ? -17.920 -4.540 9.829 1.00 55.03 335 SER A CA 1
ATOM 2726 C C . SER A 1 335 ? -18.432 -5.869 9.263 1.00 55.03 335 SER A C 1
ATOM 2728 O O . SER A 1 335 ? -19.581 -6.258 9.473 1.00 55.03 335 SER A O 1
ATOM 2730 N N . VAL A 1 336 ? -17.561 -6.603 8.568 1.00 51.56 336 VAL A N 1
ATOM 2731 C CA . VAL A 1 336 ? -17.821 -7.999 8.198 1.00 51.56 336 VAL A CA 1
ATOM 2732 C C . VAL A 1 336 ? -17.358 -8.873 9.357 1.00 51.56 336 VAL A C 1
ATOM 2734 O O . VAL A 1 336 ? -16.172 -8.885 9.674 1.00 51.56 336 VAL A O 1
ATOM 2737 N N . ARG A 1 337 ? -18.276 -9.609 9.989 1.00 51.72 337 ARG A N 1
ATOM 2738 C CA . ARG A 1 337 ? -17.915 -10.577 11.032 1.00 51.72 337 ARG A CA 1
ATOM 2739 C C . ARG A 1 337 ? -17.239 -11.801 10.417 1.00 51.72 337 ARG A C 1
ATOM 2741 O O . ARG A 1 337 ? -17.813 -12.440 9.537 1.00 51.72 337 ARG A O 1
ATOM 2748 N N . ALA A 1 338 ? -16.044 -12.131 10.901 1.00 50.44 338 ALA A N 1
ATOM 2749 C CA . ALA A 1 338 ? -15.390 -13.402 10.609 1.00 50.44 338 ALA A CA 1
ATOM 2750 C C . ALA A 1 338 ? -16.035 -14.526 11.451 1.00 50.44 338 ALA A C 1
ATOM 2752 O O . ALA A 1 338 ? -16.350 -14.289 12.617 1.00 50.44 338 ALA A O 1
ATOM 2753 N N . PRO A 1 339 ? -16.248 -15.736 10.898 1.00 38.19 339 PRO A N 1
ATOM 2754 C CA . PRO A 1 339 ? -16.953 -16.817 11.597 1.00 38.19 339 PRO A CA 1
ATOM 2755 C C . PRO A 1 339 ? -16.134 -17.482 12.717 1.00 38.19 339 PRO A C 1
ATOM 2757 O O . PRO A 1 339 ? -16.717 -18.129 13.581 1.00 38.19 339 PRO A O 1
ATOM 2760 N N . ALA A 1 340 ? -14.809 -17.323 12.714 1.00 48.16 340 ALA A N 1
ATOM 2761 C CA . ALA A 1 340 ? -13.922 -17.661 13.822 1.00 48.16 340 ALA A CA 1
ATOM 2762 C C . ALA A 1 340 ? -12.650 -16.805 13.730 1.00 48.16 340 ALA A C 1
ATOM 2764 O O . ALA A 1 340 ? -12.121 -16.601 12.637 1.00 48.16 340 ALA A O 1
ATOM 2765 N N . VAL A 1 341 ? -12.151 -16.326 14.870 1.00 55.53 341 VAL A N 1
ATOM 2766 C CA . VAL A 1 341 ? -10.835 -15.686 14.984 1.00 55.53 341 VAL A CA 1
ATOM 2767 C C . VAL A 1 341 ? -9.914 -16.672 15.696 1.00 55.53 341 VAL A C 1
ATOM 2769 O O . VAL A 1 341 ? -10.138 -16.979 16.863 1.00 55.53 341 VAL A O 1
ATOM 2772 N N . GLY A 1 342 ? -8.913 -17.193 14.985 1.00 55.62 342 GLY A N 1
ATOM 2773 C CA . GLY A 1 342 ? -7.874 -18.052 15.561 1.00 55.62 342 GLY A CA 1
ATOM 2774 C C . GLY A 1 342 ? -6.704 -17.231 16.099 1.00 55.62 342 GLY A C 1
ATOM 2775 O O . GLY A 1 342 ? -6.375 -16.180 15.544 1.00 55.62 342 GLY A O 1
ATOM 2776 N N . PHE A 1 343 ? -6.064 -17.714 17.162 1.00 65.06 343 PHE A N 1
ATOM 2777 C CA . PHE A 1 343 ? -4.935 -17.04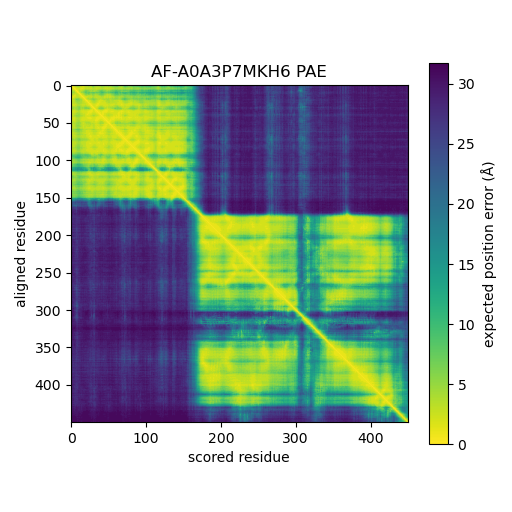1 17.806 1.00 65.06 343 PHE A CA 1
ATOM 2778 C C . PHE A 1 343 ? -3.654 -17.841 17.577 1.00 65.06 343 PHE A C 1
ATOM 2780 O O . PHE A 1 343 ? -3.631 -19.038 17.845 1.00 65.06 343 PHE A O 1
ATOM 2787 N N . LEU A 1 344 ? -2.555 -17.193 17.169 1.00 63.47 344 LEU A N 1
ATOM 2788 C CA . LEU A 1 344 ? -1.302 -17.910 16.858 1.00 63.47 344 LEU A CA 1
ATOM 2789 C C . LEU A 1 344 ? -0.804 -18.795 18.016 1.00 63.47 344 LEU A C 1
ATOM 2791 O O . LEU A 1 344 ? -0.243 -19.859 17.774 1.00 63.47 344 LEU A O 1
ATOM 2795 N N . LYS A 1 345 ? -1.059 -18.382 19.267 1.00 67.56 345 LYS A N 1
ATOM 2796 C CA . LYS A 1 345 ? -0.665 -19.113 20.481 1.00 67.56 345 LYS A CA 1
ATOM 2797 C C . LYS A 1 345 ? -1.485 -20.389 20.749 1.00 67.56 345 LYS A C 1
ATOM 2799 O O . LYS A 1 345 ? -1.077 -21.195 21.581 1.00 67.56 345 LYS A O 1
ATOM 2804 N N . GLN A 1 346 ? -2.621 -20.581 20.069 1.00 66.19 346 GLN A N 1
ATOM 2805 C CA . GLN A 1 346 ? -3.391 -21.833 20.118 1.00 66.19 346 GLN A CA 1
ATOM 2806 C C . GLN A 1 346 ? -2.701 -22.944 19.316 1.00 66.19 346 GLN A C 1
ATOM 2808 O O . GLN A 1 346 ? -2.660 -24.080 19.781 1.00 66.19 346 GLN A O 1
ATOM 2813 N N . ASP A 1 347 ? -2.136 -22.603 18.154 1.00 64.94 347 ASP A N 1
ATOM 2814 C CA . ASP A 1 347 ? -1.465 -23.556 17.263 1.00 64.94 347 ASP A CA 1
ATOM 2815 C C . ASP A 1 347 ? 0.036 -23.705 17.580 1.00 64.94 347 ASP A C 1
ATOM 2817 O O . ASP A 1 347 ? 0.585 -24.801 17.479 1.00 64.94 347 ASP A O 1
ATOM 2821 N N . ASP A 1 348 ? 0.703 -22.629 18.018 1.00 68.00 348 ASP A N 1
ATOM 2822 C CA . ASP A 1 348 ? 2.093 -22.654 18.487 1.00 68.00 348 ASP A CA 1
ATOM 2823 C C . ASP A 1 348 ? 2.237 -21.902 19.827 1.00 68.00 348 ASP A C 1
ATOM 2825 O O . ASP A 1 348 ? 2.283 -20.669 19.845 1.00 68.00 348 ASP A O 1
ATOM 2829 N N . PRO A 1 349 ? 2.373 -22.606 20.968 1.00 72.50 349 PRO A N 1
ATOM 2830 C CA . PRO A 1 349 ? 2.508 -21.979 22.286 1.00 72.50 349 PRO A CA 1
ATOM 2831 C C . PRO A 1 349 ? 3.704 -21.022 22.451 1.00 72.50 349 PRO A C 1
ATOM 2833 O O . PRO A 1 349 ? 3.729 -20.261 23.420 1.00 72.50 349 PRO A O 1
ATOM 2836 N N . SER A 1 350 ? 4.688 -21.045 21.539 1.00 73.56 350 SER A N 1
ATOM 2837 C CA . SER A 1 350 ? 5.843 -20.131 21.524 1.00 73.56 350 SER A CA 1
ATOM 2838 C C . SER A 1 350 ? 5.603 -18.826 20.744 1.00 73.56 350 SER A C 1
ATOM 2840 O O . SER A 1 350 ? 6.465 -17.937 20.734 1.00 73.56 350 SER A O 1
ATOM 2842 N N . ALA A 1 351 ? 4.437 -18.687 20.104 1.00 72.75 351 ALA A N 1
ATOM 2843 C CA . ALA A 1 351 ? 4.020 -17.467 19.427 1.00 72.75 351 ALA A CA 1
ATOM 2844 C C . ALA A 1 351 ? 3.668 -16.372 20.447 1.00 72.75 351 ALA A C 1
ATOM 2846 O O . ALA A 1 351 ? 2.607 -16.374 21.075 1.00 72.75 351 ALA A O 1
ATOM 2847 N N . GLU A 1 352 ? 4.570 -15.404 20.588 1.00 81.50 352 GLU A N 1
ATOM 2848 C CA . GLU A 1 352 ? 4.407 -14.212 21.415 1.00 81.50 352 GLU A CA 1
ATOM 2849 C C . GLU A 1 352 ? 4.654 -12.962 20.568 1.00 81.50 352 GLU A C 1
ATOM 2851 O O . GLU A 1 352 ? 5.333 -13.012 19.542 1.00 81.50 352 GLU A O 1
ATOM 2856 N N . VAL A 1 353 ? 4.133 -11.811 21.001 1.00 81.50 353 VAL A N 1
ATOM 2857 C CA . VAL A 1 353 ? 4.282 -10.539 20.266 1.00 81.50 353 VAL A CA 1
ATOM 2858 C C . VAL A 1 353 ? 5.753 -10.206 20.004 1.00 81.50 353 VAL A C 1
ATOM 2860 O O . VAL A 1 353 ? 6.098 -9.768 18.907 1.00 81.50 353 VAL A O 1
ATOM 2863 N N . LEU A 1 354 ? 6.632 -10.471 20.978 1.00 86.06 354 LEU A N 1
ATOM 2864 C CA . LEU A 1 354 ? 8.072 -10.255 20.850 1.00 86.06 354 LEU A CA 1
ATOM 2865 C C . LEU A 1 354 ? 8.705 -11.184 19.801 1.00 86.06 354 LEU A C 1
ATOM 2867 O O . LEU A 1 354 ? 9.383 -10.700 18.894 1.00 86.06 354 LEU A O 1
ATOM 2871 N N . THR A 1 355 ? 8.440 -12.492 19.871 1.00 84.38 355 THR A N 1
ATOM 2872 C CA . THR A 1 355 ? 9.030 -13.485 18.956 1.00 84.38 355 THR A CA 1
ATOM 2873 C C . THR A 1 355 ? 8.496 -13.330 17.528 1.00 84.38 355 THR A C 1
ATOM 2875 O O . THR A 1 355 ? 9.250 -13.485 16.563 1.00 84.38 355 THR A O 1
ATOM 2878 N N . ALA A 1 356 ? 7.226 -12.943 17.368 1.00 82.31 356 ALA A N 1
ATOM 2879 C CA . ALA A 1 356 ? 6.645 -12.577 16.079 1.00 82.31 356 ALA A CA 1
ATOM 2880 C C . ALA A 1 356 ? 7.295 -11.306 15.504 1.00 82.31 356 ALA A C 1
ATOM 2882 O O . ALA A 1 356 ? 7.721 -11.313 14.346 1.00 82.31 356 ALA A O 1
ATOM 2883 N N . ARG A 1 357 ? 7.447 -10.246 16.316 1.00 89.88 357 ARG A N 1
ATOM 2884 C CA . ARG A 1 357 ? 8.124 -8.993 15.934 1.00 89.88 357 ARG A CA 1
ATOM 2885 C C . ARG A 1 357 ? 9.551 -9.256 15.455 1.00 89.88 357 ARG A C 1
ATOM 2887 O O . ARG A 1 357 ? 9.887 -8.867 14.346 1.00 89.88 357 ARG A O 1
ATOM 2894 N N . GLU A 1 358 ? 10.367 -9.957 16.241 1.00 89.62 358 GLU A N 1
ATOM 2895 C CA . GLU A 1 358 ? 11.759 -10.292 15.892 1.00 89.62 358 GLU A CA 1
ATOM 2896 C C . GLU A 1 358 ? 11.869 -11.089 14.585 1.00 89.62 358 GLU A C 1
ATOM 2898 O O . GLU A 1 358 ? 12.736 -10.820 13.749 1.00 89.62 358 GLU A O 1
ATOM 2903 N N . THR A 1 359 ? 10.957 -12.039 14.378 1.00 86.44 359 THR A N 1
ATOM 2904 C CA . THR A 1 359 ? 10.900 -12.850 13.156 1.00 86.44 359 THR A CA 1
ATOM 2905 C C . THR A 1 359 ? 10.593 -11.992 11.931 1.00 86.44 359 THR A C 1
ATOM 2907 O O . THR A 1 359 ? 11.271 -12.109 10.909 1.00 86.44 359 THR A O 1
ATOM 2910 N N . ILE A 1 360 ? 9.605 -11.098 12.032 1.00 87.88 360 ILE A N 1
ATOM 2911 C CA . ILE A 1 360 ? 9.222 -10.201 10.937 1.00 87.88 360 ILE A CA 1
ATOM 2912 C C . ILE A 1 360 ? 10.318 -9.158 10.688 1.00 87.88 360 ILE A C 1
ATOM 2914 O O . ILE A 1 360 ? 10.664 -8.940 9.530 1.00 87.88 360 ILE A O 1
ATOM 2918 N N . THR A 1 361 ? 10.927 -8.594 11.739 1.00 90.38 361 THR A N 1
ATOM 2919 C CA . THR A 1 361 ? 12.113 -7.723 11.654 1.00 90.38 361 THR A CA 1
ATOM 2920 C C . THR A 1 361 ? 13.206 -8.388 10.825 1.00 90.38 361 THR A C 1
ATOM 2922 O O . THR A 1 361 ? 13.612 -7.840 9.805 1.00 90.38 361 THR A O 1
ATOM 2925 N N . LYS A 1 362 ? 13.616 -9.613 11.182 1.00 89.00 362 LYS A N 1
ATOM 2926 C CA . LYS A 1 362 ? 14.651 -10.359 10.453 1.00 89.00 362 LYS A CA 1
ATOM 2927 C C . LYS A 1 362 ? 14.286 -10.581 8.980 1.00 89.00 362 LYS A C 1
ATOM 2929 O O . LYS A 1 362 ? 15.129 -10.410 8.103 1.00 89.00 362 LYS A O 1
ATOM 2934 N N . TYR A 1 363 ? 13.037 -10.951 8.693 1.00 87.75 363 TYR A N 1
ATOM 2935 C CA . TYR A 1 363 ? 12.564 -11.154 7.319 1.00 87.75 363 TYR A CA 1
ATOM 2936 C C . TYR A 1 363 ? 12.470 -9.860 6.504 1.00 87.75 363 TYR A C 1
ATOM 2938 O O . TYR A 1 363 ? 12.701 -9.892 5.294 1.00 87.75 363 TYR A O 1
ATOM 2946 N N . PHE A 1 364 ? 12.137 -8.736 7.140 1.00 86.31 364 PHE A N 1
ATOM 2947 C CA . PHE A 1 364 ? 12.135 -7.424 6.504 1.00 86.31 364 PHE A CA 1
ATOM 2948 C C . PHE A 1 364 ? 13.568 -6.981 6.210 1.00 86.31 364 PHE A C 1
ATOM 2950 O O . PHE A 1 364 ? 13.897 -6.803 5.043 1.00 86.31 364 PHE A O 1
ATOM 2957 N N . SER A 1 365 ? 14.445 -6.927 7.220 1.00 88.94 365 SER A N 1
ATOM 2958 C CA . SER A 1 365 ? 15.844 -6.497 7.079 1.00 88.94 365 SER A CA 1
ATOM 2959 C C . SER A 1 365 ? 16.613 -7.258 5.997 1.00 88.94 365 SER A C 1
ATOM 2961 O O . SER A 1 365 ? 17.361 -6.644 5.249 1.00 88.94 365 SER A O 1
ATOM 2963 N N . ASN A 1 366 ? 16.374 -8.565 5.837 1.00 86.56 366 ASN A N 1
ATOM 2964 C CA . ASN A 1 366 ? 17.008 -9.391 4.800 1.00 86.56 366 ASN A CA 1
ATOM 2965 C C . ASN A 1 366 ? 16.662 -8.999 3.340 1.00 86.56 366 ASN A C 1
ATOM 2967 O O . ASN A 1 366 ? 17.199 -9.607 2.415 1.00 86.56 366 ASN A O 1
ATOM 2971 N N . GLN A 1 367 ? 15.743 -8.055 3.105 1.00 83.38 367 GLN A N 1
ATOM 2972 C CA . GLN A 1 367 ? 15.404 -7.535 1.767 1.00 83.38 367 GLN A CA 1
ATOM 2973 C C . GLN A 1 367 ? 16.162 -6.246 1.404 1.00 83.38 367 GLN A C 1
ATOM 2975 O O . GLN A 1 367 ? 16.004 -5.742 0.289 1.00 83.38 367 GLN A O 1
ATOM 2980 N N . PHE A 1 368 ? 16.969 -5.731 2.331 1.00 84.62 368 PHE A N 1
ATOM 2981 C CA . PHE A 1 368 ? 17.663 -4.450 2.263 1.00 84.62 368 PHE A CA 1
ATOM 2982 C C . PHE A 1 368 ? 19.173 -4.672 2.440 1.00 84.62 368 PHE A C 1
ATOM 2984 O O . PHE A 1 368 ? 19.590 -5.633 3.085 1.00 84.62 368 PHE A O 1
ATOM 2991 N N . GLU A 1 369 ? 19.997 -3.808 1.846 1.00 82.88 369 GLU A N 1
ATOM 2992 C CA . GLU A 1 369 ? 21.460 -3.860 2.033 1.00 82.88 369 GLU A CA 1
ATOM 2993 C C . GLU A 1 369 ? 21.843 -3.333 3.421 1.00 82.88 369 GLU A C 1
ATOM 2995 O O . GLU A 1 369 ? 22.742 -3.857 4.076 1.00 82.88 369 GLU A O 1
ATOM 3000 N N . GLU A 1 370 ? 21.098 -2.332 3.886 1.00 85.88 370 GLU A N 1
ATOM 3001 C CA . GLU A 1 370 ? 21.190 -1.745 5.213 1.00 85.88 370 GLU A CA 1
ATOM 3002 C C . GLU A 1 370 ? 19.776 -1.653 5.796 1.00 85.88 370 GLU A C 1
ATOM 3004 O O . GLU A 1 370 ? 18.847 -1.212 5.122 1.00 85.88 370 GLU A O 1
ATOM 3009 N N . CYS A 1 371 ? 19.583 -2.068 7.049 1.00 90.00 371 CYS A N 1
ATOM 3010 C CA . CYS A 1 371 ? 18.297 -1.921 7.723 1.00 90.00 371 CYS A CA 1
ATOM 3011 C C . CYS A 1 371 ? 18.494 -1.328 9.116 1.00 90.00 371 CYS A C 1
ATOM 3013 O O . CYS A 1 371 ? 19.051 -1.978 10.000 1.00 90.00 371 CYS A O 1
ATOM 3015 N N . ILE A 1 372 ? 17.997 -0.111 9.318 1.00 91.19 372 ILE A N 1
ATOM 3016 C CA . ILE A 1 372 ? 18.086 0.602 10.592 1.00 91.19 372 ILE A CA 1
ATOM 3017 C C . ILE A 1 372 ? 16.866 0.230 11.436 1.00 91.19 372 ILE A C 1
ATOM 3019 O O . ILE A 1 372 ? 15.731 0.350 10.973 1.00 91.19 372 ILE A O 1
ATOM 3023 N N . VAL A 1 373 ? 17.087 -0.218 12.673 1.00 93.00 373 VAL A N 1
ATOM 3024 C CA . VAL A 1 373 ? 16.018 -0.517 13.637 1.00 93.00 373 VAL A CA 1
ATOM 3025 C C . VAL A 1 373 ? 16.081 0.499 14.770 1.00 93.00 373 VAL A C 1
ATOM 3027 O O . VAL A 1 373 ? 17.089 0.582 15.468 1.00 93.00 373 VAL A O 1
ATOM 3030 N N . SER A 1 374 ? 14.999 1.251 14.954 1.00 93.19 374 SER A N 1
ATOM 3031 C CA . SER A 1 374 ? 14.890 2.339 15.924 1.00 93.19 374 SER A CA 1
ATOM 3032 C C . SER A 1 374 ? 13.705 2.106 16.855 1.00 93.19 374 SER A C 1
ATOM 3034 O O . SER A 1 374 ? 12.556 2.052 16.412 1.00 93.19 374 SER A O 1
ATOM 3036 N N . GLU A 1 375 ? 13.962 2.016 18.158 1.00 94.12 375 GLU A N 1
ATOM 3037 C CA . GLU A 1 375 ? 12.902 2.132 19.160 1.00 94.12 375 GLU A CA 1
ATOM 3038 C C . GLU A 1 375 ? 12.549 3.611 19.356 1.00 94.12 375 GLU A C 1
ATOM 3040 O O . GLU A 1 375 ? 13.428 4.456 19.517 1.00 94.12 375 GLU A O 1
ATOM 3045 N N . VAL A 1 376 ? 11.256 3.927 19.296 1.00 93.38 376 VAL A N 1
ATOM 3046 C CA . VAL A 1 376 ? 10.730 5.291 19.349 1.00 93.38 376 VAL A CA 1
ATOM 3047 C C . VAL A 1 376 ? 9.879 5.452 20.596 1.00 93.38 376 VAL A C 1
ATOM 3049 O O . VAL A 1 376 ? 8.829 4.821 20.755 1.00 93.38 376 VAL A O 1
ATOM 3052 N N . ASP A 1 377 ? 10.307 6.363 21.461 1.00 93.56 377 ASP A N 1
ATOM 3053 C CA . ASP A 1 377 ? 9.480 6.871 22.543 1.00 93.56 377 ASP A CA 1
ATOM 3054 C C . ASP A 1 377 ? 8.476 7.890 21.982 1.00 93.56 377 ASP A C 1
ATOM 3056 O O . ASP A 1 377 ? 8.694 9.103 21.983 1.00 93.56 377 ASP A O 1
ATOM 3060 N N . VAL A 1 378 ? 7.360 7.369 21.467 1.00 90.50 378 VAL A N 1
ATOM 3061 C CA . VAL A 1 378 ? 6.275 8.189 20.911 1.00 90.50 378 VAL A CA 1
ATOM 3062 C C . VAL A 1 378 ? 5.635 9.086 21.984 1.00 90.50 378 VAL A C 1
ATOM 3064 O O . VAL A 1 378 ? 5.015 10.101 21.659 1.00 90.50 378 VAL A O 1
ATOM 3067 N N . ASP A 1 379 ? 5.803 8.763 23.272 1.00 89.19 379 ASP A N 1
ATOM 3068 C CA . ASP A 1 379 ? 5.302 9.616 24.343 1.00 89.19 379 ASP A CA 1
ATOM 3069 C C . ASP A 1 379 ? 6.107 10.924 24.431 1.00 89.19 379 ASP A C 1
ATOM 3071 O O . ASP A 1 379 ? 5.484 11.983 24.555 1.00 89.19 379 ASP A O 1
ATOM 3075 N N . LYS A 1 380 ? 7.438 10.860 24.242 1.00 91.44 380 LYS A N 1
ATOM 3076 C CA . LYS A 1 380 ? 8.332 12.028 24.094 1.00 91.44 380 LYS A CA 1
ATOM 3077 C C . LYS A 1 380 ? 8.225 12.729 22.738 1.00 91.44 380 LYS A C 1
ATOM 3079 O O . LYS A 1 380 ? 8.273 13.954 22.698 1.00 91.44 380 LYS A O 1
ATOM 3084 N N . GLU A 1 381 ? 8.057 12.003 21.629 1.00 90.00 381 GLU A N 1
ATOM 3085 C CA . GLU A 1 381 ? 7.886 12.632 20.301 1.00 90.00 381 GLU A CA 1
ATOM 3086 C C . GLU A 1 381 ? 6.699 13.604 20.280 1.00 90.00 381 GLU A C 1
ATOM 3088 O O . GLU A 1 381 ? 6.793 14.684 19.713 1.00 90.00 381 GLU A O 1
ATOM 3093 N N . VAL A 1 382 ? 5.600 13.279 20.967 1.00 87.62 382 VAL A N 1
ATOM 3094 C CA . VAL A 1 382 ? 4.451 14.189 21.140 1.00 87.62 382 VAL A CA 1
ATOM 3095 C C . VAL A 1 382 ? 4.817 15.492 21.870 1.00 87.62 382 VAL A C 1
ATOM 3097 O O . VAL A 1 382 ? 4.151 16.500 21.658 1.00 87.62 382 VAL A O 1
ATOM 3100 N N . GLU A 1 383 ? 5.827 15.493 22.741 1.00 89.25 383 GLU A N 1
ATOM 3101 C CA . GLU A 1 383 ? 6.248 16.681 23.501 1.00 89.25 383 GLU A CA 1
ATOM 3102 C C . GLU A 1 383 ? 7.194 17.584 22.696 1.00 89.25 383 GLU A C 1
ATOM 3104 O O . GLU A 1 383 ? 7.214 18.795 22.907 1.00 89.25 383 GLU A O 1
ATOM 3109 N N . VAL A 1 384 ? 7.962 17.005 21.766 1.00 91.00 384 VAL A N 1
ATOM 3110 C CA . VAL A 1 384 ? 8.987 17.708 20.972 1.00 91.00 384 VAL A CA 1
ATOM 3111 C C . VAL A 1 384 ? 8.487 18.082 19.569 1.00 91.00 384 VAL A C 1
ATOM 3113 O O . VAL A 1 384 ? 8.905 19.095 19.011 1.00 91.00 384 VAL A O 1
ATOM 3116 N N . ASN A 1 385 ? 7.589 17.287 18.986 1.00 91.56 385 ASN A N 1
ATOM 3117 C CA . ASN A 1 385 ? 7.145 17.416 17.602 1.00 91.56 385 ASN A CA 1
ATOM 3118 C C . ASN A 1 385 ? 5.716 17.976 17.521 1.00 91.56 385 ASN A C 1
ATOM 3120 O O . ASN A 1 385 ? 4.727 17.252 17.678 1.00 91.56 385 ASN A O 1
ATOM 3124 N N . GLU A 1 386 ? 5.601 19.271 17.212 1.00 91.12 386 GLU A N 1
ATOM 3125 C CA . GLU A 1 386 ? 4.319 19.988 17.116 1.00 91.12 386 GLU A CA 1
ATOM 3126 C C . GLU A 1 386 ? 3.309 19.313 16.172 1.00 91.12 386 GLU A C 1
ATOM 3128 O O . GLU A 1 386 ? 2.102 19.338 16.425 1.00 91.12 386 GLU A O 1
ATOM 3133 N N . GLN A 1 387 ? 3.772 18.669 15.094 1.00 87.75 387 GLN A N 1
ATOM 3134 C CA . GLN A 1 387 ? 2.884 18.011 14.136 1.00 87.75 387 GLN A CA 1
ATOM 3135 C C . GLN A 1 387 ? 2.341 16.677 14.674 1.00 87.75 387 GLN A C 1
ATOM 3137 O O . GLN A 1 387 ? 1.180 16.350 14.416 1.00 87.75 387 GLN A O 1
ATOM 3142 N N . VAL A 1 388 ? 3.125 15.937 15.468 1.00 88.25 388 VAL A N 1
ATOM 3143 C CA . VAL A 1 388 ? 2.642 14.746 16.193 1.00 88.25 388 VAL A CA 1
ATOM 3144 C C . VAL A 1 388 ? 1.670 15.167 17.303 1.00 88.25 388 VAL A C 1
ATOM 3146 O O . VAL A 1 388 ? 0.603 14.567 17.437 1.00 88.25 388 VAL A O 1
ATOM 3149 N N . ALA A 1 389 ? 1.974 16.243 18.039 1.00 91.94 389 ALA A N 1
ATOM 3150 C CA . ALA A 1 389 ? 1.083 16.816 19.052 1.00 91.94 389 ALA A CA 1
ATOM 3151 C C . ALA A 1 389 ? -0.274 17.243 18.463 1.00 91.94 389 ALA A C 1
ATOM 3153 O O . ALA A 1 389 ? -1.331 16.928 19.015 1.00 91.94 389 ALA A O 1
ATOM 3154 N N . LYS A 1 390 ? -0.257 17.904 17.299 1.00 90.44 390 LYS A N 1
ATOM 3155 C CA . LYS A 1 390 ? -1.462 18.303 16.565 1.00 90.44 390 LYS A CA 1
ATOM 3156 C C . LYS A 1 390 ? -2.269 17.099 16.078 1.00 90.44 390 LYS A C 1
ATOM 3158 O O . LYS A 1 390 ? -3.471 17.048 16.322 1.00 90.44 390 LYS A O 1
ATOM 3163 N N . ASN A 1 391 ? -1.615 16.104 15.470 1.00 86.50 391 ASN A N 1
ATOM 3164 C CA . ASN A 1 391 ? -2.272 14.857 15.065 1.00 86.50 391 ASN A CA 1
ATOM 3165 C C . ASN A 1 391 ? -2.950 14.164 16.265 1.00 86.50 391 ASN A C 1
ATOM 3167 O O . ASN A 1 391 ? -4.061 13.653 16.137 1.00 86.50 391 ASN A O 1
ATOM 3171 N N . LEU A 1 392 ? -2.305 14.159 17.440 1.00 91.62 392 LEU A N 1
ATOM 3172 C CA . LEU A 1 392 ? -2.857 13.589 18.673 1.00 91.62 392 LEU A CA 1
ATOM 3173 C C . LEU A 1 392 ? -4.093 14.352 19.174 1.00 91.62 392 LEU A C 1
ATOM 3175 O O . LEU A 1 392 ? -5.044 13.720 19.639 1.00 91.62 392 LEU A O 1
ATOM 3179 N N . ALA A 1 393 ? -4.083 15.685 19.096 1.00 90.69 393 ALA A N 1
ATOM 3180 C CA . ALA A 1 393 ? -5.232 16.513 19.454 1.00 90.69 393 ALA A CA 1
ATOM 3181 C C . ALA A 1 393 ? -6.426 16.230 18.526 1.00 90.69 393 ALA A C 1
ATOM 3183 O O . ALA A 1 393 ? -7.513 15.924 19.017 1.00 90.69 393 ALA A O 1
ATOM 3184 N N . ASP A 1 394 ? -6.199 16.217 17.208 1.00 88.44 394 ASP A N 1
ATOM 3185 C CA . ASP A 1 394 ? -7.221 15.901 16.201 1.00 88.44 394 ASP A CA 1
ATOM 3186 C C . ASP A 1 394 ? -7.808 14.489 16.411 1.00 88.44 394 ASP A C 1
ATOM 3188 O O . ASP A 1 394 ? -9.024 14.304 16.372 1.00 88.44 394 ASP A O 1
ATOM 3192 N N . LEU A 1 395 ? -6.966 13.488 16.702 1.00 88.88 395 LEU A N 1
ATOM 3193 C CA . LEU A 1 395 ? -7.387 12.099 16.950 1.00 88.88 395 LEU A CA 1
ATOM 3194 C C . LEU A 1 395 ? -8.198 11.907 18.241 1.00 88.88 395 LEU A C 1
ATOM 3196 O O . LEU A 1 395 ? -8.921 10.913 18.355 1.00 88.88 395 LEU A O 1
ATOM 3200 N N . ARG A 1 396 ? -8.070 12.826 19.204 1.00 90.62 396 ARG A N 1
ATOM 3201 C CA . ARG A 1 396 ? -8.816 12.836 20.472 1.00 90.62 396 ARG A CA 1
ATOM 3202 C C . ARG A 1 396 ? -10.068 13.711 20.438 1.00 90.62 396 ARG A C 1
ATOM 3204 O O . ARG A 1 396 ? -10.884 13.605 21.353 1.00 90.62 396 ARG A O 1
ATOM 3211 N N . ASP A 1 397 ? -10.244 14.548 19.416 1.00 88.81 397 ASP A N 1
ATOM 3212 C CA . ASP A 1 397 ? -11.439 15.378 19.278 1.00 88.81 397 ASP A CA 1
ATOM 3213 C C . ASP A 1 397 ? -12.692 14.490 19.144 1.00 88.81 397 ASP A C 1
ATOM 3215 O O . ASP A 1 397 ? -12.771 13.564 18.327 1.00 88.81 397 ASP A O 1
ATOM 3219 N N . TRP A 1 398 ? -13.721 14.807 19.927 1.00 87.19 398 TRP A N 1
ATOM 3220 C CA . TRP A 1 398 ? -15.041 14.201 19.812 1.00 87.19 398 TRP A CA 1
ATOM 3221 C C . TRP A 1 398 ? -15.612 14.348 18.389 1.00 87.19 398 TRP A C 1
ATOM 3223 O O . TRP A 1 398 ? -16.230 13.413 17.872 1.00 87.19 398 TRP A O 1
ATOM 3233 N N . ASN A 1 399 ? -15.341 15.466 17.704 1.00 87.44 399 ASN A N 1
ATOM 3234 C CA . ASN A 1 399 ? -15.735 15.686 16.309 1.00 87.44 399 ASN A CA 1
ATOM 3235 C C . ASN A 1 399 ? -15.062 14.704 15.340 1.00 87.44 399 ASN A C 1
ATOM 3237 O O . ASN A 1 399 ? -15.620 14.393 14.284 1.00 87.44 399 ASN A O 1
ATOM 3241 N N . TRP A 1 400 ? -13.874 14.200 15.684 1.00 87.69 400 TRP A N 1
ATOM 3242 C CA . TRP A 1 400 ? -13.204 13.151 14.929 1.00 87.69 400 TRP A CA 1
ATOM 3243 C C . TRP A 1 400 ? -13.786 11.775 15.262 1.00 87.69 400 TRP A C 1
ATOM 3245 O O . TRP A 1 400 ? -14.302 11.091 14.374 1.00 87.69 400 TRP A O 1
ATOM 3255 N N . ILE A 1 401 ? -13.769 11.383 16.539 1.00 83.88 401 ILE A N 1
ATOM 3256 C CA . ILE A 1 401 ? -14.174 10.039 16.982 1.00 83.88 401 ILE A CA 1
ATOM 3257 C C . ILE A 1 401 ? -15.662 9.790 16.691 1.00 83.88 401 ILE A C 1
ATOM 3259 O O . ILE A 1 401 ? -16.010 8.795 16.052 1.00 83.88 401 ILE A O 1
ATOM 3263 N N . TYR A 1 402 ? -16.536 10.716 17.081 1.00 84.94 402 TYR A N 1
ATOM 3264 C CA . TYR A 1 402 ? -17.993 10.589 16.982 1.00 84.94 402 TYR A CA 1
ATOM 3265 C C . TYR A 1 402 ? -18.574 11.441 15.850 1.00 84.94 402 TYR A C 1
ATOM 3267 O O . TYR A 1 402 ? -19.432 10.963 15.104 1.00 84.94 402 TYR A O 1
ATOM 3275 N N . GLY A 1 403 ? -18.071 12.663 15.659 1.00 81.88 403 GLY A N 1
ATOM 3276 C CA . GLY A 1 403 ? -18.611 13.611 14.678 1.00 81.88 403 GLY A CA 1
ATOM 3277 C C . GLY A 1 403 ? -18.441 13.210 13.206 1.00 81.88 403 GLY A C 1
ATOM 3278 O O . GLY A 1 403 ? -19.229 13.632 12.364 1.00 81.88 403 GLY A O 1
ATOM 3279 N N . LYS A 1 404 ? -17.485 12.331 12.868 1.00 85.12 404 LYS A N 1
ATOM 3280 C CA . LYS A 1 404 ? -17.346 11.760 11.508 1.00 85.12 404 LYS A CA 1
ATOM 3281 C C . LYS A 1 404 ? -18.322 10.617 11.195 1.00 85.12 404 LYS A C 1
ATOM 3283 O O . LYS A 1 404 ? -18.262 10.057 10.100 1.00 85.12 404 LYS A O 1
ATOM 3288 N N . SER A 1 405 ? -19.210 10.257 12.121 1.00 80.75 405 SER A N 1
ATOM 3289 C CA . SER A 1 405 ? -20.197 9.194 11.900 1.00 80.75 405 SER A CA 1
ATOM 3290 C C . SER A 1 405 ? -21.210 9.584 10.813 1.00 80.75 405 SER A C 1
ATOM 3292 O O . SER A 1 405 ? -21.738 10.699 10.855 1.00 80.75 405 SER A O 1
ATOM 3294 N N . PRO A 1 406 ? -21.534 8.685 9.862 1.00 79.44 406 PRO A N 1
ATOM 3295 C CA . PRO A 1 406 ? -22.599 8.920 8.890 1.00 79.44 406 PRO A CA 1
ATOM 3296 C C . PRO A 1 406 ? -23.946 9.193 9.565 1.00 79.44 406 PRO A C 1
ATOM 3298 O O . PRO A 1 406 ? -24.234 8.616 10.614 1.00 79.44 406 PRO A O 1
ATOM 3301 N N . LYS A 1 407 ? -24.774 10.036 8.932 1.00 84.88 407 LYS A N 1
ATOM 3302 C CA . LYS A 1 407 ? -26.143 10.372 9.364 1.00 84.88 407 LYS A CA 1
ATOM 3303 C C . LYS A 1 407 ? -26.932 9.098 9.688 1.00 84.88 407 LYS A C 1
ATOM 3305 O O . LYS A 1 407 ? -26.962 8.176 8.870 1.00 84.88 407 LYS A O 1
ATOM 3310 N N . PHE A 1 408 ? -27.569 9.040 10.856 1.00 79.25 408 PHE A N 1
ATOM 3311 C CA . PHE A 1 408 ? -28.314 7.855 11.290 1.00 79.25 408 PHE A CA 1
ATOM 3312 C C . PHE A 1 408 ? -29.527 8.201 12.154 1.00 79.25 408 PHE A C 1
ATOM 3314 O O . PHE A 1 408 ? -29.624 9.293 12.713 1.00 79.25 408 PHE A O 1
ATOM 3321 N N . TRP A 1 409 ? -30.445 7.242 12.258 1.00 77.56 409 TRP A N 1
ATOM 3322 C CA . TRP A 1 409 ? -31.541 7.271 13.217 1.00 77.56 409 TRP A CA 1
ATOM 3323 C C . TRP A 1 409 ? -31.230 6.319 14.369 1.00 77.56 409 TRP A C 1
ATOM 3325 O O . TRP A 1 409 ? -30.811 5.184 14.147 1.00 77.56 409 TRP A O 1
ATOM 3335 N N . PHE A 1 410 ? -31.457 6.780 15.593 1.00 72.31 410 PHE A N 1
ATOM 3336 C CA . PHE A 1 410 ? -31.473 5.955 16.792 1.00 72.31 410 PHE A CA 1
ATOM 3337 C C . PHE A 1 410 ? -32.927 5.758 17.229 1.00 72.31 410 PHE A C 1
ATOM 3339 O O . PHE A 1 410 ? -33.636 6.735 17.469 1.00 72.31 410 PHE A O 1
ATOM 3346 N N . GLU A 1 411 ? -33.366 4.505 17.327 1.00 74.50 411 GLU A N 1
ATOM 3347 C CA . GLU A 1 411 ? -34.724 4.124 17.724 1.00 74.50 411 GLU A CA 1
ATOM 3348 C C . GLU A 1 411 ? -34.645 3.138 18.897 1.00 74.50 411 GLU A C 1
ATOM 3350 O O . GLU A 1 411 ? -33.996 2.096 18.793 1.00 74.50 411 GLU A O 1
ATOM 3355 N N . LYS A 1 412 ? -35.284 3.467 20.027 1.00 67.06 412 LYS A N 1
ATOM 3356 C CA . LYS A 1 412 ? -35.361 2.597 21.211 1.00 67.06 412 LYS A CA 1
ATOM 3357 C C . LYS A 1 412 ? -36.711 2.780 21.906 1.00 67.06 412 LYS A C 1
ATOM 3359 O O . LYS A 1 412 ? -36.922 3.764 22.614 1.00 67.06 412 LYS A O 1
ATOM 3364 N N . GLY A 1 413 ? -37.613 1.818 21.708 1.00 74.50 413 GLY A N 1
ATOM 3365 C CA . GLY A 1 413 ? -39.020 1.972 22.091 1.00 74.50 413 GLY A CA 1
ATOM 3366 C C . GLY A 1 413 ? -39.636 3.170 21.365 1.00 74.50 413 GLY A C 1
ATOM 3367 O O . GLY A 1 413 ? -39.364 3.382 20.187 1.00 74.50 413 GLY A O 1
ATOM 3368 N N . ASP A 1 414 ? -40.387 3.994 22.091 1.00 73.12 414 ASP A N 1
ATOM 3369 C CA . ASP A 1 414 ? -41.027 5.197 21.543 1.00 73.12 414 ASP A CA 1
ATOM 3370 C C . ASP A 1 414 ? -40.050 6.352 21.244 1.00 73.12 414 ASP A C 1
ATOM 3372 O O . ASP A 1 414 ? -40.446 7.350 20.642 1.00 73.12 414 ASP A O 1
ATOM 3376 N N . ARG A 1 415 ? -38.780 6.266 21.668 1.00 72.88 415 ARG A N 1
ATOM 3377 C CA . ARG A 1 415 ? -37.772 7.315 21.441 1.00 72.88 415 ARG A CA 1
ATOM 3378 C C . ARG A 1 415 ? -37.122 7.138 20.072 1.00 72.88 415 ARG A C 1
ATOM 3380 O O . ARG A 1 415 ? -36.422 6.150 19.847 1.00 72.88 415 ARG A O 1
ATOM 3387 N N . LYS A 1 416 ? -37.277 8.139 19.203 1.00 76.62 416 LYS A N 1
ATOM 3388 C CA . LYS A 1 416 ? -36.670 8.199 17.867 1.00 76.62 416 LYS A CA 1
ATOM 3389 C C . LYS A 1 416 ? -35.910 9.511 17.668 1.00 76.62 416 LYS A C 1
ATOM 3391 O O . LYS A 1 416 ? -36.476 10.593 17.832 1.00 76.62 416 LYS A O 1
ATOM 3396 N N . GLN A 1 417 ? -34.626 9.410 17.328 1.00 79.62 417 GLN A N 1
ATOM 3397 C CA . GLN A 1 417 ? -33.699 10.542 17.224 1.00 79.62 417 GLN A CA 1
ATOM 3398 C C . GLN A 1 417 ? -32.914 10.507 15.915 1.00 79.62 417 GLN A C 1
ATOM 3400 O O . GLN A 1 417 ? -32.361 9.468 15.561 1.00 79.62 417 GLN A O 1
ATOM 3405 N N . TYR A 1 418 ? -32.827 11.643 15.227 1.00 81.31 418 TYR A N 1
ATOM 3406 C CA . TYR A 1 418 ? -31.964 11.824 14.060 1.00 81.31 418 TYR A CA 1
ATOM 3407 C C . TYR A 1 418 ? -30.636 12.440 14.500 1.00 81.31 418 TYR A C 1
ATOM 3409 O O . TYR A 1 418 ? -30.624 13.451 15.208 1.00 81.31 418 TYR A O 1
ATOM 3417 N N . VAL A 1 419 ? -29.521 11.837 14.088 1.00 78.88 419 VAL A N 1
ATOM 3418 C CA . VAL A 1 419 ? -28.166 12.241 14.480 1.00 78.88 419 VAL A CA 1
ATOM 3419 C C . VAL A 1 419 ? -27.342 12.585 13.243 1.00 78.88 419 VAL A C 1
ATOM 3421 O O . VAL A 1 419 ? -27.217 11.787 12.310 1.00 78.88 419 VAL A O 1
ATOM 3424 N N . GLU A 1 420 ? -26.731 13.767 13.258 1.00 83.44 420 GLU A N 1
ATOM 3425 C CA . GLU A 1 420 ? -25.875 14.279 12.191 1.00 83.44 420 GLU A CA 1
ATOM 3426 C C . GLU A 1 420 ? -24.646 14.977 12.777 1.00 83.44 420 GLU A C 1
ATOM 3428 O O . GLU A 1 420 ? -24.753 15.770 13.710 1.00 83.44 420 GLU A O 1
ATOM 3433 N N . ALA A 1 421 ? -23.468 14.667 12.226 1.00 80.31 421 ALA A N 1
ATOM 3434 C CA . ALA A 1 421 ? -22.175 15.060 12.788 1.00 80.31 421 ALA A CA 1
ATOM 3435 C C . ALA A 1 421 ? -22.018 14.658 14.274 1.00 80.31 421 ALA A C 1
ATOM 3437 O O . ALA A 1 421 ? -21.443 15.390 15.072 1.00 80.31 421 ALA A O 1
ATOM 3438 N N . GLY A 1 422 ? -22.582 13.503 14.655 1.00 74.69 422 GLY A N 1
ATOM 3439 C CA . GLY A 1 422 ? -22.635 12.997 16.034 1.00 74.69 422 GLY A CA 1
ATOM 3440 C C . GLY A 1 422 ? -23.613 13.728 16.969 1.00 74.69 422 GLY A C 1
ATOM 3441 O O . GLY A 1 422 ? -23.815 13.283 18.096 1.00 74.69 422 GLY A O 1
ATOM 3442 N N . ILE A 1 423 ? -24.212 14.837 16.529 1.00 78.69 423 ILE A N 1
ATOM 3443 C CA . ILE A 1 423 ? -25.096 15.701 17.322 1.00 78.69 423 ILE A CA 1
ATOM 3444 C C . ILE A 1 423 ? -26.550 15.330 17.016 1.00 78.69 423 ILE A C 1
ATOM 3446 O O . ILE A 1 423 ? -26.903 15.097 15.856 1.00 78.69 423 ILE A O 1
ATOM 3450 N N . ILE A 1 424 ? -27.410 15.295 18.036 1.00 79.56 424 ILE A N 1
ATOM 3451 C CA . ILE A 1 424 ? -28.850 15.098 17.828 1.00 79.56 424 ILE A CA 1
ATOM 3452 C C . ILE A 1 424 ? -29.393 16.327 17.083 1.00 79.56 424 ILE A C 1
ATOM 3454 O O . ILE A 1 424 ? -29.143 17.462 17.478 1.00 79.56 424 ILE A O 1
ATOM 3458 N N . LYS A 1 425 ? -30.106 16.118 15.975 1.00 81.38 425 LYS A N 1
ATOM 3459 C CA . LYS A 1 425 ? -30.760 17.195 15.212 1.00 81.38 425 LYS A CA 1
ATOM 3460 C C . LYS A 1 425 ? -32.263 17.215 15.411 1.00 81.38 425 LYS A C 1
ATOM 3462 O O . LYS A 1 425 ? -32.831 18.295 15.515 1.00 81.38 425 LYS A O 1
ATOM 3467 N N . GLU A 1 426 ? -32.885 16.046 15.516 1.00 80.38 426 GLU A N 1
ATOM 3468 C CA . GLU A 1 426 ? -34.323 15.905 15.749 1.00 80.38 426 GLU A CA 1
ATOM 3469 C C . GLU A 1 426 ? -34.565 14.847 16.824 1.00 80.38 426 GLU A C 1
ATOM 3471 O O . GLU A 1 426 ? -33.886 13.816 16.854 1.00 80.38 426 GLU A O 1
ATOM 3476 N N . CYS A 1 427 ? -35.545 15.084 17.696 1.00 79.81 427 CYS A N 1
ATOM 3477 C CA . CYS A 1 427 ? -35.957 14.136 18.725 1.00 79.81 427 CYS A CA 1
ATOM 3478 C C . CYS A 1 427 ? -37.486 14.032 18.794 1.00 79.81 427 CYS A C 1
ATOM 3480 O O . CYS A 1 427 ? -38.203 15.036 18.826 1.00 79.81 427 CYS A O 1
ATOM 3482 N N . SER A 1 428 ? -37.977 12.797 18.858 1.00 75.12 428 SER A N 1
ATOM 3483 C CA . SER A 1 428 ? -39.389 12.459 19.021 1.00 75.12 428 SER A CA 1
ATOM 3484 C C . SER A 1 428 ? -39.569 11.372 20.080 1.00 75.12 428 SER A C 1
ATOM 3486 O O . SER A 1 428 ? -38.703 10.508 20.258 1.00 75.12 428 SER A O 1
ATOM 3488 N N . LEU A 1 429 ? -40.695 11.444 20.791 1.00 75.81 429 LEU A N 1
ATOM 3489 C CA . LEU A 1 429 ? -41.125 10.466 21.786 1.00 75.81 429 LEU A CA 1
ATOM 3490 C C . LEU A 1 429 ? -42.587 10.106 21.489 1.00 75.81 429 LEU A C 1
ATOM 3492 O O . LEU A 1 429 ? -43.498 10.923 21.662 1.00 75.81 429 LE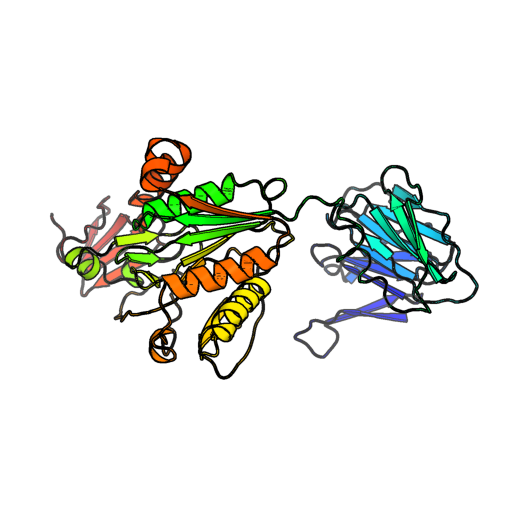U A O 1
ATOM 3496 N N . GLY A 1 430 ? -42.804 8.902 20.967 1.00 66.62 430 GLY A N 1
ATOM 3497 C CA . GLY A 1 430 ? -44.085 8.476 20.412 1.00 66.62 430 GLY A CA 1
ATOM 3498 C C . GLY A 1 430 ? -44.499 9.369 19.238 1.00 66.62 430 GLY A C 1
ATOM 3499 O O . GLY A 1 430 ? -43.702 9.668 18.354 1.00 66.62 430 GLY A O 1
ATOM 3500 N N . LEU A 1 431 ? -45.748 9.843 19.247 1.00 57.56 431 LEU A N 1
ATOM 3501 C CA . LEU A 1 431 ? -46.281 10.754 18.223 1.00 57.56 431 LEU A CA 1
ATOM 3502 C C . LEU A 1 431 ? -45.927 12.239 18.450 1.00 57.56 431 LEU A C 1
ATOM 3504 O O . LEU A 1 431 ? -46.352 13.086 17.665 1.00 57.56 431 LEU A O 1
ATOM 3508 N N . LYS A 1 432 ? -45.181 12.590 19.510 1.00 52.44 432 LYS A N 1
ATOM 3509 C CA . LYS A 1 432 ? -44.780 13.980 19.783 1.00 52.44 432 LYS A CA 1
ATOM 3510 C C . LYS A 1 432 ? -43.356 14.260 19.308 1.00 52.44 432 LYS A C 1
ATOM 3512 O O . LYS A 1 432 ? -42.393 13.660 19.783 1.00 52.44 432 LYS A O 1
ATOM 3517 N N . PHE A 1 433 ? -43.232 15.249 18.428 1.00 57.16 433 PHE A N 1
ATOM 3518 C CA . PHE A 1 433 ? -41.973 15.941 18.167 1.00 57.16 433 PHE A CA 1
ATOM 3519 C C . PHE A 1 433 ? -41.629 16.825 19.373 1.00 57.16 433 PHE A C 1
ATOM 3521 O O . PHE A 1 433 ? -42.468 17.612 19.809 1.00 57.16 433 PHE A O 1
ATOM 3528 N N . ILE A 1 434 ? -40.426 16.669 19.930 1.00 58.62 434 ILE A N 1
ATOM 3529 C CA . ILE A 1 434 ? -39.997 17.386 21.145 1.00 58.62 434 ILE A CA 1
ATOM 3530 C C . ILE A 1 434 ? -39.141 18.611 20.800 1.00 58.62 434 ILE A C 1
ATOM 3532 O O . ILE A 1 434 ? -39.157 19.593 21.537 1.00 58.62 434 ILE A O 1
ATOM 3536 N N . GLY A 1 435 ? -38.453 18.600 19.655 1.00 55.09 435 GLY A N 1
ATOM 3537 C CA . GLY A 1 435 ? -37.740 19.766 19.141 1.00 55.09 435 GLY A CA 1
ATOM 3538 C C . GLY A 1 435 ? -36.459 19.429 18.384 1.00 55.09 435 GLY A C 1
ATOM 3539 O O . GLY A 1 435 ? -36.089 18.265 18.205 1.00 55.09 435 GLY A O 1
ATOM 3540 N N . THR A 1 436 ? -35.767 20.494 17.984 1.00 47.88 436 THR A N 1
ATOM 3541 C CA . THR A 1 436 ? -34.387 20.475 17.493 1.00 47.88 436 THR A CA 1
ATOM 3542 C C . THR A 1 436 ? -33.494 21.164 18.527 1.00 47.88 436 THR A C 1
ATOM 3544 O O . THR A 1 436 ? -33.591 22.380 18.703 1.00 47.88 436 THR A O 1
ATOM 3547 N N . SER A 1 437 ? -32.626 20.425 19.215 1.00 46.44 437 SER A N 1
ATOM 3548 C CA . SER A 1 437 ? -31.675 20.983 20.186 1.00 46.44 437 SER A CA 1
ATOM 3549 C C . SER A 1 437 ? -30.269 20.468 19.909 1.00 46.44 437 SER A C 1
ATOM 3551 O O . SER A 1 437 ? -30.081 19.306 19.561 1.00 46.44 437 SER A O 1
ATOM 3553 N N . THR A 1 438 ? -29.263 21.332 20.062 1.00 38.62 438 THR A N 1
ATOM 3554 C CA . THR A 1 438 ? -27.849 21.010 19.802 1.00 38.62 438 THR A CA 1
ATOM 3555 C C . THR A 1 438 ? -27.235 20.214 20.960 1.00 38.62 438 THR A C 1
ATOM 3557 O O . THR A 1 438 ? -26.230 20.614 21.541 1.00 38.62 438 THR A O 1
ATOM 3560 N N . LEU A 1 439 ? -27.864 19.098 21.331 1.00 43.25 439 LEU A N 1
ATOM 3561 C CA . LEU A 1 439 ? -27.383 18.227 22.397 1.00 43.25 439 LEU A CA 1
ATOM 3562 C C . LEU A 1 439 ? -26.297 17.291 21.858 1.00 43.25 439 LEU A C 1
ATOM 3564 O O . LEU A 1 439 ? -26.504 16.546 20.891 1.00 43.25 439 LEU A O 1
ATOM 3568 N N . LEU A 1 440 ? -25.137 17.318 22.517 1.00 43.34 440 LEU A N 1
ATOM 3569 C CA . LEU A 1 440 ? -24.153 16.245 22.419 1.00 43.34 440 LEU A CA 1
ATOM 3570 C C . LEU A 1 440 ? -24.827 14.938 22.845 1.00 43.34 440 LEU A C 1
ATOM 3572 O O . LEU A 1 440 ? -25.594 14.911 23.808 1.00 43.34 440 LEU A O 1
ATOM 3576 N N . PHE A 1 441 ? -24.545 13.855 22.124 1.00 45.59 441 PHE A N 1
ATOM 3577 C CA . PHE A 1 441 ? -25.066 12.535 22.461 1.00 45.59 441 PHE A CA 1
ATOM 3578 C C . PHE A 1 441 ? -24.358 12.039 23.731 1.00 45.59 441 PHE A C 1
ATOM 3580 O O . PHE A 1 441 ? -23.310 11.395 23.646 1.00 45.59 441 PHE A O 1
ATOM 3587 N N . ASP A 1 442 ? -24.879 12.392 24.9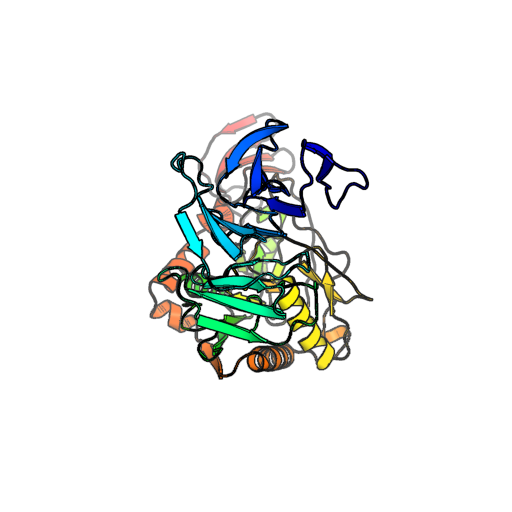11 1.00 40.19 442 ASP A N 1
ATOM 3588 C CA . ASP A 1 442 ? -24.305 11.899 26.158 1.00 40.19 442 ASP A CA 1
ATOM 3589 C C . ASP A 1 442 ? -24.537 10.387 26.268 1.00 40.19 442 ASP A C 1
ATOM 3591 O O . ASP A 1 442 ? -25.641 9.873 26.091 1.00 40.19 442 ASP A O 1
ATOM 3595 N N . VAL A 1 443 ? -23.443 9.676 26.518 1.00 42.66 443 VAL A N 1
ATOM 3596 C CA . VAL A 1 443 ? -23.381 8.216 26.645 1.00 42.66 443 VAL A CA 1
ATOM 3597 C C . VAL A 1 443 ? -23.267 7.814 28.126 1.00 42.66 443 VAL A C 1
ATOM 3599 O O . VAL A 1 443 ? -23.026 6.653 28.436 1.00 42.66 443 VAL A O 1
ATOM 3602 N N . SER A 1 444 ? -23.404 8.765 29.060 1.00 35.88 444 SER A N 1
ATOM 3603 C CA . SER A 1 444 ? -23.441 8.506 30.508 1.00 35.88 444 SER A CA 1
ATOM 3604 C C . SER A 1 444 ? -24.726 7.808 30.966 1.00 35.88 444 SER A C 1
ATOM 3606 O O . SER A 1 444 ? -24.747 7.199 32.032 1.00 35.88 444 SER A O 1
ATOM 3608 N N . SER A 1 445 ? -25.808 7.913 30.190 1.00 33.47 445 SER A N 1
ATOM 3609 C CA . SER A 1 445 ? -27.152 7.654 30.694 1.00 33.47 445 SER A CA 1
ATOM 3610 C C . SER A 1 445 ? -28.115 7.164 29.606 1.00 33.47 445 SER A C 1
ATOM 3612 O O . SER A 1 445 ? -28.158 7.646 28.475 1.00 33.47 445 SER A O 1
ATOM 3614 N N . SER A 1 446 ? -28.944 6.179 29.962 1.00 31.20 446 SER A N 1
ATOM 3615 C CA . SER A 1 446 ? -30.078 5.710 29.146 1.00 31.20 446 SER A CA 1
ATOM 3616 C C . SER A 1 446 ? -31.270 6.688 29.157 1.00 31.20 446 SER A C 1
ATOM 3618 O O . SER A 1 446 ? -32.264 6.476 28.459 1.00 31.20 446 SER A O 1
ATOM 3620 N N . THR A 1 447 ? -31.134 7.782 29.903 1.00 28.44 447 THR A N 1
ATOM 3621 C CA . THR A 1 447 ? -32.025 8.933 30.072 1.00 28.44 447 THR A CA 1
ATOM 3622 C C . THR A 1 447 ? -31.273 10.193 29.654 1.00 28.44 447 THR A C 1
ATOM 3624 O O . THR A 1 447 ? -30.123 10.343 30.031 1.00 28.44 447 THR A O 1
ATOM 3627 N N . LEU A 1 448 ? -31.891 11.116 28.916 1.00 32.91 448 LEU A N 1
ATOM 3628 C CA . LEU A 1 448 ? -31.304 12.458 28.800 1.00 32.91 448 LEU A CA 1
ATOM 3629 C C . LEU A 1 448 ? -31.382 13.153 30.170 1.00 32.91 448 LEU A C 1
ATOM 3631 O O . LEU A 1 448 ? -32.403 13.024 30.846 1.00 32.91 448 LEU A O 1
ATOM 3635 N N . LEU A 1 449 ? -30.328 13.877 30.556 1.00 30.53 449 LEU A N 1
ATOM 3636 C CA . LEU A 1 449 ? -30.484 15.024 31.455 1.00 30.53 449 LEU A CA 1
ATOM 3637 C C . LEU A 1 449 ? -31.286 16.106 30.710 1.00 30.53 449 LEU A C 1
ATOM 3639 O O . LEU A 1 449 ? -31.170 16.206 29.486 1.00 30.53 449 LEU A O 1
ATOM 3643 N N . GLU A 1 450 ? -32.134 16.819 31.453 1.00 27.75 450 GLU A N 1
ATOM 3644 C CA . GLU A 1 450 ? -33.194 17.715 30.948 1.00 27.75 450 GLU A CA 1
ATOM 3645 C C . GLU A 1 450 ? -32.701 18.853 30.032 1.00 27.75 450 GLU A C 1
ATOM 3647 O O . GLU A 1 450 ? -31.657 19.470 30.345 1.00 27.75 450 GLU A O 1
#

Radius of gyration: 28.59 Å; Cα contacts (8 Å, |Δi|>4): 943; chains: 1; bounding box: 70×46×76 Å

pLDDT: mean 76.12, std 18.86, range [24.12, 96.81]

Mean predicted aligned error: 18.08 Å

InterPro domains:
  IPR001680 WD40 repeat [PF00400] (25-48)
  IPR001680 WD40 repeat [PF00400] (56-90)
  IPR001680 WD40 repeat [PF00400] (99-140)
  IPR001680 WD40 repeat [PS50082] (58-92)
  IPR001680 WD40 repeat [PS50082] (120-149)
  IPR001680 WD40 repeat [SM00320] (10-48)
  IPR001680 WD40 repeat [SM00320] (51-90)
  IPR001680 WD40 repeat [SM00320] (97-140)
  IPR004143 Biotinyl protein ligase (BPL) and lipoyl protein ligase (LPL), catalytic domain [PF21948] (187-331)
  IPR004143 Biotinyl protein ligase (BPL) and lipoyl protein ligase (LPL), catalytic domain [PS51733] (203-372)
  IPR015943 WD40/YVTN repeat-like-containing domain superfamily [G3DSA:2.130.10.10] (2-165)
  IPR019775 WD40 repeat, conserved site [PS00678] (127-141)
  IPR036322 WD40-repeat-containing domain superfamily [SSF50978] (9-158)
  IPR045864 Class II Aminoacyl-tRNA synthetase/Biotinyl protein ligase (BPL) and lipoyl protein ligase (LPL) [G3DSA:3.30.930.10] (170-406)
  IPR045864 Class II Aminoacyl-tRNA synthetase/Biotinyl protein ligase (BPL) and lipoyl protein ligase (LPL) [SSF55681] (178-403)
  IPR052234 U5 snRNP Complex Component [PTHR44006] (3-181)

Foldseek 3Di:
DKDFDDDPVDPDGPDIADDPFDFQEWDAFPVNQWIWTWGQQQKTFIAGNVVRDTPDIQHDGRGGWLEWEAALVRQWIWIDGQSQKIFIFGPDPPDDPNRTPDIAHDAHADPPPASKYKYAANVRQKIWIQHNVQWIWIAGPPVSDTPDTHHDRPGRDDPPPPRVDDPDDPPPFQEEEEEEEPDQDPLLLLLVVVVCLPPVDCVNRNKYKYKYAHAWEKEAEQAAACVFQDPVVVCVVVVHYYFYHPHGAGIDITHRQKIKMWIHHPQVPDDLQVLQVLLQCLDVVQFVFRWEQAQVSAIDRDPDDDHDDDDDIDIDIQDADDDDDGDDDDPTDHHDDDPDRDHSCVRGVPDGSVVSVVSSQVSRCVVTPHYHYDYDHSVVCCVVPVSSVVSSVCRPDCLRRRQSYPWDWDDDPQWIFTAHSQFTQWIGGHPDTPHGDRDRPDPPDPDDDD

Nearest PDB structures (foldseek):
  8ro1-assembly1_E  TM=9.526E-01  e=2.379E-22  Caenorhabditis elegans
  8qzs-assembly1_E  TM=9.588E-01  e=1.367E-20  Homo sapiens
  8xi2-assembly1_E  TM=9.628E-01  e=2.773E-19  Chlamydomonas reinhardtii
  9esi-assembly1_C  TM=9.485E-01  e=3.584E-17  Schizosaccharomyces pombe
  8era-assembly1_C  TM=5.144E-01  e=2.643E-09  Homo sapiens

Solvent-accessible surface area (backbone atoms only — not comparable to full-atom values): 25422 Å² total; per-residue (Å²): 73,75,54,71,44,67,46,97,91,46,96,58,66,77,44,76,49,78,40,93,54,53,68,65,17,65,38,55,44,78,86,63,49,34,38,44,34,21,16,56,79,14,38,31,44,29,30,30,70,86,75,77,43,75,74,51,71,56,75,81,54,82,26,35,23,31,14,43,27,59,36,79,78,54,46,32,39,38,37,27,29,65,62,34,39,32,38,36,30,48,66,46,97,84,50,62,92,81,31,74,77,46,76,37,69,84,58,53,55,56,94,63,88,51,63,32,31,30,42,52,27,84,83,58,53,33,36,38,38,48,32,61,75,31,30,36,38,31,30,34,60,84,83,49,46,76,77,44,80,42,78,81,50,94,59,69,72,73,64,76,51,72,57,72,80,76,77,75,76,72,89,65,74,46,32,29,34,37,40,34,47,69,41,46,48,60,51,51,52,54,11,46,50,58,41,46,76,73,68,61,53,54,89,82,56,30,42,36,38,40,39,39,39,22,52,54,28,41,40,33,15,44,51,30,41,60,79,52,73,39,65,60,62,59,28,60,76,73,69,34,44,78,42,46,44,95,45,73,66,48,62,45,80,37,30,72,63,21,46,30,41,37,62,48,59,50,87,86,72,58,46,71,71,58,56,41,52,48,50,28,51,31,48,42,73,76,41,82,51,51,52,32,48,32,55,85,78,46,77,41,84,45,98,69,79,61,64,76,88,77,94,79,82,52,79,46,78,46,58,59,84,89,87,91,89,89,85,64,72,68,83,38,64,73,57,81,83,71,96,72,87,77,33,61,45,79,70,24,80,79,55,40,56,66,59,50,46,55,41,43,48,54,58,54,39,74,78,29,82,42,56,52,76,43,80,36,58,48,69,57,44,40,76,74,34,69,68,30,35,48,38,28,51,53,48,65,32,60,62,50,48,45,20,49,21,56,62,36,61,50,74,60,86,57,38,40,33,37,32,48,57,45,26,37,52,39,40,29,54,62,94,42,79,76,51,70,55,92,44,72,70,69,75,91,48,102,56,85,82,133

Sequence (450 aa):
MRFQVHDVRIKDAVKTYENRFQQLAVTFNDTSDEIFAGSIDGDIYCWDMRRDDISYVLQGHKDIITGLALSPNGNYVLSNSMDCSAKMWDIRPFAPQERCLKSFYGHQHNFEKNLLKCGWSGDGKRITAGSSDRFVYVWDVSSRHILYKLPGHLGSRIVWYLFADYMGEVVRHRIGKIYISLSKCIYRNLAYEEYLLRHHDLEEEGEALLFWSNRPTVVIGRHQNPWVEANIPFLREYGIDLARRHSGGGAVYHDEGNLNISFLTTQKAHHRKKNLELLAKALNSRFAINVVPTPRDDMELQPAARITKGRAYHHLTLLVQADLMDFIRTNASSSVRAPAVGFLKQDDPSAEVLTARETITKYFSNQFEECIVSEVDVDKEVEVNEQVAKNLADLRDWNWIYGKSPKFWFEKGDRKQYVEAGIIKECSLGLKFIGTSTLLFDVSSSTLLE